Protein 1KJ1 (pdb70)

Nearest PDB structures (foldseek):
  1kj1-assembly2_P  TM=1.005E+00  e=2.332E-20  Allium sativum
  1bwu-assembly2_P  TM=9.991E-01  e=1.911E-19  Allium sativum
  1bwu-assembly3_A  TM=1.002E+00  e=1.848E-18  Allium sativum
  1kj1-assembly2_Q  TM=9.805E-01  e=1.005E-18  Allium sativum
  4h3o-assembly1_B  TM=9.826E-01  e=1.086E-17  Allium sativum

Solvent-accessible surface area: 20150 Å² total; per-residue (Å²): 124,25,22,0,35,48,64,56,12,0,142,29,49,82,23,0,72,20,144,55,24,52,0,22,0,29,83,33,0,26,0,4,5,49,31,138,104,87,69,81,50,28,13,130,21,35,99,168,73,63,119,28,0,65,0,30,0,42,54,42,0,15,0,5,0,52,10,66,127,46,154,76,52,55,15,16,146,2,79,148,32,142,24,69,8,3,0,4,1,10,86,59,6,16,0,6,0,11,8,41,58,28,47,44,23,45,19,152,140,126,28,6,0,32,40,92,64,10,0,111,26,51,66,34,0,68,25,135,35,18,50,2,29,0,41,83,56,0,16,0,7,0,56,29,122,104,89,58,55,45,60,6,118,6,78,79,126,74,47,89,22,1,72,0,16,0,40,27,38,0,22,2,5,0,43,5,49,105,50,133,84,40,53,17,12,144,6,92,150,34,132,22,68,8,4,0,4,2,23,135,56,0,11,2,7,0,10,12,37,62,26,49,33,13,107,24,138,187,126,29,15,0,29,47,63,48,10,0,38,29,45,20,22,0,70,17,142,53,24,60,0,26,0,36,110,37,0,23,0,3,5,50,36,144,104,88,71,71,53,26,11,124,27,39,101,176,64,68,130,38,1,57,0,19,0,44,49,36,0,21,0,6,0,60,15,74,133,46,154,82,47,47,19,11,144,2,92,150,40,136,23,66,7,0,0,4,2,8,130,54,5,15,0,6,0,6,11,38,53,28,44,38,20,53,15,149,141,128,30,24,0,54,40,104,63,14,0,132,44,49,71,30,0,64,23,128,55,18,38,2,48,0,39,140,66,0,19,0,5,2,49,30,115,101,87,60,60,44,61,5,117,5,72,72,126,80,55,140,43,2,67,0,20,0,39,58,45,0,16,2,5,0,47,6,62,127,52,125,72,52,57,16,14,154,5,84,142,26,158,25,70,4,0,0,1,2,22,128,52,1,14,2,6,0,10,13,37,63,22,52,20,14,107,30,148,186

Sequence (436 aa):
RNLLTNGEGLYAGQSLDVEPYHFIMQEDCNLVLYDHSTSVWASNTGILGKKGCKAVLQSDGNFVVYDAEGRSLWASHSVRGNGNYVLVLQEDGNVVIYGSDIWSTGTYKRNILMNDEGLYAGQSLDVEPYHLIMQEDCNLVLYDHSTAVWTTNTDIPGKKGCKAVLQSDGNFVVYDAEGRSLWASHSVRGNGNYVLVLQEDGNVVIYGSDIWSTNTYKRNLLTNGEGLYAGQSLDVEPYHFIMQEDCNLVLYDHSTSVWASNTGILGKKGCKAVLQSDGNFVVYDAEGRSLWASHSVRGNGNYVLVLQEDGNVVIYGSDIWSTGTYKRNILMNDEGLYAGQSLDVEPYHLIMQEDCNLVLYDHSTAVWTTNTDIPGKKGCKAVLQSDGNFVVYDAEGRSLWASHSVRGNGNYVLVLQEDGNVVIYGSDIWSTNTYK

Foldseek 3Di:
DFKDKAPDKAWAPGWHDDQQWIFGCHQQRKTFIDNNNHTDDIQPQGDPRQGTWMWGQHQQRKTFIAGNVGHTRDIPPPGNGGAMKMWGCDPVRDIDIDDHDPDDPPPDD/DFKAKAWGKAKAPGWHDDPPWIFHCHQLRKTFIARNNHTDDIQPQSDPPFGTWMWTQHQQRKIFIATPVGDTSGIPPRGHGGAIWMWGCDNVRDIDIDDHDPDDPPPDD/DFKAKAFGKAFAPGWHDDVQWTFGCHQQRKTFIDRNNDTDDIQPQGHPRQGGWMWHQHQQRKIFIAGNVGDTDDIPPRGDGGAIKMWGQDPVRDIDIDDHDDDDPPPDD/DFKAKAFGKAWAADWHDPDLWIFHCHQLRKTFIHRNNHTDDIQPQSDPPFGGWMWTQHQQRKIFIATPVGHTPGIPPRGNGGAIWMWGQDPVRDIDIDDHDPDDPPPDD

InterPro domains:
  IPR001480 Bulb-type lectin domain [PS50927] (27-136)
  IPR001480 Bulb-type lectin domain [PS50927] (177-286)
  IPR001480 Bulb-type lectin domain [SM00108] (27-135)
  IPR001480 Bulb-type lectin domain [SM00108] (177-285)
  IPR001480 Bulb-type lectin domain [cd00028] (27-134)
  IPR001480 Bulb-type lectin domain [cd00028] (177-284)
  IPR036426 Bulb-type lectin domain superfamily [G3DSA:2.90.10.10] (27-135)
  IPR036426 Bulb-type lectin domain superfamily [G3DSA:2.90.10.10] (177-285)
  IPR036426 Bulb-type lectin domain superfamily [SSF51110] (23-135)
  IPR036426 Bulb-type lectin domain superfamily [SSF51110] (173-284)

Organism: Allium sativum (NCBI:txid4682)

CATH classification: 2.90.10.10

B-factor: mean 40.03, std 10.48, range [20.99, 100.5]

Radius of gyration: 26.09 Å; Cα contacts (8 Å, |Δi|>4): 1222; chains: 4; bounding box: 82×47×64 Å

Secondary structure (DSSP, 8-state):
--EEETT-EEETT-EEEETTEEEEE-TTS-EEEEETTEEEEE-----TT----EEEE-TTS-EEEE-SSS-EEEE------SS--EEEE-TTS-EEEE--EEEE-----/--EEETT-EEETT-EEEETTEEEEE-TTS-EEEEETTEEEEE-----TT--S-EEEE-TTS-EEEE-TT--EEEE------SS-EEEEE-TTS-EEEEESEEEE-----/--EEETT-EEETT-EEEETTEEEEE-TTS-EEEEETTEEEEE-S---TT----EEEE-TTS-EEEE-SSS-EEEE-----SSS-EEEEE-TTS-EEEEESEEEE-----/--EEETT-EEETT-EEEETTEEEEE-TTS-EEEEETTEEEEE-----TT--S-EEEE-TTS-EEEE-TTS-EEEE------SS-EEEEE-TTS-EEEEESEEEE-----

Structure (mmCIF, N/CA/C/O backbone):
data_1KJ1
#
_entry.id   1KJ1
#
_cell.length_a   201.831
_cell.length_b   43.516
_cell.length_c   78.736
_cell.angle_alpha   90.00
_cell.angle_beta   112.26
_cell.angle_gamma   90.00
#
_symmetry.space_group_name_H-M   'C 1 2 1'
#
loop_
_entity.id
_entity.type
_entity.pdbx_description
1 polymer 'lectin I'
2 polymer 'lectin II'
3 non-polymer alpha-D-mannopyranose
4 water water
#
loop_
_atom_site.group_PDB
_atom_site.id
_atom_site.type_symbol
_atom_site.label_atom_id
_atom_site.label_alt_id
_atom_site.label_comp_id
_atom_site.label_asym_id
_atom_site.label_entity_id
_atom_site.label_seq_id
_atom_site.pdbx_PDB_ins_code
_atom_site.Cartn_x
_atom_site.Cartn_y
_atom_site.Cartn_z
_atom_site.occupancy
_atom_site.B_iso_or_equiv
_atom_site.auth_seq_id
_atom_site.auth_comp_id
_atom_site.auth_asym_id
_atom_site.auth_atom_id
_atom_site.pdbx_PDB_model_num
ATOM 1 N N . ARG A 1 1 ? 84.568 9.966 15.557 1.00 39.06 1 ARG A N 1
ATOM 2 C CA . ARG A 1 1 ? 84.262 8.515 15.391 1.00 39.12 1 ARG A CA 1
ATOM 3 C C . ARG A 1 1 ? 83.825 7.895 16.711 1.00 37.62 1 ARG A C 1
ATOM 4 O O . ARG A 1 1 ? 84.366 8.219 17.771 1.00 37.70 1 ARG A O 1
ATOM 12 N N . ASN A 1 2 ? 82.854 6.993 16.639 1.00 34.80 2 ASN A N 1
ATOM 13 C CA . ASN A 1 2 ? 82.348 6.331 17.828 1.00 33.63 2 ASN A CA 1
ATOM 14 C C . ASN A 1 2 ? 82.409 4.808 17.709 1.00 32.88 2 ASN A C 1
ATOM 15 O O . ASN A 1 2 ? 82.063 4.092 18.654 1.00 32.39 2 ASN A O 1
ATOM 20 N N . LEU A 1 3 ? 82.850 4.300 16.561 1.00 31.65 3 LEU A N 1
ATOM 21 C CA . LEU A 1 3 ? 82.912 2.855 16.399 1.00 32.93 3 LEU A CA 1
ATOM 22 C C . LEU A 1 3 ? 84.009 2.351 15.481 1.00 33.39 3 LEU A C 1
ATOM 23 O O . LEU A 1 3 ? 84.594 3.114 14.722 1.00 34.13 3 LEU A O 1
ATOM 28 N N . LEU A 1 4 ? 84.282 1.052 15.578 1.00 34.13 4 LEU A N 1
ATOM 29 C CA . LEU A 1 4 ? 85.289 0.394 14.758 1.00 34.30 4 LEU A CA 1
ATOM 30 C C . LEU A 1 4 ? 84.723 -0.911 14.223 1.00 36.21 4 LEU A C 1
ATOM 31 O O . LEU A 1 4 ? 84.141 -1.704 14.976 1.00 35.94 4 LEU A O 1
ATOM 36 N N . THR A 1 5 ? 84.907 -1.131 12.926 1.00 35.65 5 THR A N 1
ATOM 37 C CA . THR A 1 5 ? 84.453 -2.357 12.287 1.00 36.58 5 THR A CA 1
ATOM 38 C C . THR A 1 5 ? 85.693 -3.193 11.956 1.00 36.53 5 THR A C 1
ATOM 39 O O . THR A 1 5 ? 86.823 -2.732 12.135 1.00 35.30 5 THR A O 1
ATOM 43 N N . ASN A 1 6 ? 85.474 -4.419 11.486 1.00 36.45 6 ASN A N 1
ATOM 44 C CA . ASN A 1 6 ? 86.554 -5.339 11.125 1.00 36.44 6 ASN A CA 1
ATOM 45 C C . ASN A 1 6 ? 87.748 -4.682 10.435 1.00 35.77 6 ASN A C 1
ATOM 46 O O . ASN A 1 6 ? 87.601 -4.031 9.402 1.00 34.53 6 ASN A O 1
ATOM 51 N N . GLY A 1 7 ? 88.936 -4.863 11.004 1.00 35.39 7 GLY A N 1
ATOM 52 C CA . GLY A 1 7 ? 90.124 -4.296 10.396 1.00 34.58 7 GLY A CA 1
ATOM 53 C C . GLY A 1 7 ? 90.438 -2.850 10.744 1.00 34.92 7 GLY A C 1
ATOM 54 O O . GLY A 1 7 ? 91.505 -2.338 10.392 1.00 34.56 7 GLY A O 1
ATOM 55 N N . GLU A 1 8 ? 89.521 -2.168 11.413 1.00 34.46 8 GLU A N 1
ATOM 56 C CA . GLU A 1 8 ? 89.791 -0.795 11.793 1.00 35.24 8 GLU A CA 1
ATOM 57 C C . GLU A 1 8 ? 90.416 -0.767 13.176 1.00 34.57 8 GLU A C 1
ATOM 58 O O . GLU A 1 8 ? 90.215 -1.670 13.990 1.00 34.32 8 GLU A O 1
ATOM 64 N N . GLY A 1 9 ? 91.180 0.278 13.441 1.00 35.17 9 GLY A N 1
ATOM 65 C CA . GLY A 1 9 ? 91.811 0.389 14.736 1.00 35.95 9 GLY A CA 1
ATOM 66 C C . GLY A 1 9 ? 92.226 1.801 15.056 1.00 35.67 9 GLY A C 1
ATOM 67 O O . GLY A 1 9 ? 92.026 2.712 14.255 1.00 35.16 9 GLY A O 1
ATOM 68 N N . LEU A 1 10 ? 92.797 1.970 16.243 1.00 36.56 10 LEU A N 1
ATOM 69 C CA . LEU A 1 10 ? 93.276 3.257 16.713 1.00 37.35 10 LEU A CA 1
ATOM 70 C C . LEU A 1 10 ? 94.797 3.211 16.765 1.00 38.67 10 LEU A C 1
ATOM 71 O O . LEU A 1 10 ? 95.363 2.318 17.385 1.00 38.07 10 LEU A O 1
ATOM 76 N N . TYR A 1 11 ? 95.456 4.155 16.099 1.00 40.96 11 TYR A N 1
ATOM 77 C CA . TYR A 1 11 ? 96.917 4.228 16.128 1.00 43.12 11 TYR A CA 1
ATOM 78 C C . TYR A 1 11 ? 97.230 5.157 17.293 1.00 41.18 11 TYR A C 1
ATOM 79 O O . TYR A 1 11 ? 96.348 5.882 17.753 1.00 41.05 11 TYR A O 1
ATOM 88 N N . ALA A 1 12 ? 98.471 5.157 17.766 1.00 38.86 12 ALA A N 1
ATOM 89 C CA . ALA A 1 12 ? 98.842 6.025 18.886 1.00 37.92 12 ALA A CA 1
ATOM 90 C C . ALA A 1 12 ? 98.341 7.448 18.651 1.00 36.52 12 ALA A C 1
ATOM 91 O O . ALA A 1 12 ? 98.582 8.030 17.597 1.00 36.45 12 ALA A O 1
ATOM 93 N N . GLY A 1 13 ? 97.643 7.997 19.638 1.00 35.22 13 GLY A N 1
ATOM 94 C CA . GLY A 1 13 ? 97.107 9.341 19.517 1.00 34.93 13 GLY A CA 1
ATOM 95 C C . GLY A 1 13 ? 95.665 9.394 19.031 1.00 35.98 13 GLY A C 1
ATOM 96 O O . GLY A 1 13 ? 94.984 10.406 19.192 1.00 36.18 13 GLY A O 1
ATOM 97 N N . GLN A 1 14 ? 95.191 8.295 18.449 1.00 37.13 14 GLN A N 1
ATOM 98 C CA . GLN A 1 14 ? 93.833 8.231 17.918 1.00 37.91 14 GLN A CA 1
ATOM 99 C C . GLN A 1 14 ? 92.800 7.817 18.957 1.00 37.29 14 GLN A C 1
ATOM 100 O O . GLN A 1 14 ? 93.105 7.069 19.889 1.00 35.03 14 GLN A O 1
ATOM 106 N N . SER A 1 15 ? 91.565 8.282 18.780 1.00 35.75 15 SER A N 1
ATOM 107 C CA . SER A 1 15 ? 90.517 7.966 19.743 1.00 35.76 15 SER A CA 1
ATOM 108 C C . SER A 1 15 ? 89.091 7.999 19.206 1.00 34.24 15 SER A C 1
ATOM 109 O O . SER A 1 15 ? 88.832 8.514 18.128 1.00 34.41 15 SER A O 1
ATOM 112 N N . LEU A 1 16 ? 88.175 7.437 19.988 1.00 32.28 16 LEU A N 1
ATOM 113 C CA . LEU A 1 16 ? 86.760 7.454 19.670 1.00 30.57 16 LEU A CA 1
ATOM 114 C C . LEU A 1 16 ? 86.236 8.479 20.667 1.00 32.32 16 LEU A C 1
ATOM 115 O O . LEU A 1 16 ? 86.683 8.512 21.820 1.00 30.72 16 LEU A O 1
ATOM 120 N N . ASP A 1 17 ? 85.309 9.322 20.223 1.00 33.97 17 ASP A N 1
ATOM 121 C CA . ASP A 1 17 ? 84.748 10.361 21.078 1.00 35.91 17 ASP A CA 1
ATOM 122 C C . ASP A 1 17 ? 83.228 10.464 20.968 1.00 36.66 17 ASP A C 1
ATOM 123 O O . ASP A 1 17 ? 82.675 10.466 19.868 1.00 38.73 17 ASP A O 1
ATOM 128 N N . VAL A 1 18 ? 82.556 10.532 22.113 1.00 37.58 18 VAL A N 1
ATOM 129 C CA . VAL A 1 18 ? 81.110 10.701 22.155 1.00 38.01 18 VAL A CA 1
ATOM 130 C C . VAL A 1 18 ? 80.859 11.512 23.425 1.00 38.69 18 VAL A C 1
ATOM 131 O O . VAL A 1 18 ? 81.230 11.091 24.525 1.00 37.45 18 VAL A O 1
ATOM 135 N N . GLU A 1 19 ? 80.271 12.696 23.268 1.00 40.30 19 GLU A N 1
ATOM 136 C CA . GLU A 1 19 ? 80.005 13.564 24.415 1.00 42.52 19 GLU A CA 1
ATOM 137 C C . GLU A 1 19 ? 81.346 13.806 25.143 1.00 41.22 19 GLU A C 1
ATOM 138 O O . GLU A 1 19 ? 82.355 14.063 24.476 1.00 39.65 19 GLU A O 1
ATOM 144 N N . PRO A 1 20 ? 81.384 13.754 26.500 1.00 40.82 20 PRO A N 1
ATOM 145 C CA . PRO A 1 20 ? 82.713 13.990 27.076 1.00 40.36 20 PRO A CA 1
ATOM 146 C C . PRO A 1 20 ? 83.527 12.699 27.223 1.00 39.34 20 PRO A C 1
ATOM 147 O O . PRO A 1 20 ? 84.590 12.693 27.851 1.00 40.41 20 PRO A O 1
ATOM 151 N N . TYR A 1 21 ? 83.029 11.610 26.645 1.00 37.43 21 TYR A N 1
ATOM 152 C CA . TYR A 1 21 ? 83.720 10.327 26.726 1.00 36.61 21 TYR A CA 1
ATOM 153 C C . TYR A 1 21 ? 84.795 10.209 25.665 1.00 35.36 21 TYR A C 1
ATOM 154 O O . TYR A 1 21 ? 84.600 10.581 24.507 1.00 35.50 21 TYR A O 1
ATOM 163 N N . HIS A 1 22 ? 85.932 9.669 26.074 1.00 35.19 22 HIS A N 1
ATOM 164 C CA . HIS A 1 22 ? 87.072 9.539 25.190 1.00 34.56 22 HIS A CA 1
ATOM 165 C C . HIS A 1 22 ? 87.810 8.213 25.395 1.00 33.09 22 HIS A C 1
ATOM 166 O O . HIS A 1 22 ? 88.312 7.928 26.479 1.00 33.39 22 HIS A O 1
ATOM 173 N N . PHE A 1 23 ? 87.844 7.407 24.340 1.00 31.60 23 PHE A N 1
ATOM 174 C CA . PHE A 1 23 ? 88.515 6.108 24.339 1.00 31.15 23 PHE A CA 1
ATOM 175 C C . PHE A 1 23 ? 89.722 6.288 23.419 1.00 30.80 23 PHE A C 1
ATOM 176 O O . PHE A 1 23 ? 89.575 6.446 22.199 1.00 29.49 23 PHE A O 1
ATOM 184 N N . ILE A 1 24 ? 90.915 6.248 24.006 1.00 30.37 24 ILE A N 1
ATOM 185 C CA . ILE A 1 24 ? 92.134 6.508 23.248 1.00 29.66 24 ILE A CA 1
ATOM 186 C C . ILE A 1 24 ? 93.303 5.536 23.395 1.00 29.73 24 ILE A C 1
ATOM 187 O O . ILE A 1 24 ? 93.533 4.969 24.466 1.00 30.00 24 ILE A O 1
ATOM 192 N N . MET A 1 25 ? 94.032 5.353 22.298 1.00 28.25 25 MET A N 1
ATOM 193 C CA . MET A 1 25 ? 95.221 4.516 22.284 1.00 30.34 25 MET A CA 1
ATOM 194 C C . MET A 1 25 ? 96.337 5.551 22.459 1.00 31.04 25 MET A C 1
ATOM 195 O O . MET A 1 25 ? 96.670 6.262 21.510 1.00 30.98 25 MET A O 1
ATOM 200 N N . GLN A 1 26 ? 96.899 5.648 23.665 1.00 29.61 26 GLN A N 1
ATOM 201 C CA . GLN A 1 26 ? 97.943 6.637 23.957 1.00 30.37 26 GLN A CA 1
ATOM 202 C C . GLN A 1 26 ? 99.366 6.284 23.513 1.00 31.18 26 GLN A C 1
ATOM 203 O O . GLN A 1 26 ? 99.663 5.133 23.213 1.00 29.42 26 GLN A O 1
ATOM 209 N N . GLU A 1 27 ? 100.247 7.289 23.502 1.00 33.24 27 GLU A N 1
ATOM 210 C CA . GLU A 1 27 ? 101.640 7.089 23.100 1.00 35.04 27 GLU A CA 1
ATOM 211 C C . GLU A 1 27 ? 102.437 6.318 24.144 1.00 34.80 27 GLU A C 1
ATOM 212 O O . GLU A 1 27 ? 103.619 6.033 23.936 1.00 35.26 27 GLU A O 1
ATOM 218 N N . ASP A 1 28 ? 101.815 6.000 25.277 1.00 32.84 28 ASP A N 1
ATOM 219 C CA . ASP A 1 28 ? 102.514 5.217 26.285 1.00 31.96 28 ASP A CA 1
ATOM 220 C C . ASP A 1 28 ? 102.030 3.772 26.177 1.00 30.63 28 ASP A C 1
ATOM 221 O O . ASP A 1 28 ? 102.397 2.918 26.980 1.00 29.58 28 ASP A O 1
ATOM 226 N N . CYS A 1 29 ? 101.211 3.520 25.155 1.00 29.86 29 CYS A N 1
ATOM 227 C CA . CYS A 1 29 ? 100.665 2.193 24.865 1.00 30.67 29 CYS A CA 1
ATOM 228 C C . CYS A 1 29 ? 99.565 1.737 25.825 1.00 30.20 29 CYS A C 1
ATOM 229 O O . CYS A 1 29 ? 99.238 0.555 25.895 1.00 30.41 29 CYS A O 1
ATOM 232 N N . ASN A 1 30 ? 98.997 2.678 26.564 1.00 28.90 30 ASN A N 1
ATOM 233 C CA . ASN A 1 30 ? 97.917 2.363 27.487 1.00 30.24 30 ASN A CA 1
ATOM 234 C C . ASN A 1 30 ? 96.605 2.704 26.758 1.00 29.67 30 ASN A C 1
ATOM 235 O O . ASN A 1 30 ? 96.522 3.735 26.086 1.00 28.19 30 ASN A O 1
ATOM 240 N N . LEU A 1 31 ? 95.611 1.816 26.852 1.00 30.08 31 LEU A N 1
ATOM 241 C CA . LEU A 1 31 ? 94.306 2.032 26.224 1.00 29.25 31 LEU A CA 1
ATOM 242 C C . LEU A 1 31 ? 93.468 2.556 27.372 1.00 29.40 31 LEU A C 1
ATOM 243 O O . LEU A 1 31 ? 93.275 1.858 28.370 1.00 28.16 31 LEU A O 1
ATOM 248 N N . VAL A 1 32 ? 92.971 3.781 27.228 1.00 29.53 32 VAL A N 1
ATOM 249 C CA . VAL A 1 32 ? 92.216 4.429 28.296 1.00 27.49 32 VAL A CA 1
ATOM 250 C C . VAL A 1 32 ? 90.873 5.065 27.906 1.00 28.35 32 VAL A C 1
ATOM 251 O O . VAL A 1 32 ? 90.722 5.642 26.829 1.00 28.91 32 VAL A O 1
ATOM 255 N N . LEU A 1 33 ? 89.904 4.952 28.808 1.00 27.96 33 LEU A N 1
ATOM 256 C CA . LEU A 1 33 ? 88.587 5.543 28.631 1.00 27.66 33 LEU A CA 1
ATOM 257 C C . LEU A 1 33 ? 88.497 6.687 29.647 1.00 28.76 33 LEU A C 1
ATOM 258 O O . LEU A 1 33 ? 88.682 6.466 30.846 1.00 28.52 33 LEU A O 1
ATOM 263 N N . TYR A 1 34 ? 88.215 7.896 29.163 1.00 29.64 34 TYR A N 1
ATOM 264 C CA . TYR A 1 34 ? 88.128 9.088 30.008 1.00 30.53 34 TYR A CA 1
ATOM 265 C C . TYR A 1 34 ? 86.760 9.759 29.991 1.00 32.81 34 TYR A C 1
ATOM 266 O O . TYR A 1 34 ? 86.092 9.821 28.951 1.00 32.52 34 TYR A O 1
ATOM 275 N N . ASP A 1 35 ? 86.348 10.263 31.148 1.00 33.71 35 ASP A N 1
ATOM 276 C CA . ASP A 1 35 ? 85.115 11.032 31.249 1.00 34.75 35 ASP A CA 1
ATOM 277 C C . ASP A 1 35 ? 85.802 12.366 31.533 1.00 35.85 35 ASP A C 1
ATOM 278 O O . ASP A 1 35 ? 86.388 12.556 32.598 1.00 35.71 35 ASP A O 1
ATOM 283 N N . HIS A 1 36 ? 85.767 13.268 30.558 1.00 37.89 36 HIS A N 1
ATOM 284 C CA . HIS A 1 36 ? 86.443 14.557 30.684 1.00 40.09 36 HIS A CA 1
ATOM 285 C C . HIS A 1 36 ? 87.946 14.256 30.760 1.00 40.30 36 HIS A C 1
ATOM 286 O O . HIS A 1 36 ? 88.500 13.657 29.845 1.00 40.14 36 HIS A O 1
ATOM 293 N N . SER A 1 37 ? 88.608 14.658 31.839 1.00 40.59 37 SER A N 1
ATOM 294 C CA . SER A 1 37 ? 90.043 14.391 31.965 1.00 40.25 37 SER A CA 1
ATOM 295 C C . SER A 1 37 ? 90.280 13.292 32.990 1.00 38.39 37 SER A C 1
ATOM 296 O O . SER A 1 37 ? 91.415 12.933 33.287 1.00 37.63 37 SER A O 1
ATOM 299 N N . THR A 1 38 ? 89.193 12.751 33.519 1.00 36.76 38 THR A N 1
ATOM 300 C CA . THR A 1 38 ? 89.281 11.702 34.517 1.00 34.71 38 THR A CA 1
ATOM 301 C C . THR A 1 38 ? 89.285 10.304 33.913 1.00 34.07 38 THR A C 1
ATOM 302 O O . THR A 1 38 ? 88.346 9.897 33.236 1.00 32.75 38 THR A O 1
ATOM 306 N N . SER A 1 39 ? 90.355 9.570 34.172 1.00 34.97 39 SER A N 1
ATOM 307 C CA . SER A 1 39 ? 90.477 8.211 33.675 1.00 35.79 39 SER A CA 1
ATOM 308 C C . SER A 1 39 ? 89.431 7.337 34.360 1.00 36.05 39 SER A C 1
ATOM 309 O O . SER A 1 39 ? 89.184 7.475 35.554 1.00 36.81 39 SER A O 1
ATOM 312 N N . VAL A 1 40 ? 88.803 6.443 33.606 1.00 36.14 40 VAL A N 1
ATOM 313 C CA . VAL A 1 40 ? 87.781 5.578 34.175 1.00 35.02 40 VAL A CA 1
ATOM 314 C C . VAL A 1 40 ? 88.147 4.105 34.071 1.00 34.26 40 VAL A C 1
ATOM 315 O O . VAL A 1 40 ? 87.908 3.330 34.987 1.00 33.94 40 VAL A O 1
ATOM 319 N N . TRP A 1 41 ? 88.724 3.724 32.944 1.00 32.95 41 TRP A N 1
ATOM 320 C CA . TRP A 1 41 ? 89.097 2.338 32.711 1.00 30.79 41 TRP A CA 1
ATOM 321 C C . TRP A 1 41 ? 90.382 2.356 31.906 1.00 30.27 41 TRP A C 1
ATOM 322 O O . TRP A 1 41 ? 90.654 3.327 31.204 1.00 31.89 41 TRP A O 1
ATOM 333 N N . ALA A 1 42 ? 91.173 1.295 32.006 1.00 27.94 42 ALA A N 1
ATOM 334 C CA . ALA A 1 42 ? 92.422 1.221 31.262 1.00 28.46 42 ALA A CA 1
ATOM 335 C C . ALA A 1 42 ? 92.938 -0.211 31.175 1.00 29.54 42 ALA A C 1
ATOM 336 O O . ALA A 1 42 ? 92.639 -1.038 32.032 1.00 29.60 42 ALA A O 1
ATOM 338 N N . SER A 1 43 ? 93.709 -0.500 30.131 1.00 30.69 43 SER A N 1
ATOM 339 C CA . SER A 1 43 ? 94.274 -1.828 29.964 1.00 32.95 43 SER A CA 1
ATOM 340 C C . SER A 1 43 ? 95.507 -2.018 30.861 1.00 34.05 43 SER A C 1
ATOM 341 O O . SER A 1 43 ? 96.066 -3.108 30.928 1.00 34.73 43 SER A O 1
ATOM 344 N N . ASN A 1 44 ? 95.925 -0.953 31.542 1.00 35.45 44 ASN A N 1
ATOM 345 C CA . ASN A 1 44 ? 97.075 -1.014 32.446 1.00 37.18 44 ASN A CA 1
ATOM 346 C C . ASN A 1 44 ? 98.298 -1.579 31.741 1.00 36.45 44 ASN A C 1
ATOM 347 O O . ASN A 1 44 ? 99.034 -2.396 32.290 1.00 36.00 44 ASN A O 1
ATOM 352 N N . THR A 1 45 ? 98.518 -1.117 30.522 1.00 35.73 45 THR A N 1
ATOM 353 C CA . THR A 1 45 ? 99.620 -1.595 29.710 1.00 35.72 45 THR A CA 1
ATOM 354 C C . THR A 1 45 ? 100.536 -0.436 29.317 1.00 34.95 45 THR A C 1
ATOM 355 O O . THR A 1 45 ? 101.255 -0.501 28.318 1.00 34.96 45 THR A O 1
ATOM 359 N N . GLY A 1 46 ? 100.514 0.626 30.114 1.00 33.97 46 GLY A N 1
ATOM 360 C CA . GLY A 1 46 ? 101.330 1.785 29.805 1.00 33.07 46 GLY A CA 1
ATOM 361 C C . GLY A 1 46 ? 102.775 1.752 30.271 1.00 32.31 46 GLY A C 1
ATOM 362 O O . GLY A 1 46 ? 103.098 1.202 31.321 1.00 33.23 46 GLY A O 1
ATOM 363 N N . ILE A 1 47 ? 103.645 2.348 29.466 1.00 31.76 47 ILE A N 1
ATOM 364 C CA . ILE A 1 47 ? 105.068 2.452 29.754 1.00 32.80 47 ILE A CA 1
ATOM 365 C C . ILE A 1 47 ? 105.541 3.720 29.066 1.00 32.95 47 ILE A C 1
ATOM 366 O O . ILE A 1 47 ? 105.506 3.812 27.836 1.00 31.89 47 ILE A O 1
ATOM 371 N N . LEU A 1 48 ? 105.973 4.701 29.853 1.00 33.02 48 LEU A N 1
ATOM 372 C CA . LEU A 1 48 ? 106.436 5.961 29.284 1.00 33.06 48 LEU A CA 1
ATOM 373 C C . LEU A 1 48 ? 107.460 5.694 28.200 1.00 32.33 48 LEU A C 1
ATOM 374 O O . LEU A 1 48 ? 108.432 4.961 28.417 1.00 32.57 48 LEU A O 1
ATOM 379 N N . GLY A 1 49 ? 107.215 6.272 27.026 1.00 31.01 49 GLY A N 1
ATOM 380 C CA . GLY A 1 49 ? 108.115 6.105 25.902 1.00 32.12 49 GLY A CA 1
ATOM 381 C C . GLY A 1 49 ? 107.762 4.995 24.923 1.00 32.83 49 GLY A C 1
ATOM 382 O O . GLY A 1 49 ? 108.324 4.940 23.833 1.00 32.42 49 GLY A O 1
ATOM 383 N N . LYS A 1 50 ? 106.839 4.117 25.315 1.00 33.88 50 LYS A N 1
ATOM 384 C CA . LYS A 1 50 ? 106.400 2.984 24.495 1.00 34.15 50 LYS A CA 1
ATOM 385 C C . LYS A 1 50 ? 105.428 3.489 23.428 1.00 34.70 50 LYS A C 1
ATOM 386 O O . LYS A 1 50 ? 104.229 3.233 23.497 1.00 34.07 50 LYS A O 1
ATOM 392 N N . LYS A 1 51 ? 105.948 4.198 22.435 1.00 34.14 51 LYS A N 1
ATOM 393 C CA . LYS A 1 51 ? 105.098 4.756 21.399 1.00 36.44 51 LYS A CA 1
ATOM 394 C C . LYS A 1 51 ? 104.851 3.832 20.205 1.00 35.56 51 LYS A C 1
ATOM 395 O O . LYS A 1 51 ? 105.519 2.813 20.043 1.00 35.30 51 LYS A O 1
ATOM 401 N N . GLY A 1 52 ? 103.862 4.183 19.388 1.00 35.24 52 GLY A N 1
ATOM 402 C CA . GLY A 1 52 ? 103.568 3.393 18.207 1.00 35.77 52 GLY A CA 1
ATOM 403 C C . GLY A 1 52 ? 102.682 2.169 18.343 1.00 35.85 52 GLY A C 1
ATOM 404 O O . GLY A 1 52 ? 102.655 1.334 17.442 1.00 36.49 52 GLY A O 1
ATOM 405 N N . CYS A 1 53 ? 101.960 2.045 19.450 1.00 35.87 53 CYS A N 1
ATOM 406 C CA . CYS A 1 53 ? 101.069 0.906 19.633 1.00 35.34 53 CYS A CA 1
ATOM 407 C C . CYS A 1 53 ? 99.786 1.105 18.822 1.00 36.33 53 CYS A C 1
ATOM 408 O O . CYS A 1 53 ? 99.466 2.232 18.409 1.00 34.20 53 CYS A O 1
ATOM 411 N N . LYS A 1 54 ? 99.073 0.002 18.584 1.00 36.85 54 LYS A N 1
ATOM 412 C CA . LYS A 1 54 ? 97.821 0.010 17.813 1.00 36.93 54 LYS A CA 1
ATOM 413 C C . LYS A 1 54 ? 96.767 -0.915 18.414 1.00 34.84 54 LYS A C 1
ATOM 414 O O . LYS A 1 54 ? 97.075 -2.027 18.847 1.00 33.77 54 LYS A O 1
ATOM 420 N N . ALA A 1 55 ? 95.524 -0.449 18.425 1.00 33.31 55 ALA A N 1
ATOM 421 C CA . ALA A 1 55 ? 94.401 -1.237 18.921 1.00 34.94 55 ALA A CA 1
ATOM 422 C C . ALA A 1 55 ? 93.579 -1.596 17.674 1.00 35.50 55 ALA A C 1
ATOM 423 O O . ALA A 1 55 ? 93.315 -0.727 16.842 1.00 35.86 55 ALA A O 1
ATOM 425 N N . VAL A 1 56 ? 93.184 -2.863 17.535 1.00 35.08 56 VAL A N 1
ATOM 426 C CA . VAL A 1 56 ? 92.428 -3.287 16.352 1.00 35.41 56 VAL A CA 1
ATOM 427 C C . VAL A 1 56 ? 91.338 -4.330 16.606 1.00 35.25 56 VAL A C 1
ATOM 428 O O . VAL A 1 56 ? 91.603 -5.352 17.246 1.00 36.02 56 VAL A O 1
ATOM 432 N N . LEU A 1 57 ? 90.120 -4.078 16.110 1.00 34.62 57 LEU A N 1
ATOM 433 C CA . LEU A 1 57 ? 89.023 -5.050 16.249 1.00 36.03 57 LEU A CA 1
ATOM 434 C C . LEU A 1 57 ? 89.233 -6.011 15.081 1.00 38.48 57 LEU A C 1
ATOM 435 O O . LEU A 1 57 ? 89.229 -5.598 13.916 1.00 37.85 57 LEU A O 1
ATOM 440 N N . GLN A 1 58 ? 89.419 -7.290 15.385 1.00 40.53 58 GLN A N 1
ATOM 441 C CA . GLN A 1 58 ? 89.686 -8.267 14.336 1.00 42.10 58 GLN A CA 1
ATOM 442 C C . GLN A 1 58 ? 88.497 -9.110 13.872 1.00 43.11 58 GLN A C 1
ATOM 443 O O . GLN A 1 58 ? 87.413 -9.051 14.461 1.00 42.24 58 GLN A O 1
ATOM 449 N N . SER A 1 59 ? 88.719 -9.887 12.809 1.00 44.94 59 SER A N 1
ATOM 450 C CA . SER A 1 59 ? 87.705 -10.773 12.220 1.00 46.64 59 SER A CA 1
ATOM 451 C C . SER A 1 59 ? 87.198 -11.835 13.195 1.00 46.55 59 SER A C 1
ATOM 452 O O . SER A 1 59 ? 86.068 -12.298 13.078 1.00 47.32 59 SER A O 1
ATOM 455 N N . ASP A 1 60 ? 88.045 -12.241 14.135 1.00 47.28 60 ASP A N 1
ATOM 456 C CA . ASP A 1 60 ? 87.668 -13.257 15.114 1.00 47.74 60 ASP A CA 1
ATOM 457 C C . ASP A 1 60 ? 86.890 -12.681 16.293 1.00 47.34 60 ASP A C 1
ATOM 458 O O . ASP A 1 60 ? 86.504 -13.411 17.211 1.00 48.86 60 ASP A O 1
ATOM 463 N N . GLY A 1 61 ? 86.659 -11.372 16.263 1.00 46.06 61 GLY A N 1
ATOM 464 C CA . GLY A 1 61 ? 85.930 -10.723 17.340 1.00 44.53 61 GLY A CA 1
ATOM 465 C C . GLY A 1 61 ? 86.828 -10.348 18.505 1.00 44.17 61 GLY A C 1
ATOM 466 O O . GLY A 1 61 ? 86.355 -9.976 19.582 1.00 42.10 61 GLY A O 1
ATOM 467 N N . ASN A 1 62 ? 88.136 -10.439 18.282 1.00 43.64 62 ASN A N 1
ATOM 468 C CA . ASN A 1 62 ? 89.108 -10.118 19.312 1.00 42.46 62 ASN A CA 1
ATOM 469 C C . ASN A 1 62 ? 89.619 -8.692 19.137 1.00 41.72 62 ASN A C 1
ATOM 470 O O . ASN A 1 62 ? 89.981 -8.282 18.030 1.00 41.99 62 ASN A O 1
ATOM 475 N N . PHE A 1 63 ? 89.626 -7.939 20.235 1.00 40.16 63 PHE A N 1
ATOM 476 C CA . PHE A 1 63 ? 90.103 -6.559 20.236 1.00 38.74 63 PHE A CA 1
ATOM 477 C C . PHE A 1 63 ? 91.510 -6.628 20.813 1.00 37.31 63 PHE A C 1
ATOM 478 O O . PHE A 1 63 ? 91.690 -6.938 21.988 1.00 37.68 63 PHE A O 1
ATOM 486 N N . VAL A 1 64 ? 92.506 -6.340 19.979 1.00 36.92 64 VAL A N 1
ATOM 487 C CA . VAL A 1 64 ? 93.903 -6.448 20.393 1.00 36.24 64 VAL A CA 1
ATOM 488 C C . VAL A 1 64 ? 94.775 -5.195 20.275 1.00 35.82 64 VAL A C 1
ATOM 489 O O . VAL A 1 64 ? 94.606 -4.388 19.362 1.00 34.80 64 VAL A O 1
ATOM 493 N N . VAL A 1 65 ? 95.707 -5.047 21.217 1.00 36.33 65 VAL A N 1
ATOM 494 C CA . VAL A 1 65 ? 96.664 -3.937 21.212 1.00 35.97 65 VAL A CA 1
ATOM 495 C C . VAL A 1 65 ? 98.007 -4.564 20.820 1.00 35.32 65 VAL A C 1
ATOM 496 O O . VAL A 1 65 ? 98.398 -5.581 21.386 1.00 35.02 65 VAL A O 1
ATOM 500 N N . TYR A 1 66 ? 98.687 -3.978 19.837 1.00 35.76 66 TYR A N 1
ATOM 501 C CA . TYR A 1 66 ? 99.984 -4.483 19.372 1.00 36.74 66 TYR A CA 1
ATOM 502 C C . TYR A 1 66 ? 101.035 -3.391 19.546 1.00 37.22 66 TYR A C 1
ATOM 503 O O . TYR A 1 66 ? 100.693 -2.209 19.599 1.00 37.76 66 TYR A O 1
ATOM 512 N N . ASP A 1 67 ? 102.310 -3.766 19.632 1.00 38.43 67 ASP A N 1
ATOM 513 C CA . ASP A 1 67 ? 103.361 -2.761 19.783 1.00 40.10 67 ASP A CA 1
ATOM 514 C C . ASP A 1 67 ? 103.934 -2.344 18.424 1.00 40.78 67 ASP A C 1
ATOM 515 O O . ASP A 1 67 ? 103.504 -2.854 17.386 1.00 40.72 67 ASP A O 1
ATOM 520 N N . ALA A 1 68 ? 104.881 -1.406 18.436 1.00 41.94 68 ALA A N 1
ATOM 521 C CA . ALA A 1 68 ? 105.504 -0.907 17.207 1.00 44.24 68 ALA A CA 1
ATOM 522 C C . ALA A 1 68 ? 105.855 -2.060 16.271 1.00 45.54 68 ALA A C 1
ATOM 523 O O . ALA A 1 68 ? 105.895 -1.896 15.051 1.00 45.26 68 ALA A O 1
ATOM 525 N N . GLU A 1 69 ? 106.114 -3.226 16.849 1.00 46.90 69 GLU A N 1
ATOM 526 C CA . GLU A 1 69 ? 106.440 -4.401 16.055 1.00 49.61 69 GLU A CA 1
ATOM 527 C C . GLU A 1 69 ? 105.159 -4.984 15.484 1.00 50.84 69 GLU A C 1
ATOM 528 O O . GLU A 1 69 ? 104.765 -4.698 14.352 1.00 53.25 69 GLU A O 1
ATOM 534 N N . GLY A 1 70 ? 104.511 -5.801 16.301 1.00 50.97 70 GLY A N 1
ATOM 535 C CA . GLY A 1 70 ? 103.284 -6.451 15.907 1.00 50.80 70 GLY A CA 1
ATOM 536 C C . GLY A 1 70 ? 103.037 -7.467 16.990 1.00 51.71 70 GLY A C 1
ATOM 537 O O . GLY A 1 70 ? 102.268 -8.409 16.826 1.00 52.22 70 GLY A O 1
ATOM 538 N N . ARG A 1 71 ? 103.723 -7.282 18.109 1.00 52.18 71 ARG A N 1
ATOM 539 C CA . ARG A 1 71 ? 103.553 -8.182 19.228 1.00 52.87 71 ARG A CA 1
ATOM 540 C C . ARG A 1 71 ? 102.382 -7.713 20.075 1.00 51.60 71 ARG A C 1
ATOM 541 O O . ARG A 1 71 ? 102.206 -6.524 20.323 1.00 49.64 71 ARG A O 1
ATOM 549 N N . SER A 1 72 ? 101.572 -8.670 20.500 1.00 50.98 72 SER A N 1
ATOM 550 C CA . SER A 1 72 ? 100.398 -8.393 21.309 1.00 50.65 72 SER A CA 1
ATOM 551 C C . SER A 1 72 ? 100.797 -7.914 22.705 1.00 49.61 72 SER A C 1
ATOM 552 O O . SER A 1 72 ? 101.859 -8.273 23.203 1.00 50.87 72 SER A O 1
ATOM 555 N N . LEU A 1 73 ? 99.948 -7.100 23.326 1.00 48.22 73 LEU A N 1
ATOM 556 C CA . LEU A 1 73 ? 100.205 -6.586 24.668 1.00 46.40 73 LEU A CA 1
ATOM 557 C C . LEU A 1 73 ? 98.992 -6.766 25.547 1.00 45.20 73 LEU A C 1
ATOM 558 O O . LEU A 1 73 ? 99.103 -6.917 26.764 1.00 45.71 73 LEU A O 1
ATOM 563 N N . TRP A 1 74 ? 97.826 -6.734 24.919 1.00 43.17 74 TRP A N 1
ATOM 564 C CA . TRP A 1 74 ? 96.574 -6.874 25.635 1.00 40.83 74 TRP A CA 1
ATOM 565 C C . TRP A 1 74 ? 95.515 -7.265 24.622 1.00 41.32 74 TRP A C 1
ATOM 566 O O . TRP A 1 74 ? 95.631 -6.955 23.433 1.00 41.08 74 TRP A O 1
ATOM 577 N N . ALA A 1 75 ? 94.485 -7.948 25.103 1.00 41.36 75 ALA A N 1
ATOM 578 C CA . ALA A 1 75 ? 93.386 -8.377 24.257 1.00 40.86 75 ALA A CA 1
ATOM 579 C C . ALA A 1 75 ? 92.204 -8.738 25.138 1.00 40.96 75 ALA A C 1
ATOM 580 O O . ALA A 1 75 ? 92.370 -9.307 26.216 1.00 40.93 75 ALA A O 1
ATOM 582 N N . SER A 1 76 ? 91.013 -8.383 24.677 1.00 41.09 76 SER A N 1
ATOM 583 C CA . SER A 1 76 ? 89.787 -8.681 25.401 1.00 42.13 76 SER A CA 1
ATOM 584 C C . SER A 1 76 ? 89.586 -10.192 25.435 1.00 43.09 76 SER A C 1
ATOM 585 O O . SER A 1 76 ? 88.820 -10.709 26.243 1.00 43.06 76 SER A O 1
ATOM 588 N N . HIS A 1 77 ? 90.293 -10.891 24.552 1.00 45.66 77 HIS A N 1
ATOM 589 C CA . HIS A 1 77 ? 90.188 -12.336 24.436 1.00 49.72 77 HIS A CA 1
ATOM 590 C C . HIS A 1 77 ? 88.734 -12.732 24.282 1.00 50.82 77 HIS A C 1
ATOM 591 O O . HIS A 1 77 ? 88.208 -13.581 25.008 1.00 51.08 77 HIS A O 1
ATOM 598 N N . SER A 1 78 ? 88.096 -12.087 23.315 1.00 51.09 78 SER A N 1
ATOM 599 C CA . SER A 1 78 ? 86.698 -12.322 23.007 1.00 51.27 78 SER A CA 1
ATOM 600 C C . SER A 1 78 ? 86.598 -12.973 21.631 1.00 51.91 78 SER A C 1
ATOM 601 O O . SER A 1 78 ? 85.685 -12.678 20.859 1.00 52.31 78 SER A O 1
ATOM 604 N N . VAL A 1 79 ? 87.550 -13.849 21.325 1.00 53.16 79 VAL A N 1
ATOM 605 C CA . VAL A 1 79 ? 87.553 -14.545 20.041 1.00 54.20 79 VAL A CA 1
ATOM 606 C C . VAL A 1 79 ? 86.334 -15.458 19.976 1.00 54.94 79 VAL A C 1
ATOM 607 O O . VAL A 1 79 ? 86.087 -16.247 20.891 1.00 54.46 79 VAL A O 1
ATOM 611 N N . ARG A 1 80 ? 85.569 -15.343 18.897 1.00 55.21 80 ARG A N 1
ATOM 612 C CA . ARG A 1 80 ? 84.381 -16.165 18.741 1.00 56.08 80 ARG A CA 1
ATOM 613 C C . ARG A 1 80 ? 84.296 -16.748 17.338 1.00 55.71 80 ARG A C 1
ATOM 614 O O . ARG A 1 80 ? 83.291 -17.348 16.969 1.00 55.79 80 ARG A O 1
ATOM 622 N N . GLY A 1 81 ? 85.360 -16.572 16.561 1.00 55.85 81 GLY A N 1
ATOM 623 C CA . GLY A 1 81 ? 85.376 -17.100 15.209 1.00 55.42 81 GLY A CA 1
ATOM 624 C C . GLY A 1 81 ? 85.198 -16.024 14.161 1.00 55.23 81 GLY A C 1
ATOM 625 O O . GLY A 1 81 ? 84.776 -14.911 14.470 1.00 55.39 81 GLY A O 1
ATOM 626 N N . ASN A 1 82 ? 85.522 -16.353 12.917 1.00 54.73 82 ASN A N 1
ATOM 627 C CA . ASN A 1 82 ? 85.394 -15.408 11.820 1.00 55.32 82 ASN A CA 1
ATOM 628 C C . ASN A 1 82 ? 83.980 -14.830 11.773 1.00 54.43 82 ASN A C 1
ATOM 629 O O . ASN A 1 82 ? 83.009 -15.494 12.148 1.00 55.17 82 ASN A O 1
ATOM 634 N N . GLY A 1 83 ? 83.870 -13.588 11.315 1.00 52.09 83 GLY A N 1
ATOM 635 C CA . GLY A 1 83 ? 82.573 -12.947 11.225 1.00 49.12 83 GLY A CA 1
ATOM 636 C C . GLY A 1 83 ? 82.711 -11.448 11.113 1.00 47.18 83 GLY A C 1
ATOM 637 O O . GLY A 1 83 ? 83.783 -10.944 10.787 1.00 47.71 83 GLY A O 1
ATOM 638 N N . ASN A 1 84 ? 81.620 -10.731 11.362 1.00 45.58 84 ASN A N 1
ATOM 639 C CA . ASN A 1 84 ? 81.633 -9.275 11.316 1.00 42.65 84 ASN A CA 1
ATOM 640 C C . ASN A 1 84 ? 81.331 -8.762 12.712 1.00 41.53 84 ASN A C 1
ATOM 641 O O . ASN A 1 84 ? 80.340 -9.151 13.327 1.00 40.15 84 ASN A O 1
ATOM 646 N N . TYR A 1 85 ? 82.196 -7.888 13.211 1.00 40.60 85 TYR A N 1
ATOM 647 C CA . TYR A 1 85 ? 82.015 -7.339 14.543 1.00 39.98 85 TYR A CA 1
ATOM 648 C C . TYR A 1 85 ? 82.177 -5.836 14.547 1.00 38.63 85 TYR A C 1
ATOM 649 O O . TYR A 1 85 ? 82.590 -5.236 13.556 1.00 38.32 85 TYR A O 1
ATOM 658 N N . VAL A 1 86 ? 81.852 -5.229 15.678 1.00 37.78 86 VAL A N 1
ATOM 659 C CA . VAL A 1 86 ? 81.975 -3.791 15.817 1.00 36.53 86 VAL A CA 1
ATOM 660 C C . VAL A 1 86 ? 82.217 -3.423 17.284 1.00 36.02 86 VAL A C 1
ATOM 661 O O . VAL A 1 86 ? 81.710 -4.080 18.198 1.00 35.22 86 VAL A O 1
ATOM 665 N N . LEU A 1 87 ? 83.029 -2.396 17.501 1.00 34.82 87 LEU A N 1
ATOM 666 C CA . LEU A 1 87 ? 83.301 -1.918 18.854 1.00 33.57 87 LEU A CA 1
ATOM 667 C C . LEU A 1 87 ? 82.694 -0.525 18.910 1.00 32.81 87 LEU A C 1
ATOM 668 O O . LEU A 1 87 ? 82.926 0.296 18.017 1.00 32.85 87 LEU A O 1
ATOM 673 N N . VAL A 1 88 ? 81.904 -0.258 19.943 1.00 31.65 88 VAL A N 1
ATOM 674 C CA . VAL A 1 88 ? 81.278 1.041 20.056 1.00 31.11 88 VAL A CA 1
ATOM 675 C C . VAL A 1 88 ? 81.394 1.719 21.421 1.00 31.51 88 VAL A C 1
ATOM 676 O O . VAL A 1 88 ? 81.243 1.097 22.475 1.00 29.99 88 VAL A O 1
ATOM 680 N N . LEU A 1 89 ? 81.704 3.010 21.372 1.00 31.86 89 LEU A N 1
ATOM 681 C CA . LEU A 1 89 ? 81.792 3.833 22.560 1.00 30.35 89 LEU A CA 1
ATOM 682 C C . LEU A 1 89 ? 80.371 4.363 22.644 1.00 31.29 89 LEU A C 1
ATOM 683 O O . LEU A 1 89 ? 79.963 5.190 21.829 1.00 31.21 89 LEU A O 1
ATOM 688 N N . GLN A 1 90 ? 79.619 3.853 23.612 1.00 32.33 90 GLN A N 1
ATOM 689 C CA . GLN A 1 90 ? 78.221 4.220 23.808 1.00 32.93 90 GLN A CA 1
ATOM 690 C C . GLN A 1 90 ? 77.962 5.460 24.644 1.00 33.86 90 GLN A C 1
ATOM 691 O O . GLN A 1 90 ? 78.775 5.849 25.481 1.00 35.17 90 GLN A O 1
ATOM 697 N N . GLU A 1 91 ? 76.798 6.060 24.418 1.00 34.18 91 GLU A N 1
ATOM 698 C CA . GLU A 1 91 ? 76.376 7.263 25.122 1.00 36.22 91 GLU A CA 1
ATOM 699 C C . GLU A 1 91 ? 76.218 7.015 26.617 1.00 34.23 91 GLU A C 1
ATOM 700 O O . GLU A 1 91 ? 76.119 7.958 27.394 1.00 34.48 91 GLU A O 1
ATOM 706 N N . ASP A 1 92 ? 76.188 5.753 27.020 1.00 32.19 92 ASP A N 1
ATOM 707 C CA . ASP A 1 92 ? 76.040 5.439 28.429 1.00 32.55 92 ASP A CA 1
ATOM 708 C C . ASP A 1 92 ? 77.388 5.208 29.125 1.00 32.71 92 ASP A C 1
ATOM 709 O O . ASP A 1 92 ? 77.436 4.763 30.276 1.00 32.95 92 ASP A O 1
ATOM 714 N N . GLY A 1 93 ? 78.480 5.507 28.425 1.00 32.52 93 GLY A N 1
ATOM 715 C CA . GLY A 1 93 ? 79.799 5.356 29.019 1.00 33.07 93 GLY A CA 1
ATOM 716 C C . GLY A 1 93 ? 80.419 3.977 28.892 1.00 32.79 93 GLY A C 1
ATOM 717 O O . GLY A 1 93 ? 81.565 3.766 29.293 1.00 34.03 93 GLY A O 1
ATOM 718 N N . ASN A 1 94 ? 79.665 3.040 28.333 1.00 30.71 94 ASN A N 1
ATOM 719 C CA . ASN A 1 94 ? 80.146 1.681 28.147 1.00 30.12 94 ASN A CA 1
ATOM 720 C C . ASN A 1 94 ? 80.821 1.528 26.780 1.00 29.92 94 ASN A C 1
ATOM 721 O O . ASN A 1 94 ? 80.476 2.228 25.832 1.00 26.80 94 ASN A O 1
ATOM 726 N N . VAL A 1 95 ? 81.806 0.634 26.703 1.00 30.35 95 VAL A N 1
ATOM 727 C CA . VAL A 1 95 ? 82.499 0.333 25.452 1.00 30.62 95 VAL A CA 1
ATOM 728 C C . VAL A 1 95 ? 82.095 -1.118 25.228 1.00 32.50 95 VAL A C 1
ATOM 729 O O . VAL A 1 95 ? 82.288 -1.959 26.108 1.00 31.44 95 VAL A O 1
ATOM 733 N N . VAL A 1 96 ? 81.530 -1.416 24.062 1.00 33.61 96 VAL A N 1
ATOM 734 C CA . VAL A 1 96 ? 81.044 -2.766 23.796 1.00 33.65 96 VAL A CA 1
ATOM 735 C C . VAL A 1 96 ? 81.400 -3.331 22.432 1.00 34.56 96 VAL A C 1
ATOM 736 O O . VAL A 1 96 ? 81.473 -2.599 21.451 1.00 33.74 96 VAL A O 1
ATOM 740 N N . ILE A 1 97 ? 81.617 -4.642 22.381 1.00 35.31 97 ILE A N 1
ATOM 741 C CA . ILE A 1 97 ? 81.892 -5.330 21.123 1.00 36.44 97 ILE A CA 1
ATOM 742 C C . ILE A 1 97 ? 80.616 -6.130 20.856 1.00 37.43 97 ILE A C 1
ATOM 743 O O . ILE A 1 97 ? 80.136 -6.843 21.744 1.00 37.24 97 ILE A O 1
ATOM 748 N N . TYR A 1 98 ? 80.065 -6.016 19.647 1.00 37.87 98 TYR A N 1
ATOM 7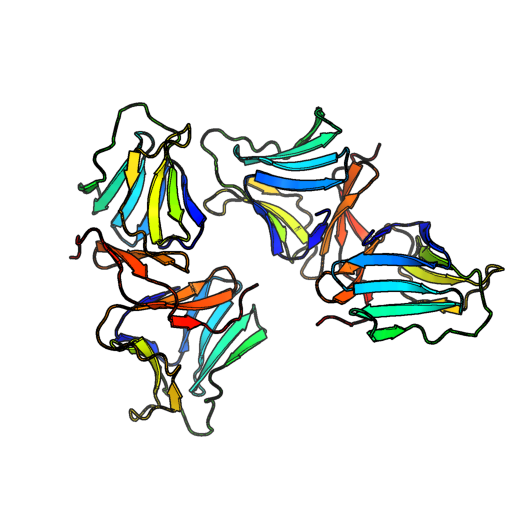49 C CA . TYR A 1 98 ? 78.812 -6.702 19.319 1.00 38.54 98 TYR A CA 1
ATOM 750 C C . TYR A 1 98 ? 78.817 -7.926 18.397 1.00 40.88 98 TYR A C 1
ATOM 751 O O . TYR A 1 98 ? 79.327 -7.889 17.271 1.00 39.23 98 TYR A O 1
ATOM 760 N N . GLY A 1 99 ? 78.205 -8.990 18.931 1.00 44.57 99 GLY A N 1
ATOM 761 C CA . GLY A 1 99 ? 78.048 -10.302 18.304 1.00 45.10 99 GLY A CA 1
ATOM 762 C C . GLY A 1 99 ? 78.571 -10.522 16.907 1.00 46.11 99 GLY A C 1
ATOM 763 O O . GLY A 1 99 ? 79.752 -10.746 16.706 1.00 50.42 99 GLY A O 1
ATOM 764 N N . SER A 1 100 ? 77.668 -10.517 15.942 1.00 45.95 100 SER A N 1
ATOM 765 C CA . SER A 1 100 ? 78.032 -10.677 14.546 1.00 43.59 100 SER A CA 1
ATOM 766 C C . SER A 1 100 ? 76.823 -10.135 13.827 1.00 41.97 100 SER A C 1
ATOM 767 O O . SER A 1 100 ? 75.811 -9.874 14.469 1.00 42.10 100 SER A O 1
ATOM 770 N N . ASP A 1 101 ? 76.909 -9.951 12.517 1.00 41.29 101 ASP A N 1
ATOM 771 C CA . ASP A 1 101 ? 75.758 -9.423 11.813 1.00 42.10 101 ASP A CA 1
ATOM 772 C C . ASP A 1 101 ? 74.627 -10.441 11.758 1.00 41.16 101 ASP A C 1
ATOM 773 O O . ASP A 1 101 ? 74.847 -11.624 11.496 1.00 41.26 101 ASP A O 1
ATOM 778 N N . ILE A 1 102 ? 73.418 -9.977 12.054 1.00 40.44 102 ILE A N 1
ATOM 779 C CA . ILE A 1 102 ? 72.249 -10.836 12.015 1.00 39.48 102 ILE A CA 1
ATOM 780 C C . ILE A 1 102 ? 71.334 -10.377 10.883 1.00 40.10 102 ILE A C 1
ATOM 781 O O . ILE A 1 102 ? 70.423 -11.096 10.485 1.00 41.52 102 ILE A O 1
ATOM 786 N N . TRP A 1 103 ? 71.597 -9.184 10.357 1.00 40.54 103 TRP A N 1
ATOM 787 C CA . TRP A 1 103 ? 70.794 -8.619 9.273 1.00 40.24 103 TRP A CA 1
ATOM 788 C C . TRP A 1 103 ? 71.446 -7.362 8.684 1.00 41.16 103 TRP A C 1
ATOM 789 O O . TRP A 1 103 ? 72.107 -6.597 9.396 1.00 41.73 103 TRP A O 1
ATOM 800 N N . SER A 1 104 ? 71.256 -7.153 7.384 1.00 40.63 104 SER A N 1
ATOM 801 C CA . SER A 1 104 ? 71.800 -5.977 6.700 1.00 40.96 104 SER A CA 1
ATOM 802 C C . SER A 1 104 ? 71.007 -5.700 5.424 1.00 39.97 104 SER A C 1
ATOM 803 O O . SER A 1 104 ? 70.332 -6.590 4.917 1.00 37.85 104 SER A O 1
ATOM 806 N N . THR A 1 105 ? 71.078 -4.468 4.919 1.00 40.37 105 THR A N 1
ATOM 807 C CA . THR A 1 105 ? 70.368 -4.116 3.686 1.00 40.30 105 THR A CA 1
ATOM 808 C C . THR A 1 105 ? 71.177 -4.609 2.499 1.00 41.31 105 THR A C 1
ATOM 809 O O . THR A 1 105 ? 70.638 -4.811 1.413 1.00 41.93 105 THR A O 1
ATOM 813 N N . GLY A 1 106 ? 72.474 -4.801 2.715 1.00 41.21 106 GLY A N 1
ATOM 814 C CA . GLY A 1 106 ? 73.343 -5.268 1.652 1.00 43.04 106 GLY A CA 1
ATOM 815 C C . GLY A 1 106 ? 73.583 -4.188 0.615 1.00 44.73 106 GLY A C 1
ATOM 816 O O . GLY A 1 106 ? 73.708 -4.473 -0.569 1.00 45.40 106 GLY A O 1
ATOM 817 N N . THR A 1 107 ? 73.653 -2.940 1.058 1.00 46.73 107 THR A N 1
ATOM 818 C CA . THR A 1 107 ? 73.863 -1.828 0.141 1.00 49.12 107 THR A CA 1
ATOM 819 C C . THR A 1 107 ? 75.279 -1.254 0.189 1.00 51.40 107 THR A C 1
ATOM 820 O O . THR A 1 107 ? 75.480 -0.056 -0.015 1.00 51.20 1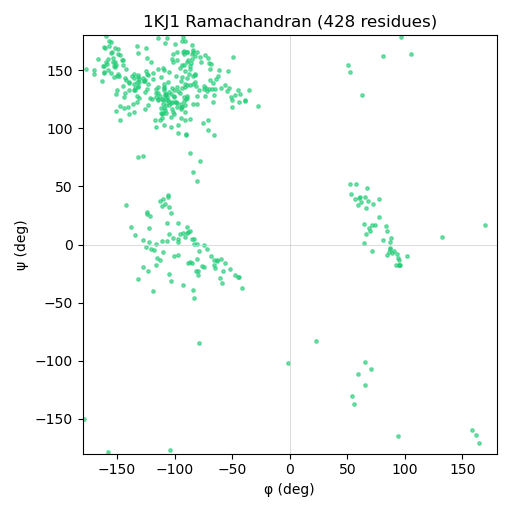07 THR A O 1
ATOM 824 N N . TYR A 1 108 ? 76.260 -2.107 0.460 1.00 54.40 108 TYR A N 1
ATOM 825 C CA . TYR A 1 108 ? 77.636 -1.651 0.511 1.00 58.83 108 TYR A CA 1
ATOM 826 C C . TYR A 1 108 ? 78.112 -1.365 -0.906 1.00 62.02 108 TYR A C 1
ATOM 827 O O . TYR A 1 108 ? 77.870 -2.146 -1.829 1.00 62.14 108 TYR A O 1
ATOM 836 N N . LYS A 1 109 ? 78.776 -0.227 -1.071 1.00 65.34 109 LYS A N 1
ATOM 837 C CA . LYS A 1 109 ? 79.259 0.209 -2.373 1.00 68.48 109 LYS A CA 1
ATOM 838 C C . LYS A 1 109 ? 80.774 0.345 -2.376 1.00 70.09 109 LYS A C 1
ATOM 839 O O . LYS A 1 109 ? 81.434 -0.385 -3.149 1.00 71.63 109 LYS A O 1
ATOM 846 N N . ARG B 2 1 ? 73.568 11.401 14.082 1.00 40.49 1 ARG D N 1
ATOM 847 C CA . ARG B 2 1 ? 73.406 10.054 14.707 1.00 40.14 1 ARG D CA 1
ATOM 848 C C . ARG B 2 1 ? 73.592 8.948 13.659 1.00 39.21 1 ARG D C 1
ATOM 849 O O . ARG B 2 1 ? 73.029 9.016 12.564 1.00 39.12 1 ARG D O 1
ATOM 857 N N . ASN B 2 2 ? 74.379 7.930 13.998 1.00 36.76 2 ASN D N 1
ATOM 858 C CA . ASN B 2 2 ? 74.641 6.838 13.066 1.00 35.29 2 ASN D CA 1
ATOM 859 C C . ASN B 2 2 ? 74.255 5.444 13.569 1.00 35.30 2 ASN D C 1
ATOM 860 O O . ASN B 2 2 ? 74.489 4.456 12.879 1.00 35.02 2 ASN D O 1
ATOM 865 N N . ILE B 2 3 ? 73.679 5.348 14.764 1.00 36.71 3 ILE D N 1
ATOM 866 C CA . ILE B 2 3 ? 73.273 4.042 15.279 1.00 38.32 3 ILE D CA 1
ATOM 867 C C . ILE B 2 3 ? 72.008 4.090 16.133 1.00 38.97 3 ILE D C 1
ATOM 868 O O . ILE B 2 3 ? 71.622 5.140 16.647 1.00 39.31 3 ILE D O 1
ATOM 873 N N . LEU B 2 4 ? 71.360 2.937 16.256 1.00 38.72 4 LEU D N 1
ATOM 874 C CA . LEU B 2 4 ? 70.184 2.793 17.099 1.00 38.11 4 LEU D CA 1
ATOM 875 C C . LEU B 2 4 ? 70.516 1.624 18.009 1.00 38.95 4 LEU D C 1
ATOM 876 O O . LEU B 2 4 ? 71.127 0.648 17.573 1.00 38.86 4 LEU D O 1
ATOM 881 N N . MET B 2 5 ? 70.129 1.721 19.272 1.00 39.73 5 MET D N 1
ATOM 882 C CA . MET B 2 5 ? 70.377 0.642 20.213 1.00 40.58 5 MET D CA 1
ATOM 883 C C . MET B 2 5 ? 69.046 0.049 20.647 1.00 40.85 5 MET D C 1
ATOM 884 O O . MET B 2 5 ? 67.996 0.520 20.227 1.00 38.82 5 MET D O 1
ATOM 889 N N . ASN B 2 6 ? 69.091 -0.991 21.474 1.00 42.27 6 ASN D N 1
ATOM 890 C CA . ASN B 2 6 ? 67.874 -1.630 21.964 1.00 43.89 6 ASN D CA 1
ATOM 891 C C . ASN B 2 6 ? 66.772 -0.634 22.288 1.00 44.23 6 ASN D C 1
ATOM 892 O O . ASN B 2 6 ? 66.970 0.291 23.078 1.00 43.92 6 ASN D O 1
ATOM 897 N N . ASP B 2 7 ? 65.616 -0.833 21.662 1.00 44.35 7 ASP D N 1
ATOM 898 C CA . ASP B 2 7 ? 64.440 -0.002 21.882 1.00 45.57 7 ASP D CA 1
ATOM 899 C C . ASP B 2 7 ? 64.507 1.462 21.488 1.00 44.50 7 ASP D C 1
ATOM 900 O O . ASP B 2 7 ? 63.696 2.255 21.954 1.00 45.50 7 ASP D O 1
ATOM 905 N N . GLU B 2 8 ? 65.462 1.838 20.648 1.00 43.01 8 GLU D N 1
ATOM 906 C CA . GLU B 2 8 ? 65.528 3.220 20.199 1.00 41.72 8 GLU D CA 1
ATOM 907 C C . GLU B 2 8 ? 64.918 3.202 18.814 1.00 42.31 8 GLU D C 1
ATOM 908 O O . GLU B 2 8 ? 64.899 2.161 18.158 1.00 42.57 8 GLU D O 1
ATOM 914 N N . GLY B 2 9 ? 64.419 4.345 18.362 1.00 42.25 9 GLY D N 1
ATOM 915 C CA . GLY B 2 9 ? 63.817 4.378 17.047 1.00 41.97 9 GLY D CA 1
ATOM 916 C C . GLY B 2 9 ? 63.873 5.709 16.329 1.00 42.23 9 GLY D C 1
ATOM 917 O O . GLY B 2 9 ? 64.239 6.739 16.899 1.00 42.45 9 GLY D O 1
ATOM 918 N N . LEU B 2 10 ? 63.523 5.661 15.048 1.00 42.07 10 LEU D N 1
ATOM 919 C CA . LEU B 2 10 ? 63.480 6.834 14.192 1.00 41.65 10 LEU D CA 1
ATOM 920 C C . LEU B 2 10 ? 62.015 7.219 14.052 1.00 40.92 10 LEU D C 1
ATOM 921 O O . LEU B 2 10 ? 61.189 6.410 13.629 1.00 39.37 10 LEU D O 1
ATOM 926 N N . TYR B 2 11 ? 61.699 8.450 14.428 1.00 42.27 11 TYR D N 1
ATOM 927 C CA . TYR B 2 11 ? 60.337 8.951 14.344 1.00 43.11 11 TYR D CA 1
ATOM 928 C C . TYR B 2 11 ? 60.177 9.752 13.076 1.00 41.12 11 TYR D C 1
ATOM 929 O O . TYR B 2 11 ? 61.162 10.111 12.440 1.00 40.25 11 TYR D O 1
ATOM 938 N N . ALA B 2 12 ? 58.932 10.019 12.706 1.00 40.52 12 ALA D N 1
ATOM 939 C CA . ALA B 2 12 ? 58.646 10.774 11.500 1.00 40.84 12 ALA D CA 1
ATOM 940 C C . ALA B 2 12 ? 59.563 11.981 11.395 1.00 40.81 12 ALA D C 1
ATOM 941 O O . ALA B 2 12 ? 59.614 12.806 12.302 1.00 42.17 12 ALA D O 1
ATOM 943 N N . GLY B 2 13 ? 60.304 12.072 10.295 1.00 41.30 13 GLY D N 1
ATOM 944 C CA . GLY B 2 13 ? 61.204 13.198 10.100 1.00 41.20 13 GLY D CA 1
ATOM 945 C C . GLY B 2 13 ? 62.630 12.982 10.578 1.00 42.00 13 GLY D C 1
ATOM 946 O O . GLY B 2 13 ? 63.542 13.708 10.171 1.00 42.49 13 GLY D O 1
ATOM 947 N N . GLN B 2 14 ? 62.830 11.980 11.431 1.00 41.80 14 GLN D N 1
ATOM 948 C CA . GLN B 2 14 ? 64.152 11.683 11.972 1.00 42.00 14 GLN D CA 1
ATOM 949 C C . GLN B 2 14 ? 65.001 10.843 11.026 1.00 40.91 14 GLN D C 1
ATOM 950 O O . GLN B 2 14 ? 64.484 10.186 10.127 1.00 40.36 14 GLN D O 1
ATOM 956 N N . SER B 2 15 ? 66.308 10.844 11.259 1.00 40.21 15 SER D N 1
ATOM 957 C CA . SER B 2 15 ? 67.214 10.101 10.403 1.00 40.03 15 SER D CA 1
ATOM 958 C C . SER B 2 15 ? 68.576 9.797 11.024 1.00 39.56 15 SER D C 1
ATOM 959 O O . SER B 2 15 ? 68.926 10.312 12.090 1.00 39.57 15 SER D O 1
ATOM 962 N N . LEU B 2 16 ? 69.323 8.937 10.338 1.00 37.81 16 LEU D N 1
ATOM 963 C CA . LEU B 2 16 ? 70.679 8.580 10.715 1.00 37.81 16 LEU D CA 1
ATOM 964 C C . LEU B 2 16 ? 71.427 9.174 9.530 1.00 38.62 16 LEU D C 1
ATOM 965 O O . LEU B 2 16 ? 70.988 9.031 8.389 1.00 37.54 16 LEU D O 1
ATOM 970 N N . ASP B 2 17 ? 72.536 9.859 9.779 1.00 38.74 17 ASP D N 1
ATOM 971 C CA . ASP B 2 17 ? 73.246 10.476 8.679 1.00 39.67 17 ASP D CA 1
ATOM 972 C C . ASP B 2 17 ? 74.748 10.294 8.701 1.00 40.66 17 ASP D C 1
ATOM 973 O O . ASP B 2 17 ? 75.443 10.798 9.582 1.00 41.33 17 ASP D O 1
ATOM 978 N N . VAL B 2 18 ? 75.231 9.553 7.712 1.00 40.66 18 VAL D N 1
ATOM 979 C CA . VAL B 2 18 ? 76.646 9.300 7.525 1.00 41.40 18 VAL D CA 1
ATOM 980 C C . VAL B 2 18 ? 76.871 9.698 6.075 1.00 43.27 18 VAL D C 1
ATOM 981 O O . VAL B 2 18 ? 76.956 8.855 5.181 1.00 41.71 18 VAL D O 1
ATOM 985 N N . GLU B 2 19 ? 76.919 11.009 5.863 1.00 45.51 19 GLU D N 1
ATOM 986 C CA . GLU B 2 19 ? 77.109 11.609 4.550 1.00 47.32 19 GLU D CA 1
ATOM 987 C C . GLU B 2 19 ? 78.046 10.742 3.720 1.00 46.23 19 GLU D C 1
ATOM 988 O O . GLU B 2 19 ? 79.109 10.341 4.191 1.00 45.81 19 GLU D O 1
ATOM 994 N N . PRO B 2 20 ? 77.682 10.463 2.455 1.00 45.03 20 PRO D N 1
ATOM 995 C CA . PRO B 2 20 ? 76.471 10.870 1.735 1.00 44.01 20 PRO D CA 1
ATOM 996 C C . PRO B 2 20 ? 75.195 10.070 1.990 1.00 43.26 20 PRO D C 1
ATOM 997 O O . PRO B 2 20 ? 74.151 10.377 1.413 1.00 42.49 20 PRO D O 1
ATOM 1001 N N . TYR B 2 21 ? 75.260 9.062 2.853 1.00 42.32 21 TYR D N 1
ATOM 1002 C CA . TYR B 2 21 ? 74.089 8.224 3.124 1.00 42.04 21 TYR D CA 1
ATOM 1003 C C . TYR B 2 21 ? 73.103 8.797 4.150 1.00 40.89 21 TYR D C 1
ATOM 1004 O O . TYR B 2 21 ? 73.499 9.482 5.095 1.00 41.56 21 TYR D O 1
ATOM 1013 N N . HIS B 2 22 ? 71.817 8.523 3.948 1.00 39.68 22 HIS D N 1
ATOM 1014 C CA . HIS B 2 22 ? 70.773 9.005 4.850 1.00 40.08 22 HIS D CA 1
ATOM 1015 C C . HIS B 2 22 ? 69.649 7.999 5.007 1.00 39.21 22 HIS D C 1
ATOM 1016 O O . HIS B 2 22 ? 68.966 7.667 4.034 1.00 39.99 22 HIS D O 1
ATOM 1023 N N . LEU B 2 23 ? 69.460 7.510 6.229 1.00 37.16 23 LEU D N 1
ATOM 1024 C CA . LEU B 2 23 ? 68.373 6.586 6.502 1.00 35.17 23 LEU D CA 1
ATOM 1025 C C . LEU B 2 23 ? 67.319 7.423 7.204 1.00 36.01 23 LEU D C 1
ATOM 1026 O O . LEU B 2 23 ? 67.497 7.832 8.353 1.00 34.55 23 LEU D O 1
ATOM 1031 N N . ILE B 2 24 ? 66.219 7.674 6.507 1.00 37.33 24 ILE D N 1
ATOM 1032 C CA . ILE B 2 24 ? 65.166 8.508 7.055 1.00 40.22 24 ILE D CA 1
ATOM 1033 C C . ILE B 2 24 ? 63.769 7.895 7.114 1.00 41.06 24 ILE D C 1
ATOM 1034 O O . ILE B 2 24 ? 63.298 7.281 6.158 1.00 41.88 24 ILE D O 1
ATOM 1039 N N . MET B 2 25 ? 63.124 8.062 8.266 1.00 42.37 25 MET D N 1
ATOM 1040 C CA . MET B 2 25 ? 61.761 7.590 8.481 1.00 44.40 25 MET D CA 1
ATOM 1041 C C . MET B 2 25 ? 60.899 8.776 8.052 1.00 45.09 25 MET D C 1
ATOM 1042 O O . MET B 2 25 ? 60.652 9.692 8.833 1.00 45.93 25 MET D O 1
ATOM 1047 N N . GLN B 2 26 ? 60.460 8.754 6.797 1.00 45.59 26 GLN D N 1
ATOM 1048 C CA . GLN B 2 26 ? 59.678 9.840 6.211 1.00 45.69 26 GLN D CA 1
ATOM 1049 C C . GLN B 2 26 ? 58.251 10.019 6.724 1.00 45.99 26 GLN D C 1
ATOM 1050 O O . GLN B 2 26 ? 57.636 9.082 7.234 1.00 45.29 26 GLN D O 1
ATOM 1056 N N . GLU B 2 27 ? 57.734 11.238 6.571 1.00 46.73 27 GLU D N 1
ATOM 1057 C CA . GLU B 2 27 ? 56.369 11.568 6.992 1.00 48.84 27 GLU D CA 1
ATOM 1058 C C . GLU B 2 27 ? 55.314 10.680 6.317 1.00 47.71 27 GLU D C 1
ATOM 1059 O O . GLU B 2 27 ? 54.205 10.528 6.831 1.00 48.50 27 GLU D O 1
ATOM 1065 N N . ASP B 2 28 ? 55.657 10.097 5.172 1.00 45.55 28 ASP D N 1
ATOM 1066 C CA . ASP B 2 28 ? 54.729 9.236 4.444 1.00 44.22 28 ASP D CA 1
ATOM 1067 C C . ASP B 2 28 ? 54.810 7.773 4.875 1.00 43.90 28 ASP D C 1
ATOM 1068 O O . ASP B 2 28 ? 54.309 6.889 4.180 1.00 42.50 28 ASP D O 1
ATOM 1073 N N . CYS B 2 29 ? 55.449 7.533 6.020 1.00 43.54 29 CYS D N 1
ATOM 1074 C CA . CYS B 2 29 ? 55.607 6.194 6.588 1.00 42.97 29 CYS D CA 1
ATOM 1075 C C . CYS B 2 29 ? 56.524 5.248 5.832 1.00 41.24 29 CYS D C 1
ATOM 1076 O O . CYS B 2 29 ? 56.525 4.041 6.074 1.00 40.93 29 CYS D O 1
ATOM 1079 N N . ASN B 2 30 ? 57.315 5.794 4.924 1.00 38.92 30 ASN D N 1
ATOM 10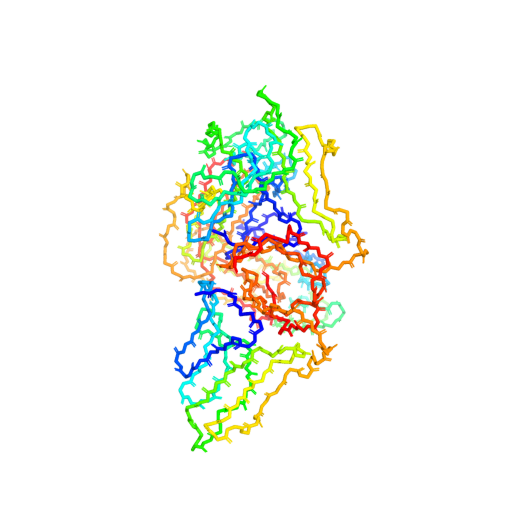80 C CA . ASN B 2 30 ? 58.233 4.970 4.162 1.00 38.61 30 ASN D CA 1
ATOM 1081 C C . ASN B 2 30 ? 59.631 5.172 4.747 1.00 36.33 30 ASN D C 1
ATOM 1082 O O . ASN B 2 30 ? 60.065 6.307 4.954 1.00 36.20 30 ASN D O 1
ATOM 1087 N N . LEU B 2 31 ? 60.315 4.070 5.038 1.00 34.12 31 LEU D N 1
ATOM 1088 C CA . LEU B 2 31 ? 61.670 4.127 5.569 1.00 34.07 31 LEU D CA 1
ATOM 1089 C C . LEU B 2 31 ? 62.585 4.007 4.353 1.00 33.57 31 LEU D C 1
ATOM 1090 O O . LEU B 2 31 ? 62.551 2.997 3.643 1.00 33.68 31 LEU D O 1
ATOM 1095 N N . VAL B 2 32 ? 63.400 5.025 4.099 1.00 32.06 32 VAL D N 1
ATOM 1096 C CA . VAL B 2 32 ? 64.260 4.972 2.929 1.00 32.58 32 VAL D CA 1
ATOM 1097 C C . VAL B 2 32 ? 65.726 5.325 3.144 1.00 33.69 32 VAL D C 1
ATOM 1098 O O . VAL B 2 32 ? 66.066 6.196 3.944 1.00 34.11 32 VAL D O 1
ATOM 1102 N N . LEU B 2 33 ? 66.587 4.626 2.409 1.00 35.12 33 LEU D N 1
ATOM 1103 C CA . LEU B 2 33 ? 68.030 4.839 2.458 1.00 35.31 33 LEU D CA 1
ATOM 1104 C C . LEU B 2 33 ? 68.428 5.526 1.160 1.00 36.50 33 LEU D C 1
ATOM 1105 O O . LEU B 2 33 ? 68.219 4.986 0.076 1.00 37.53 33 LEU D O 1
ATOM 1110 N N . TYR B 2 34 ? 68.992 6.722 1.273 1.00 37.61 34 TYR D N 1
ATOM 1111 C CA . TYR B 2 34 ? 69.422 7.470 0.103 1.00 38.21 34 TYR D CA 1
ATOM 1112 C C . TYR B 2 34 ? 70.934 7.593 0.027 1.00 40.47 34 TYR D C 1
ATOM 1113 O O . TYR B 2 34 ? 71.615 7.711 1.049 1.00 40.04 34 TYR D O 1
ATOM 1122 N N . ASP B 2 35 ? 71.444 7.559 -1.200 1.00 42.96 35 ASP D N 1
ATOM 1123 C CA . ASP B 2 35 ? 72.862 7.744 -1.480 1.00 45.61 35 ASP D CA 1
ATOM 1124 C C . ASP B 2 35 ? 72.803 9.113 -2.141 1.00 47.83 35 ASP D C 1
ATOM 1125 O O . ASP B 2 35 ? 72.398 9.224 -3.301 1.00 47.86 35 ASP D O 1
ATOM 1130 N N . HIS B 2 36 ? 73.186 10.148 -1.398 1.00 49.18 36 HIS D N 1
ATOM 1131 C CA . HIS B 2 36 ? 73.104 11.516 -1.896 1.00 51.79 36 HIS D CA 1
ATOM 1132 C C . HIS B 2 36 ? 71.604 11.799 -1.941 1.00 52.38 36 HIS D C 1
ATOM 1133 O O . HIS B 2 36 ? 70.967 11.941 -0.896 1.00 52.37 36 HIS D O 1
ATOM 1140 N N . SER B 2 37 ? 71.033 11.850 -3.142 1.00 52.84 37 SER D N 1
ATOM 1141 C CA . SER B 2 37 ? 69.599 12.097 -3.293 1.00 52.64 37 SER D CA 1
ATOM 1142 C C . SER B 2 37 ? 68.869 10.913 -3.926 1.00 51.04 37 SER D C 1
ATOM 1143 O O . SER B 2 37 ? 67.657 10.957 -4.126 1.00 49.78 37 SER D O 1
ATOM 1146 N N . THR B 2 38 ? 69.607 9.852 -4.233 1.00 49.38 38 THR D N 1
ATOM 1147 C CA . THR B 2 38 ? 69.014 8.675 -4.853 1.00 47.55 38 THR D CA 1
ATOM 1148 C C . THR B 2 38 ? 68.633 7.600 -3.843 1.00 45.62 38 THR D C 1
ATOM 1149 O O . THR B 2 38 ? 69.434 7.221 -2.990 1.00 46.42 38 THR D O 1
ATOM 1153 N N . ALA B 2 39 ? 67.407 7.108 -3.951 1.00 42.36 39 ALA D N 1
ATOM 1154 C CA . ALA B 2 39 ? 66.942 6.054 -3.068 1.00 39.97 39 ALA D CA 1
ATOM 1155 C C . ALA B 2 39 ? 67.608 4.757 -3.531 1.00 39.45 39 ALA D C 1
ATOM 1156 O O . ALA B 2 39 ? 67.691 4.480 -4.731 1.00 37.95 39 ALA D O 1
ATOM 1158 N N . VAL B 2 40 ? 68.087 3.964 -2.580 1.00 37.49 40 VAL D N 1
ATOM 1159 C CA . VAL B 2 40 ? 68.753 2.714 -2.910 1.00 36.65 40 VAL D CA 1
ATOM 1160 C C . VAL B 2 40 ? 68.144 1.560 -2.140 1.00 35.81 40 VAL D C 1
ATOM 1161 O O . VAL B 2 40 ? 68.313 0.399 -2.501 1.00 35.87 40 VAL D O 1
ATOM 1165 N N . TRP B 2 41 ? 67.438 1.891 -1.066 1.00 35.79 41 TRP D N 1
ATOM 1166 C CA . TRP B 2 41 ? 66.780 0.884 -0.248 1.00 34.46 41 TRP D CA 1
ATOM 1167 C C . TRP B 2 41 ? 65.509 1.477 0.351 1.00 34.34 41 TRP D C 1
ATOM 1168 O O . TRP B 2 41 ? 65.446 2.669 0.675 1.00 33.88 41 TRP D O 1
ATOM 1179 N N . THR B 2 42 ? 64.490 0.640 0.488 1.00 32.91 42 THR D N 1
ATOM 1180 C CA . THR B 2 42 ? 63.234 1.097 1.038 1.00 32.08 42 THR D CA 1
ATOM 1181 C C . THR B 2 42 ? 62.482 -0.034 1.705 1.00 31.86 42 THR D C 1
ATOM 1182 O O . THR B 2 42 ? 62.642 -1.211 1.363 1.00 29.53 42 THR D O 1
ATOM 1186 N N . THR B 2 43 ? 61.660 0.344 2.671 1.00 31.57 43 THR D N 1
ATOM 1187 C CA . THR B 2 43 ? 60.847 -0.599 3.406 1.00 32.10 43 THR D CA 1
ATOM 1188 C C . THR B 2 43 ? 59.559 -0.789 2.589 1.00 33.34 43 THR D C 1
ATOM 1189 O O . THR B 2 43 ? 58.786 -1.728 2.809 1.00 32.24 43 THR D O 1
ATOM 1193 N N . ASN B 2 44 ? 59.345 0.125 1.646 1.00 34.08 44 ASN D N 1
ATOM 1194 C CA . ASN B 2 44 ? 58.185 0.076 0.773 1.00 37.58 44 ASN D CA 1
ATOM 1195 C C . ASN B 2 44 ? 56.901 0.091 1.594 1.00 38.60 44 ASN D C 1
ATOM 1196 O O . ASN B 2 44 ? 56.026 -0.759 1.420 1.00 39.04 44 ASN D O 1
ATOM 1201 N N . THR B 2 45 ? 56.791 1.063 2.492 1.00 38.73 45 THR D N 1
ATOM 1202 C CA . THR B 2 45 ? 55.613 1.156 3.342 1.00 39.08 45 THR D CA 1
ATOM 1203 C C . THR B 2 45 ? 54.909 2.501 3.256 1.00 40.86 45 THR D C 1
ATOM 1204 O O . THR B 2 45 ? 54.244 2.921 4.203 1.00 39.15 45 THR D O 1
ATOM 1208 N N . ASP B 2 46 ? 55.057 3.176 2.119 1.00 43.17 46 ASP D N 1
ATOM 1209 C CA . ASP B 2 46 ? 54.392 4.455 1.932 1.00 46.56 46 ASP D CA 1
ATOM 1210 C C . ASP B 2 46 ? 52.928 4.205 1.547 1.00 49.27 46 ASP D C 1
ATOM 1211 O O . ASP B 2 46 ? 52.443 4.691 0.521 1.00 49.65 46 ASP D O 1
ATOM 1216 N N . ILE B 2 47 ? 52.237 3.434 2.390 1.00 51.15 47 ILE D N 1
ATOM 1217 C CA . ILE B 2 47 ? 50.827 3.107 2.190 1.00 53.82 47 ILE D CA 1
ATOM 1218 C C . ILE B 2 47 ? 49.986 4.378 2.273 1.00 55.36 47 ILE D C 1
ATOM 1219 O O . ILE B 2 47 ? 50.265 5.267 3.078 1.00 55.31 47 ILE D O 1
ATOM 1224 N N . PRO B 2 48 ? 48.948 4.484 1.431 1.00 56.58 48 PRO D N 1
ATOM 1225 C CA . PRO B 2 48 ? 48.087 5.672 1.441 1.00 56.64 48 PRO D CA 1
ATOM 1226 C C . PRO B 2 48 ? 47.279 5.777 2.728 1.00 56.92 48 PRO D C 1
ATOM 1227 O O . PRO B 2 48 ? 46.694 4.794 3.183 1.00 56.26 48 PRO D O 1
ATOM 1231 N N . GLY B 2 49 ? 47.259 6.972 3.312 1.00 58.15 49 GLY D N 1
ATOM 1232 C CA . GLY B 2 49 ? 46.516 7.184 4.543 1.00 60.19 49 GLY D CA 1
ATOM 1233 C C . GLY B 2 49 ? 47.341 7.009 5.807 1.00 61.73 49 GLY D C 1
ATOM 1234 O O . GLY B 2 49 ? 46.870 7.312 6.907 1.00 62.78 49 GLY D O 1
ATOM 1235 N N . LYS B 2 50 ? 48.570 6.520 5.659 1.00 61.89 50 LYS D N 1
ATOM 1236 C CA . LYS B 2 50 ? 49.462 6.299 6.798 1.00 61.37 50 LYS D CA 1
ATOM 1237 C C . LYS B 2 50 ? 50.340 7.508 7.111 1.00 60.79 50 LYS D C 1
ATOM 1238 O O . LYS B 2 50 ? 50.885 8.153 6.209 1.00 61.40 50 LYS D O 1
ATOM 1244 N N . LYS B 2 51 ? 50.485 7.806 8.396 1.00 59.09 51 LYS D N 1
ATOM 1245 C CA . LYS B 2 51 ? 51.307 8.932 8.816 1.00 57.85 51 LYS D CA 1
ATOM 1246 C C . LYS B 2 51 ? 51.684 8.769 10.296 1.00 56.29 51 LYS D C 1
ATOM 1247 O O . LYS B 2 51 ? 50.922 8.192 11.077 1.00 55.51 51 LYS D O 1
ATOM 1253 N N . GLY B 2 52 ? 52.864 9.255 10.675 1.00 53.77 52 GLY D N 1
ATOM 1254 C CA . GLY B 2 52 ? 53.299 9.137 12.056 1.00 51.41 52 GLY D CA 1
ATOM 1255 C C . GLY B 2 52 ? 53.809 7.747 12.410 1.00 50.66 52 GLY D C 1
ATOM 1256 O O . GLY B 2 52 ? 53.542 7.235 13.497 1.00 50.85 52 GLY D O 1
ATOM 1257 N N . CYS B 2 53 ? 54.536 7.124 11.488 1.00 49.96 53 CYS D N 1
ATOM 1258 C CA . CYS B 2 53 ? 55.091 5.796 11.732 1.00 49.60 53 CYS D CA 1
ATOM 1259 C C . CYS B 2 53 ? 56.458 5.943 12.373 1.00 48.78 53 CYS D C 1
ATOM 1260 O O . CYS B 2 53 ? 57.051 7.025 12.357 1.00 48.11 53 CYS D O 1
ATOM 1263 N N . LYS B 2 54 ? 56.963 4.846 12.921 1.00 48.28 54 LYS D N 1
ATOM 1264 C CA . LYS B 2 54 ? 58.260 4.862 13.574 1.00 47.42 54 LYS D CA 1
ATOM 1265 C C . LYS B 2 54 ? 59.004 3.556 13.319 1.00 46.30 54 LYS D C 1
ATOM 1266 O O . LYS B 2 54 ? 58.394 2.488 13.270 1.00 45.55 54 LYS D O 1
ATOM 1272 N N . ALA B 2 55 ? 60.322 3.649 13.154 1.00 45.29 55 ALA D N 1
ATOM 1273 C CA . ALA B 2 55 ? 61.161 2.468 12.933 1.00 44.24 55 ALA D CA 1
ATOM 1274 C C . ALA B 2 55 ? 61.917 2.200 14.229 1.00 43.42 55 ALA D C 1
ATOM 1275 O O . ALA B 2 55 ? 62.619 3.082 14.725 1.00 43.60 55 ALA D O 1
ATOM 1277 N N . VAL B 2 56 ? 61.790 0.996 14.781 1.00 42.09 56 VAL D N 1
ATOM 1278 C CA . VAL B 2 56 ? 62.479 0.705 16.035 1.00 42.86 56 VAL D CA 1
ATOM 1279 C C . VAL B 2 56 ? 63.225 -0.618 16.112 1.00 42.56 56 VAL D C 1
ATOM 1280 O O . VAL B 2 56 ? 62.715 -1.672 15.712 1.00 41.09 56 VAL D O 1
ATOM 1284 N N . LEU B 2 57 ? 64.446 -0.543 16.636 1.00 41.82 57 LEU D N 1
ATOM 1285 C CA . LEU B 2 57 ? 65.278 -1.717 16.823 1.00 42.34 57 LEU D CA 1
ATOM 1286 C C . LEU B 2 57 ? 64.780 -2.352 18.112 1.00 42.97 57 LEU D C 1
ATOM 1287 O O . LEU B 2 57 ? 64.790 -1.717 19.166 1.00 41.86 57 LEU D O 1
ATOM 1292 N N . GLN B 2 58 ? 64.341 -3.601 18.029 1.00 44.23 58 GLN D N 1
ATOM 1293 C CA . GLN B 2 58 ? 63.812 -4.277 19.202 1.00 46.27 58 GLN D CA 1
ATOM 1294 C C . GLN B 2 58 ? 64.797 -5.151 19.963 1.00 46.72 58 GLN D C 1
ATOM 1295 O O . GLN B 2 58 ? 65.752 -5.691 19.406 1.00 46.22 58 GLN D O 1
ATOM 1301 N N . SER B 2 59 ? 64.531 -5.275 21.256 1.00 47.36 59 SER D N 1
ATOM 1302 C CA . SER B 2 59 ? 65.347 -6.056 22.170 1.00 47.78 59 SER D CA 1
ATOM 1303 C C . SER B 2 59 ? 65.524 -7.513 21.740 1.00 46.55 59 SER D C 1
ATOM 1304 O O . SER B 2 59 ? 66.404 -8.212 22.249 1.00 45.24 59 SER D O 1
ATOM 1307 N N . ASP B 2 60 ? 64.687 -7.974 20.814 1.00 45.73 60 ASP D N 1
ATOM 1308 C CA . ASP B 2 60 ? 64.782 -9.353 20.336 1.00 45.93 60 ASP D CA 1
ATOM 1309 C C . ASP B 2 60 ? 65.578 -9.455 19.033 1.00 45.03 60 ASP D C 1
ATOM 1310 O O . ASP B 2 60 ? 65.671 -10.531 18.429 1.00 45.12 60 ASP D O 1
ATOM 1315 N N . GLY B 2 61 ? 66.139 -8.330 18.601 1.00 42.78 61 GLY D N 1
ATOM 1316 C CA . GLY B 2 61 ? 66.937 -8.319 17.390 1.00 40.65 61 GLY D CA 1
ATOM 1317 C C . GLY B 2 61 ? 66.176 -7.937 16.139 1.00 39.46 61 GLY D C 1
ATOM 1318 O O . GLY B 2 61 ? 66.768 -7.677 15.091 1.00 38.77 61 GLY D O 1
ATOM 1319 N N . ASN B 2 62 ? 64.855 -7.894 16.249 1.00 38.65 62 ASN D N 1
ATOM 1320 C CA . ASN B 2 62 ? 64.020 -7.550 15.111 1.00 37.10 62 ASN D CA 1
ATOM 1321 C C . ASN B 2 62 ? 63.927 -6.030 14.926 1.00 36.00 62 ASN D C 1
ATOM 1322 O O . ASN B 2 62 ? 63.842 -5.276 15.899 1.00 34.17 62 ASN D O 1
ATOM 1327 N N . PHE B 2 63 ? 63.969 -5.600 13.668 1.00 34.01 63 PHE D N 1
ATOM 1328 C CA . PHE B 2 63 ? 63.871 -4.190 13.306 1.00 33.98 63 PHE D CA 1
ATOM 1329 C C . PHE B 2 63 ? 62.519 -4.043 12.597 1.00 35.26 63 PHE D C 1
ATOM 1330 O O . PHE B 2 63 ? 62.315 -4.581 11.504 1.00 34.51 63 PHE D O 1
ATOM 1338 N N . VAL B 2 64 ? 61.600 -3.315 13.217 1.00 35.96 64 VAL D N 1
ATOM 1339 C CA . VAL B 2 64 ? 60.273 -3.171 12.651 1.00 37.66 64 VAL D CA 1
ATOM 1340 C C . VAL B 2 64 ? 59.686 -1.756 12.540 1.00 39.18 64 VAL D C 1
ATOM 1341 O O . VAL B 2 64 ? 59.848 -0.920 13.429 1.00 39.49 64 VAL D O 1
ATOM 1345 N N . VAL B 2 65 ? 59.011 -1.510 11.414 1.00 40.29 65 VAL D N 1
ATOM 1346 C CA . VAL B 2 65 ? 58.340 -0.236 11.138 1.00 40.75 65 VAL D CA 1
ATOM 1347 C C . VAL B 2 65 ? 56.895 -0.359 11.621 1.00 41.12 65 VAL D C 1
ATOM 1348 O O . VAL B 2 65 ? 56.171 -1.259 11.207 1.00 39.63 65 VAL D O 1
ATOM 1352 N N . TYR B 2 66 ? 56.486 0.546 12.501 1.00 43.35 66 TYR D N 1
ATOM 1353 C CA . TYR B 2 66 ? 55.134 0.526 13.041 1.00 44.46 66 TYR D CA 1
ATOM 1354 C C . TYR B 2 66 ? 54.345 1.754 12.615 1.00 44.80 66 TYR D C 1
ATOM 1355 O O . TYR B 2 66 ? 54.914 2.824 12.383 1.00 43.44 66 TYR D O 1
ATOM 1364 N N . ASP B 2 67 ? 53.029 1.589 12.512 1.00 46.68 67 ASP D N 1
ATOM 1365 C CA . ASP B 2 67 ? 52.141 2.688 12.148 1.00 48.16 67 ASP D CA 1
ATOM 1366 C C . ASP B 2 67 ? 51.655 3.325 13.448 1.00 48.76 67 ASP D C 1
ATOM 1367 O O . ASP B 2 67 ? 51.793 2.733 14.520 1.00 47.48 67 ASP D O 1
ATOM 1372 N N . ALA B 2 68 ? 51.081 4.519 13.349 1.00 50.45 68 ALA D N 1
ATOM 1373 C CA . ALA B 2 68 ? 50.590 5.232 14.525 1.00 52.00 68 ALA D CA 1
ATOM 1374 C C . ALA B 2 68 ? 49.877 4.341 15.540 1.00 52.57 68 ALA D C 1
ATOM 1375 O O . ALA B 2 68 ? 50.019 4.534 16.748 1.00 53.12 68 ALA D O 1
ATOM 1377 N N . GLU B 2 69 ? 49.123 3.359 15.059 1.00 53.36 69 GLU D N 1
ATOM 1378 C CA . GLU B 2 69 ? 48.388 2.474 15.953 1.00 54.41 69 GLU D CA 1
ATOM 1379 C C . GLU B 2 69 ? 49.161 1.247 16.427 1.00 53.92 69 GLU D C 1
ATOM 1380 O O . GLU B 2 69 ? 48.581 0.335 17.011 1.00 53.90 69 GLU D O 1
ATOM 1386 N N . GLY B 2 70 ? 50.464 1.222 16.175 1.00 53.42 70 GLY D N 1
ATOM 1387 C CA . GLY B 2 70 ? 51.272 0.097 16.613 1.00 52.54 70 GLY D CA 1
ATOM 1388 C C . GLY B 2 70 ? 51.183 -1.171 15.784 1.00 52.79 70 GLY D C 1
ATOM 1389 O O . GLY B 2 70 ? 51.455 -2.256 16.288 1.00 52.52 70 GLY D O 1
ATOM 1390 N N . ARG B 2 71 ? 50.803 -1.053 14.518 1.00 53.68 71 ARG D N 1
ATOM 1391 C CA . ARG B 2 71 ? 50.721 -2.225 13.655 1.00 54.59 71 ARG D CA 1
ATOM 1392 C C . ARG B 2 71 ? 52.028 -2.422 12.881 1.00 53.06 71 ARG D C 1
ATOM 1393 O O . ARG B 2 71 ? 52.684 -1.451 12.488 1.00 50.63 71 ARG D O 1
ATOM 1401 N N . SER B 2 72 ? 52.398 -3.685 12.669 1.00 51.63 72 SER D N 1
ATOM 1402 C CA . SER B 2 72 ? 53.618 -4.025 11.944 1.00 50.41 72 SER D CA 1
ATOM 1403 C C . SER B 2 72 ? 53.442 -3.817 10.454 1.00 49.29 72 SER D C 1
ATOM 1404 O O . SER B 2 72 ? 52.796 -4.618 9.781 1.00 50.67 72 SER D O 1
ATOM 1407 N N . LEU B 2 73 ? 54.018 -2.745 9.937 1.00 47.15 73 LEU D N 1
ATOM 1408 C CA . LEU B 2 73 ? 53.945 -2.473 8.515 1.00 46.33 73 LEU D CA 1
ATOM 1409 C C . LEU B 2 73 ? 55.061 -3.264 7.835 1.00 46.57 73 LEU D C 1
ATOM 1410 O O . LEU B 2 73 ? 54.866 -3.826 6.759 1.00 46.81 73 LEU D O 1
ATOM 1415 N N . TRP B 2 74 ? 56.225 -3.321 8.484 1.00 44.94 74 TRP D N 1
ATOM 1416 C CA . TRP B 2 74 ? 57.377 -4.030 7.936 1.00 43.12 74 TRP D CA 1
ATOM 1417 C C . TRP B 2 74 ? 58.338 -4.521 9.024 1.00 42.19 74 TRP D C 1
ATOM 1418 O O . TRP B 2 74 ? 58.367 -3.990 10.135 1.00 42.23 74 TRP D O 1
ATOM 1429 N N . ALA B 2 75 ? 59.124 -5.540 8.698 1.00 40.64 75 ALA D N 1
ATOM 1430 C CA . ALA B 2 75 ? 60.077 -6.090 9.647 1.00 39.40 75 ALA D CA 1
ATOM 1431 C C . ALA B 2 75 ? 61.270 -6.693 8.922 1.00 39.28 75 ALA D C 1
ATOM 1432 O O . ALA B 2 75 ? 61.182 -7.042 7.747 1.00 37.83 75 ALA D O 1
ATOM 1434 N N . SER B 2 76 ? 62.391 -6.791 9.632 1.00 40.06 76 SER D N 1
ATOM 1435 C CA . SER B 2 76 ? 63.614 -7.373 9.089 1.00 40.10 76 SER D CA 1
ATOM 1436 C C . SER B 2 76 ? 63.552 -8.871 9.351 1.00 41.29 76 SER D C 1
ATOM 1437 O O . SER B 2 76 ? 64.290 -9.647 8.753 1.00 40.65 76 SER D O 1
ATOM 1440 N N . HIS B 2 77 ? 62.655 -9.263 10.251 1.00 43.50 77 HIS D N 1
ATOM 1441 C CA . HIS B 2 77 ? 62.484 -10.663 10.612 1.00 47.60 77 HIS D CA 1
ATOM 1442 C C . HIS B 2 77 ? 63.822 -11.199 11.095 1.00 48.87 77 HIS D C 1
ATOM 1443 O O . HIS B 2 77 ? 64.213 -12.328 10.802 1.00 48.34 77 HIS D O 1
ATOM 1450 N N . SER B 2 78 ? 64.523 -10.358 11.844 1.00 50.75 78 SER D N 1
ATOM 1451 C CA . SER B 2 78 ? 65.824 -10.710 12.387 1.00 51.47 78 SER D CA 1
ATOM 1452 C C . SER B 2 78 ? 65.714 -10.999 13.878 1.00 52.41 78 SER D C 1
ATOM 1453 O O . SER B 2 78 ? 66.555 -10.569 14.669 1.00 51.86 78 SER D O 1
ATOM 1456 N N . VAL B 2 79 ? 64.663 -11.720 14.255 1.00 53.18 79 VAL D N 1
ATOM 1457 C CA . VAL B 2 79 ? 64.451 -12.082 15.647 1.00 54.80 79 VAL D CA 1
ATOM 1458 C C . VAL B 2 79 ? 65.454 -13.171 16.023 1.00 55.80 79 VAL D C 1
ATOM 1459 O O . VAL B 2 79 ? 65.576 -14.188 15.333 1.00 55.07 79 VAL D O 1
ATOM 1463 N N . ARG B 2 80 ? 66.179 -12.944 17.113 1.00 56.36 80 ARG D N 1
ATOM 1464 C CA . ARG B 2 80 ? 67.187 -13.888 17.569 1.00 57.37 80 ARG D CA 1
ATOM 1465 C C . ARG B 2 80 ? 67.144 -14.073 19.076 1.00 57.71 80 ARG D C 1
ATOM 1466 O O . ARG B 2 80 ? 68.075 -14.616 19.666 1.00 59.15 80 ARG D O 1
ATOM 1474 N N . GLY B 2 81 ? 66.060 -13.627 19.699 1.00 57.56 81 GLY D N 1
ATOM 1475 C CA . GLY B 2 81 ? 65.945 -13.763 21.139 1.00 56.61 81 GLY D CA 1
ATOM 1476 C C . GLY B 2 81 ? 66.363 -12.487 21.833 1.00 56.38 81 GLY D C 1
ATOM 1477 O O . GLY B 2 81 ? 66.777 -11.530 21.182 1.00 57.47 81 GLY D O 1
ATOM 1478 N N . ASN B 2 82 ? 66.268 -12.468 23.154 1.00 55.41 82 ASN D N 1
ATOM 1479 C CA . ASN B 2 82 ? 66.629 -11.277 23.902 1.00 54.85 82 ASN D CA 1
ATOM 1480 C C . ASN B 2 82 ? 68.118 -11.102 24.151 1.00 52.92 82 ASN D C 1
ATOM 1481 O O . ASN B 2 82 ? 68.827 -12.045 24.497 1.00 52.29 82 ASN D O 1
ATOM 1486 N N . GLY B 2 83 ? 68.573 -9.869 23.962 1.00 50.62 83 GLY D N 1
ATOM 1487 C CA . GLY B 2 83 ? 69.968 -9.533 24.159 1.00 48.18 83 GLY D CA 1
ATOM 1488 C C . GLY B 2 83 ? 70.194 -8.053 23.912 1.00 46.73 83 GLY D C 1
ATOM 1489 O O . GLY B 2 83 ? 69.304 -7.227 24.135 1.00 45.21 83 GLY D O 1
ATOM 1490 N N . ASN B 2 84 ? 71.394 -7.717 23.452 1.00 44.52 84 ASN D N 1
ATOM 1491 C CA . ASN B 2 84 ? 71.751 -6.336 23.161 1.00 42.64 84 ASN D CA 1
ATOM 1492 C C . ASN B 2 84 ? 72.139 -6.254 21.698 1.00 41.69 84 ASN D C 1
ATOM 1493 O O . ASN B 2 84 ? 72.999 -6.995 21.237 1.00 42.30 84 ASN D O 1
ATOM 1498 N N . TYR B 2 85 ? 71.504 -5.347 20.970 1.00 40.11 85 TYR D N 1
ATOM 1499 C CA . TYR B 2 85 ? 71.761 -5.208 19.549 1.00 38.26 85 TYR D CA 1
ATOM 1500 C C . TYR B 2 85 ? 71.985 -3.765 19.177 1.00 36.95 85 TYR D C 1
ATOM 1501 O O . TYR B 2 85 ? 71.664 -2.851 19.935 1.00 35.25 85 TYR D O 1
ATOM 1510 N N . VAL B 2 86 ? 72.526 -3.563 17.987 1.00 36.20 86 VAL D N 1
ATOM 1511 C CA . VAL B 2 86 ? 72.780 -2.226 17.510 1.00 34.35 86 VAL D CA 1
ATOM 1512 C C . VAL B 2 86 ? 72.708 -2.171 16.001 1.00 33.07 86 VAL D C 1
ATOM 1513 O O . VAL B 2 86 ? 73.329 -2.969 15.310 1.00 33.55 86 VAL D O 1
ATOM 1517 N N . LEU B 2 87 ? 71.931 -1.224 15.495 1.00 32.26 87 LEU D N 1
ATOM 1518 C CA . LEU B 2 87 ? 71.795 -1.039 14.062 1.00 31.68 87 LEU D CA 1
ATOM 1519 C C . LEU B 2 87 ? 72.667 0.163 13.729 1.00 30.97 87 LEU D C 1
ATOM 1520 O O . LEU B 2 87 ? 72.635 1.178 14.432 1.00 30.30 87 LEU D O 1
ATOM 1525 N N . VAL B 2 88 ? 73.458 0.052 12.671 1.00 29.81 88 VAL D N 1
ATOM 1526 C CA . VAL B 2 88 ? 74.326 1.156 12.301 1.00 30.06 88 VAL D CA 1
ATOM 1527 C C . VAL B 2 88 ? 74.370 1.447 10.802 1.00 30.11 88 VAL D C 1
ATOM 1528 O O . VAL B 2 88 ? 74.261 0.542 9.973 1.00 28.41 88 VAL D O 1
ATOM 1532 N N . LEU B 2 89 ? 74.487 2.731 10.472 1.00 31.29 89 LEU D N 1
ATOM 1533 C CA . LEU B 2 89 ? 74.609 3.169 9.083 1.00 33.20 89 LEU D CA 1
ATOM 1534 C C . LEU B 2 89 ? 76.122 3.272 8.923 1.00 34.24 89 LEU D C 1
ATOM 1535 O O . LEU B 2 89 ? 76.744 4.164 9.492 1.00 34.82 89 LEU D O 1
ATOM 1540 N N . GLN B 2 90 ? 76.711 2.353 8.166 1.00 35.11 90 GLN D N 1
ATOM 1541 C CA . GLN B 2 90 ? 78.157 2.337 7.975 1.00 36.80 90 GLN D CA 1
ATOM 1542 C C . GLN B 2 90 ? 78.651 3.255 6.865 1.00 38.32 90 GLN D C 1
ATOM 1543 O O . GLN B 2 90 ? 77.898 3.630 5.967 1.00 38.30 90 GLN D O 1
ATOM 1549 N N . GLU B 2 91 ? 79.932 3.597 6.925 1.00 39.73 91 GLU D N 1
ATOM 1550 C CA . GLU B 2 91 ? 80.530 4.468 5.929 1.00 42.63 91 GLU D CA 1
ATOM 1551 C C . GLU B 2 91 ? 80.568 3.833 4.543 1.00 42.05 91 GLU D C 1
ATOM 1552 O O . GLU B 2 91 ? 80.811 4.518 3.549 1.00 42.93 91 GLU D O 1
ATOM 1558 N N . ASP B 2 92 ? 80.321 2.531 4.467 1.00 40.58 92 ASP D N 1
ATOM 1559 C CA . ASP B 2 92 ? 80.324 1.863 3.172 1.00 39.64 92 ASP D CA 1
ATOM 1560 C C . ASP B 2 92 ? 78.929 1.847 2.542 1.00 39.25 92 ASP D C 1
ATOM 1561 O O . ASP B 2 92 ? 78.715 1.221 1.507 1.00 40.38 92 ASP D O 1
ATOM 1566 N N . GLY B 2 93 ? 77.981 2.535 3.173 1.00 38.01 93 GLY D N 1
ATOM 1567 C CA . GLY B 2 93 ? 76.630 2.591 2.638 1.00 36.86 93 GLY D CA 1
ATOM 1568 C C . GLY B 2 93 ? 75.706 1.480 3.098 1.00 36.80 93 GLY D C 1
ATOM 1569 O O . GLY B 2 93 ? 74.509 1.506 2.820 1.00 37.02 93 GLY D O 1
ATOM 1570 N N . ASN B 2 94 ? 76.248 0.503 3.812 1.00 36.92 94 ASN D N 1
ATOM 1571 C CA . ASN B 2 94 ? 75.446 -0.614 4.296 1.00 36.51 94 ASN D CA 1
ATOM 1572 C C . ASN B 2 94 ? 74.802 -0.310 5.665 1.00 36.40 94 ASN D C 1
ATOM 1573 O O . ASN B 2 94 ? 75.376 0.423 6.480 1.00 36.33 94 ASN D O 1
ATOM 1578 N N . VAL B 2 95 ? 73.604 -0.853 5.898 1.00 34.22 95 VAL D N 1
ATOM 1579 C CA . VAL B 2 95 ? 72.903 -0.690 7.174 1.00 32.71 95 VAL D CA 1
ATOM 1580 C C . VAL B 2 95 ? 72.959 -2.075 7.824 1.00 33.34 95 VAL D C 1
ATOM 1581 O O . VAL B 2 95 ? 72.409 -3.041 7.288 1.00 33.87 95 VAL D O 1
ATOM 1585 N N . VAL B 2 96 ? 73.613 -2.165 8.979 1.00 32.84 96 VAL D N 1
ATOM 1586 C CA . VAL B 2 96 ? 73.808 -3.447 9.651 1.00 33.74 96 VAL D CA 1
ATOM 1587 C C . VAL B 2 96 ? 73.368 -3.551 11.109 1.00 34.00 96 VAL D C 1
ATOM 1588 O O . VAL B 2 96 ? 73.563 -2.625 11.897 1.00 34.32 96 VAL D O 1
ATOM 1592 N N . ILE B 2 97 ? 72.785 -4.693 11.461 1.00 33.88 97 ILE D N 1
ATOM 1593 C CA . ILE B 2 97 ? 72.371 -4.946 12.837 1.00 35.41 97 ILE D CA 1
ATOM 1594 C C . ILE B 2 97 ? 73.345 -5.974 13.427 1.00 36.91 97 ILE D C 1
ATOM 1595 O O . ILE B 2 97 ? 73.377 -7.131 12.993 1.00 37.10 97 ILE D O 1
ATOM 1600 N N . TYR B 2 98 ? 74.140 -5.553 14.405 1.00 37.39 98 TYR D N 1
ATOM 1601 C CA . TYR B 2 98 ? 75.105 -6.444 15.037 1.00 39.02 98 TYR D CA 1
ATOM 1602 C C . TYR B 2 98 ? 74.483 -7.080 16.271 1.00 40.88 98 TYR D C 1
ATOM 1603 O O . TYR B 2 98 ? 74.100 -6.403 17.226 1.00 40.92 98 TYR D O 1
ATOM 1612 N N . GLY B 2 99 ? 74.396 -8.406 16.221 1.00 44.68 99 GLY D N 1
ATOM 1613 C CA . GLY B 2 99 ? 73.735 -9.182 17.257 1.00 45.63 99 GLY D CA 1
ATOM 1614 C C . GLY B 2 99 ? 74.375 -9.676 18.525 1.00 44.79 99 GLY D C 1
ATOM 1615 O O . GLY B 2 99 ? 75.143 -10.623 18.525 1.00 46.85 99 GLY D O 1
ATOM 1616 N N . SER B 2 100 ? 73.977 -9.032 19.615 1.00 45.46 100 SER D N 1
ATOM 1617 C CA . SER B 2 100 ? 74.406 -9.332 20.976 1.00 44.31 100 SER D CA 1
ATOM 1618 C C . SER B 2 100 ? 75.872 -9.183 21.348 1.00 43.90 100 SER D C 1
ATOM 1619 O O . SER B 2 100 ? 76.760 -9.721 20.705 1.00 42.54 100 SER D O 1
ATOM 1622 N N . ASP B 2 101 ? 76.084 -8.448 22.433 1.00 43.92 101 ASP D N 1
ATOM 1623 C CA . ASP B 2 101 ? 77.401 -8.159 22.983 1.00 44.05 101 ASP D CA 1
ATOM 1624 C C . ASP B 2 101 ? 78.216 -9.412 23.303 1.00 43.43 101 ASP D C 1
ATOM 1625 O O . ASP B 2 101 ? 77.693 -10.375 23.853 1.00 43.64 101 ASP D O 1
ATOM 1630 N N . ILE B 2 102 ? 79.500 -9.390 22.958 1.00 43.31 102 ILE D N 1
ATOM 1631 C CA . ILE B 2 102 ? 80.382 -10.514 23.245 1.00 42.63 102 ILE D CA 1
ATOM 1632 C C . ILE B 2 102 ? 81.453 -10.071 24.240 1.00 42.62 102 ILE D C 1
ATOM 1633 O O . ILE B 2 102 ? 82.177 -10.898 24.784 1.00 42.39 102 ILE D O 1
ATOM 1638 N N . TRP B 2 103 ? 81.545 -8.762 24.473 1.00 42.13 103 TRP D N 1
ATOM 1639 C CA . TRP B 2 103 ? 82.529 -8.210 25.401 1.00 41.38 103 TRP D CA 1
ATOM 1640 C C . TRP B 2 103 ? 82.288 -6.730 25.679 1.00 41.34 103 TRP D C 1
ATOM 1641 O O . TRP B 2 103 ? 81.790 -5.997 24.819 1.00 41.44 103 TRP D O 1
ATOM 1652 N N . SER B 2 104 ? 82.659 -6.292 26.880 1.00 40.25 104 SER D N 1
ATOM 1653 C CA . SER B 2 104 ? 82.495 -4.896 27.258 1.00 40.40 104 SER D CA 1
ATOM 1654 C C . SER B 2 104 ? 83.397 -4.504 28.425 1.00 39.63 104 SER D C 1
ATOM 1655 O O . SER B 2 104 ? 83.839 -5.352 29.204 1.00 39.72 104 SER D O 1
ATOM 1658 N N . THR B 2 105 ? 83.673 -3.209 28.531 1.00 37.54 105 THR D N 1
ATOM 1659 C CA . THR B 2 105 ? 84.509 -2.701 29.604 1.00 35.11 105 THR D CA 1
ATOM 1660 C C . THR B 2 105 ? 83.690 -2.684 30.879 1.00 35.97 105 THR D C 1
ATOM 1661 O O . THR B 2 105 ? 84.243 -2.619 31.978 1.00 35.74 105 THR D O 1
ATOM 1665 N N . ASN B 2 106 ? 82.369 -2.732 30.721 1.00 35.82 106 ASN D N 1
ATOM 1666 C CA . ASN B 2 106 ? 81.456 -2.728 31.855 1.00 36.43 106 ASN D CA 1
ATOM 1667 C C . ASN B 2 106 ? 81.559 -1.400 32.582 1.00 35.93 106 ASN D C 1
ATOM 1668 O O . ASN B 2 106 ? 81.540 -1.342 33.807 1.00 36.69 106 ASN D O 1
ATOM 1673 N N . THR B 2 107 ? 81.648 -0.331 31.807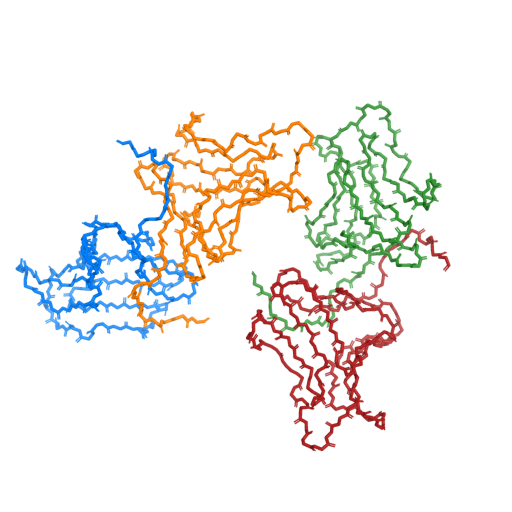 1.00 36.25 107 THR D N 1
ATOM 1674 C CA . THR B 2 107 ? 81.790 1.002 32.358 1.00 37.22 107 THR D CA 1
ATOM 1675 C C . THR B 2 107 ? 80.546 1.901 32.266 1.00 39.21 107 THR D C 1
ATOM 1676 O O . THR B 2 107 ? 80.650 3.116 32.394 1.00 38.34 107 THR D O 1
ATOM 1680 N N . TYR B 2 108 ? 79.368 1.321 32.063 1.00 41.22 108 TYR D N 1
ATOM 1681 C CA . TYR B 2 108 ? 78.170 2.147 31.948 1.00 44.59 108 TYR D CA 1
ATOM 1682 C C . TYR B 2 108 ? 77.854 2.948 33.213 1.00 46.50 108 TYR D C 1
ATOM 1683 O O . TYR B 2 108 ? 78.085 2.499 34.335 1.00 45.10 108 TYR D O 1
ATOM 1692 N N . LYS B 2 109 ? 77.326 4.148 33.007 1.00 49.05 109 LYS D N 1
ATOM 1693 C CA . LYS B 2 109 ? 76.959 5.038 34.096 1.00 51.76 109 LYS D CA 1
ATOM 1694 C C . LYS B 2 109 ? 75.432 5.065 34.189 1.00 54.97 109 LYS D C 1
ATOM 1695 O O . LYS B 2 109 ? 74.829 6.121 33.893 1.00 56.82 109 LYS D O 1
ATOM 1702 N N . ARG C 1 1 ? 44.283 4.927 22.689 1.00 32.34 1 ARG P N 1
ATOM 1703 C CA . ARG C 1 1 ? 45.124 6.012 23.277 1.00 31.93 1 ARG P CA 1
ATOM 1704 C C . ARG C 1 1 ? 44.230 7.034 23.970 1.00 30.79 1 ARG P C 1
ATOM 1705 O O . ARG C 1 1 ? 43.217 7.458 23.412 1.00 30.33 1 ARG P O 1
ATOM 1713 N N . ASN C 1 2 ? 44.594 7.435 25.184 1.00 28.21 2 ASN P N 1
ATOM 1714 C CA . ASN C 1 2 ? 43.757 8.375 25.910 1.00 28.16 2 ASN P CA 1
ATOM 1715 C C . ASN C 1 2 ? 44.401 9.711 26.251 1.00 29.08 2 ASN P C 1
ATOM 1716 O O . ASN C 1 2 ? 43.735 10.603 26.786 1.00 27.86 2 ASN P O 1
ATOM 1721 N N . LEU C 1 3 ? 45.683 9.872 25.941 1.00 29.69 3 LEU P N 1
ATOM 1722 C CA . LEU C 1 3 ? 46.317 11.135 26.260 1.00 31.58 3 LEU P CA 1
ATOM 1723 C C . LEU C 1 3 ? 47.410 11.599 25.300 1.00 31.79 3 LEU P C 1
ATOM 1724 O O . LEU C 1 3 ? 47.942 10.825 24.507 1.00 31.99 3 LEU P O 1
ATOM 1729 N N . LEU C 1 4 ? 47.725 12.886 25.384 1.00 31.89 4 LEU P N 1
ATOM 1730 C CA . LEU C 1 4 ? 48.744 13.507 24.544 1.00 32.14 4 LEU P CA 1
ATOM 1731 C C . LEU C 1 4 ? 49.706 14.318 25.410 1.00 32.13 4 LEU P C 1
ATOM 1732 O O . LEU C 1 4 ? 49.281 15.189 26.174 1.00 31.15 4 LEU P O 1
ATOM 1737 N N . THR C 1 5 ? 51.000 14.040 25.291 1.00 31.76 5 THR P N 1
ATOM 1738 C CA . THR C 1 5 ? 51.990 14.784 26.059 1.00 33.48 5 THR P CA 1
ATOM 1739 C C . THR C 1 5 ? 52.672 15.779 25.135 1.00 34.76 5 THR P C 1
ATOM 1740 O O . THR C 1 5 ? 52.322 15.884 23.959 1.00 34.94 5 THR P O 1
ATOM 1744 N N . ASN C 1 6 ? 53.648 16.497 25.670 1.00 35.53 6 ASN P N 1
ATOM 1745 C CA . ASN C 1 6 ? 54.385 17.496 24.905 1.00 37.27 6 ASN P CA 1
ATOM 1746 C C . ASN C 1 6 ? 54.805 17.026 23.519 1.00 37.53 6 ASN P C 1
ATOM 1747 O O . ASN C 1 6 ? 55.340 15.928 23.356 1.00 37.69 6 ASN P O 1
ATOM 1752 N N . GLY C 1 7 ? 54.558 17.870 22.522 1.00 38.29 7 GLY P N 1
ATOM 1753 C CA . GLY C 1 7 ? 54.930 17.538 21.159 1.00 38.40 7 GLY P CA 1
ATOM 1754 C C . GLY C 1 7 ? 54.106 16.452 20.494 1.00 38.46 7 GLY P C 1
ATOM 1755 O O . GLY C 1 7 ? 54.302 16.185 19.312 1.00 38.91 7 GLY P O 1
ATOM 1756 N N . GLU C 1 8 ? 53.193 15.818 21.225 1.00 38.13 8 GLU P N 1
ATOM 1757 C CA . GLU C 1 8 ? 52.370 14.768 20.628 1.00 38.19 8 GLU P CA 1
ATOM 1758 C C . GLU C 1 8 ? 51.138 15.364 19.963 1.00 37.87 8 GLU P C 1
ATOM 1759 O O . GLU C 1 8 ? 50.680 16.436 20.351 1.00 39.14 8 GLU P O 1
ATOM 1765 N N . GLY C 1 9 ? 50.602 14.669 18.963 1.00 37.41 9 GLY P N 1
ATOM 1766 C CA . GLY C 1 9 ? 49.425 15.161 18.276 1.00 35.03 9 GLY P CA 1
ATOM 1767 C C . GLY C 1 9 ? 48.628 14.085 17.558 1.00 34.62 9 GLY P C 1
ATOM 1768 O O . GLY C 1 9 ? 48.955 12.901 17.616 1.00 34.20 9 GLY P O 1
ATOM 1769 N N . LEU C 1 10 ? 47.560 14.508 16.895 1.00 32.96 10 LEU P N 1
ATOM 1770 C CA . LEU C 1 10 ? 46.715 13.609 16.131 1.00 33.83 10 LEU P CA 1
ATOM 1771 C C . LEU C 1 10 ? 46.742 14.084 14.684 1.00 33.94 10 LEU P C 1
ATOM 1772 O O . LEU C 1 10 ? 46.460 15.252 14.403 1.00 33.16 10 LEU P O 1
ATOM 1777 N N . TYR C 1 11 ? 47.100 13.182 13.776 1.00 35.07 11 TYR P N 1
ATOM 1778 C CA . TYR C 1 11 ? 47.115 13.496 12.351 1.00 33.93 11 TYR P CA 1
ATOM 1779 C C . TYR C 1 11 ? 45.671 13.273 11.913 1.00 33.16 11 TYR P C 1
ATOM 1780 O O . TYR C 1 11 ? 44.886 12.664 12.651 1.00 31.10 11 TYR P O 1
ATOM 1789 N N . ALA C 1 12 ? 45.315 13.755 10.724 1.00 32.45 12 ALA P N 1
ATOM 1790 C CA . ALA C 1 12 ? 43.949 13.583 10.229 1.00 32.51 12 ALA P CA 1
ATOM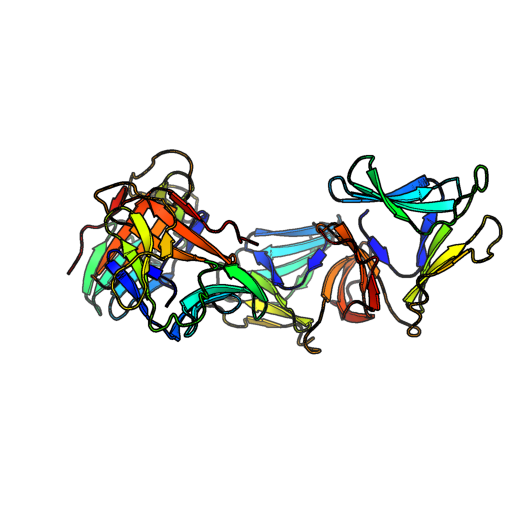 1791 C C . ALA C 1 12 ? 43.558 12.105 10.253 1.00 31.50 12 ALA P C 1
ATOM 1792 O O . ALA C 1 12 ? 44.315 11.242 9.803 1.00 30.64 12 ALA P O 1
ATOM 1794 N N . GLY C 1 13 ? 42.377 11.820 10.787 1.00 30.24 13 GLY P N 1
ATOM 1795 C CA . GLY C 1 13 ? 41.917 10.448 10.865 1.00 30.64 13 GLY P CA 1
ATOM 1796 C C . GLY C 1 13 ? 42.212 9.802 12.207 1.00 31.85 13 GLY P C 1
ATOM 1797 O O . GLY C 1 13 ? 41.620 8.781 12.547 1.00 32.19 13 GLY P O 1
ATOM 1798 N N . GLN C 1 14 ? 43.122 10.389 12.976 1.00 32.73 14 GLN P N 1
ATOM 1799 C CA . GLN C 1 14 ? 43.486 9.844 14.286 1.00 35.07 14 GLN P CA 1
ATOM 1800 C C . GLN C 1 14 ? 42.621 10.378 15.418 1.00 34.55 14 GLN P C 1
ATOM 1801 O O . GLN C 1 14 ? 42.055 11.469 15.315 1.00 35.80 14 GLN P O 1
ATOM 1807 N N . SER C 1 15 ? 42.545 9.624 16.512 1.00 33.52 15 SER P N 1
ATOM 1808 C CA . SER C 1 15 ? 41.729 10.041 17.640 1.00 33.15 15 SER P CA 1
ATOM 1809 C C . SER C 1 15 ? 42.161 9.473 18.980 1.00 33.82 15 SER P C 1
ATOM 1810 O O . SER C 1 15 ? 43.062 8.636 19.075 1.00 34.78 15 SER P O 1
ATOM 1813 N N . LEU C 1 16 ? 41.492 9.950 20.020 1.00 32.24 16 LEU P N 1
ATOM 1814 C CA . LEU C 1 16 ? 41.703 9.461 21.366 1.00 32.05 16 LEU P CA 1
ATOM 1815 C C . LEU C 1 16 ? 40.403 8.696 21.629 1.00 32.08 16 LEU P C 1
ATOM 1816 O O . LEU C 1 16 ? 39.315 9.170 21.292 1.00 32.34 16 LEU P O 1
ATOM 1821 N N . ASP C 1 17 ? 40.513 7.502 22.194 1.00 30.77 17 ASP P N 1
ATOM 1822 C CA . ASP C 1 17 ? 39.332 6.693 22.457 1.00 30.15 17 ASP P CA 1
ATOM 1823 C C . ASP C 1 17 ? 39.229 6.250 23.905 1.00 29.40 17 ASP P C 1
ATOM 1824 O O . ASP C 1 17 ? 40.197 5.744 24.477 1.00 29.37 17 ASP P O 1
ATOM 1829 N N . VAL C 1 18 ? 38.046 6.443 24.483 1.00 28.01 18 VAL P N 1
ATOM 1830 C CA . VAL C 1 18 ? 37.757 6.056 25.862 1.00 28.12 18 VAL P CA 1
ATOM 1831 C C . VAL C 1 18 ? 36.282 5.655 25.958 1.00 28.33 18 VAL P C 1
ATOM 1832 O O . VAL C 1 18 ? 35.393 6.498 25.899 1.00 28.03 18 VAL P O 1
ATOM 1836 N N . GLU C 1 19 ? 36.033 4.357 26.095 1.00 30.86 19 GLU P N 1
ATOM 1837 C CA . GLU C 1 19 ? 34.674 3.834 26.190 1.00 32.42 19 GLU P CA 1
ATOM 1838 C C . GLU C 1 19 ? 33.841 4.326 24.986 1.00 31.58 19 GLU P C 1
ATOM 1839 O O . GLU C 1 19 ? 34.300 4.181 23.854 1.00 29.33 19 GLU P O 1
ATOM 1845 N N . PRO C 1 20 ? 32.625 4.897 25.190 1.00 31.90 20 PRO P N 1
ATOM 1846 C CA . PRO C 1 20 ? 31.960 5.311 23.945 1.00 31.94 20 PRO P CA 1
ATOM 1847 C C . PRO C 1 20 ? 32.349 6.709 23.458 1.00 31.20 20 PRO P C 1
ATOM 1848 O O . PRO C 1 20 ? 31.721 7.252 22.544 1.00 28.72 20 PRO P O 1
ATOM 1852 N N . TYR C 1 21 ? 33.395 7.276 24.055 1.00 29.88 21 TYR P N 1
ATOM 1853 C CA . TYR C 1 21 ? 33.843 8.620 23.699 1.00 29.91 21 TYR P CA 1
ATOM 1854 C C . TYR C 1 21 ? 34.949 8.632 22.655 1.00 31.31 21 TYR P C 1
ATOM 1855 O O . TYR C 1 21 ? 35.865 7.816 22.686 1.00 31.84 21 TYR P O 1
ATOM 1864 N N . HIS C 1 22 ? 34.862 9.597 21.746 1.00 32.91 22 HIS P N 1
ATOM 1865 C CA . HIS C 1 22 ? 35.791 9.717 20.627 1.00 33.87 22 HIS P CA 1
ATOM 1866 C C . HIS C 1 22 ? 36.215 11.189 20.431 1.00 31.63 22 HIS P C 1
ATOM 1867 O O . HIS C 1 22 ? 35.365 12.060 20.220 1.00 29.29 22 HIS P O 1
ATOM 1874 N N . PHE C 1 23 ? 37.516 11.460 20.513 1.00 29.21 23 PHE P N 1
ATOM 1875 C CA . PHE C 1 23 ? 38.042 12.809 20.294 1.00 27.57 23 PHE P CA 1
ATOM 1876 C C . PHE C 1 23 ? 38.929 12.699 19.051 1.00 27.23 23 PHE P C 1
ATOM 1877 O O . PHE C 1 23 ? 40.081 12.245 19.116 1.00 25.20 23 PHE P O 1
ATOM 1885 N N . ILE C 1 24 ? 38.392 13.134 17.914 1.00 26.80 24 ILE P N 1
ATOM 1886 C CA . ILE C 1 24 ? 39.105 12.973 16.658 1.00 26.12 24 ILE P CA 1
ATOM 1887 C C . ILE C 1 24 ? 39.405 14.192 15.800 1.00 25.32 24 ILE P C 1
ATOM 1888 O O . ILE C 1 24 ? 38.652 15.167 15.776 1.00 24.40 24 ILE P O 1
ATOM 1893 N N . MET C 1 25 ? 40.549 14.110 15.124 1.00 27.26 25 MET P N 1
ATOM 1894 C CA . MET C 1 25 ? 41.033 15.121 14.180 1.00 27.20 25 MET P CA 1
ATOM 1895 C C . MET C 1 25 ? 40.598 14.547 12.832 1.00 28.24 25 MET P C 1
ATOM 1896 O O . MET C 1 25 ? 41.285 13.698 12.265 1.00 27.70 25 MET P O 1
ATOM 1901 N N . GLN C 1 26 ? 39.450 15.001 12.334 1.00 29.73 26 GLN P N 1
ATOM 1902 C CA . GLN C 1 26 ? 38.888 14.498 11.082 1.00 30.08 26 GLN P CA 1
ATOM 1903 C C . GLN C 1 26 ? 39.576 14.945 9.792 1.00 31.56 26 GLN P C 1
ATOM 1904 O O . GLN C 1 26 ? 40.329 15.917 9.781 1.00 29.90 26 GLN P O 1
ATOM 1910 N N . GLU C 1 27 ? 39.304 14.228 8.701 1.00 34.21 27 GLU P N 1
ATOM 1911 C CA . GLU C 1 27 ? 39.896 14.562 7.404 1.00 36.49 27 GLU P CA 1
ATOM 1912 C C . GLU C 1 27 ? 39.256 15.803 6.787 1.00 35.48 27 GLU P C 1
ATOM 1913 O O . GLU C 1 27 ? 39.636 16.226 5.698 1.00 34.65 27 GLU P O 1
ATOM 1919 N N . ASP C 1 28 ? 38.283 16.385 7.480 1.00 33.92 28 ASP P N 1
ATOM 1920 C CA . ASP C 1 28 ? 37.648 17.600 6.992 1.00 33.81 28 ASP P CA 1
ATOM 1921 C C . ASP C 1 28 ? 38.183 18.761 7.824 1.00 32.83 28 ASP P C 1
ATOM 1922 O O . ASP C 1 28 ? 37.692 19.886 7.742 1.00 33.05 28 ASP P O 1
ATOM 1927 N N . CYS C 1 29 ? 39.196 18.461 8.633 1.00 32.70 29 CYS P N 1
ATOM 1928 C CA . CYS C 1 29 ? 39.863 19.435 9.496 1.00 31.67 29 CYS P CA 1
ATOM 1929 C C . CYS C 1 29 ? 39.052 19.922 10.701 1.00 31.77 29 CYS P C 1
ATOM 1930 O O . CYS C 1 29 ? 39.379 20.950 11.299 1.00 31.01 29 CYS P O 1
ATOM 1933 N N . ASN C 1 30 ? 37.998 19.195 11.060 1.00 30.76 30 ASN P N 1
ATOM 1934 C CA . ASN C 1 30 ? 37.184 19.561 12.219 1.00 30.44 30 ASN P CA 1
ATOM 1935 C C . ASN C 1 30 ? 37.592 18.672 13.407 1.00 30.77 30 ASN P C 1
ATOM 1936 O O . ASN C 1 30 ? 37.733 17.458 13.255 1.00 31.64 30 ASN P O 1
ATOM 1941 N N . LEU C 1 31 ? 37.810 19.279 14.574 1.00 30.15 31 LEU P N 1
ATOM 1942 C CA . LEU C 1 31 ? 38.187 18.528 15.773 1.00 28.69 31 LEU P CA 1
ATOM 1943 C C . LEU C 1 31 ? 36.871 18.283 16.494 1.00 29.13 31 LEU P C 1
ATOM 1944 O O . LEU C 1 31 ? 36.198 19.230 16.922 1.00 28.75 31 LEU P O 1
ATOM 1949 N N . VAL C 1 32 ? 36.511 17.009 16.625 1.00 27.45 32 VAL P N 1
ATOM 1950 C CA . VAL C 1 32 ? 35.239 16.638 17.225 1.00 26.66 32 VAL P CA 1
ATOM 1951 C C . VAL C 1 32 ? 35.278 15.624 18.367 1.00 26.19 32 VAL P C 1
ATOM 1952 O O . VAL C 1 32 ? 36.069 14.680 18.367 1.00 27.41 32 VAL P O 1
ATOM 1956 N N . LEU C 1 33 ? 34.404 15.842 19.341 1.00 25.67 33 LEU P N 1
ATOM 1957 C CA . LEU C 1 33 ? 34.263 14.945 20.477 1.00 26.61 33 LEU P CA 1
ATOM 1958 C C . LEU C 1 33 ? 32.909 14.265 20.310 1.00 27.26 33 LEU P C 1
ATOM 1959 O O . LEU C 1 33 ? 31.865 14.920 20.384 1.00 28.38 33 LEU P O 1
ATOM 1964 N N . TYR C 1 34 ? 32.932 12.956 20.071 1.00 27.59 34 TYR P N 1
ATOM 1965 C CA . TYR C 1 34 ? 31.713 12.178 19.883 1.00 26.49 34 TYR P CA 1
ATOM 1966 C C . TYR C 1 34 ? 31.339 11.316 21.083 1.00 27.08 34 TYR P C 1
ATOM 1967 O O . TYR C 1 34 ? 32.208 10.822 21.813 1.00 27.04 34 TYR P O 1
ATOM 1976 N N . ASP C 1 35 ? 30.033 11.141 21.253 1.00 26.93 35 ASP P N 1
ATOM 1977 C CA . ASP C 1 35 ? 29.443 10.301 22.282 1.00 29.85 35 ASP P CA 1
ATOM 1978 C C . ASP C 1 35 ? 28.743 9.276 21.382 1.00 29.80 35 ASP P C 1
ATOM 1979 O O . ASP C 1 35 ? 27.735 9.588 20.761 1.00 29.43 35 ASP P O 1
ATOM 1984 N N . HIS C 1 36 ? 29.276 8.062 21.310 1.00 30.81 36 HIS P N 1
ATOM 1985 C CA . HIS C 1 36 ? 28.725 7.035 20.431 1.00 32.06 36 HIS P CA 1
ATOM 1986 C C . HIS C 1 36 ? 28.833 7.663 19.049 1.00 32.05 36 HIS P C 1
ATOM 1987 O O . HIS C 1 36 ? 29.935 7.872 18.553 1.00 32.77 36 HIS P O 1
ATOM 1994 N N . SER C 1 37 ? 27.718 8.005 18.429 1.00 31.71 37 SER P N 1
ATOM 1995 C CA . SER C 1 37 ? 27.819 8.603 17.109 1.00 33.45 37 SER P CA 1
ATOM 1996 C C . SER C 1 37 ? 27.411 10.076 17.107 1.00 33.18 37 SER P C 1
ATOM 1997 O O . SER C 1 37 ? 27.406 10.733 16.059 1.00 32.35 37 SER P O 1
ATOM 2000 N N . THR C 1 38 ? 27.094 10.594 18.288 1.00 31.11 38 THR P N 1
ATOM 2001 C CA . THR C 1 38 ? 26.653 11.978 18.423 1.00 31.86 38 THR P CA 1
ATOM 2002 C C . THR C 1 38 ? 27.733 13.023 18.632 1.00 32.63 38 THR P C 1
ATOM 2003 O O . THR C 1 38 ? 28.560 12.926 19.539 1.00 31.72 38 THR P O 1
ATOM 2007 N N . SER C 1 39 ? 27.685 14.047 17.792 1.00 34.21 39 SER P N 1
ATOM 2008 C CA . SER C 1 39 ? 28.629 15.147 17.855 1.00 34.83 39 SER P CA 1
ATOM 2009 C C . SER C 1 39 ? 28.335 15.997 19.107 1.00 32.94 39 SER P C 1
ATOM 2010 O O . SER C 1 39 ? 27.346 16.727 19.155 1.00 34.87 39 SER P O 1
ATOM 2013 N N . VAL C 1 40 ? 29.191 15.906 20.118 1.00 31.37 40 VAL P N 1
ATOM 2014 C CA . VAL C 1 40 ? 28.984 16.649 21.364 1.00 29.31 40 VAL P CA 1
ATOM 2015 C C . VAL C 1 40 ? 29.662 18.024 21.443 1.00 28.02 40 VAL P C 1
ATOM 2016 O O . VAL C 1 40 ? 29.133 18.955 22.039 1.00 27.13 40 VAL P O 1
ATOM 2020 N N . TRP C 1 41 ? 30.839 18.137 20.843 1.00 28.19 41 TRP P N 1
ATOM 2021 C CA . TRP C 1 41 ? 31.612 19.370 20.868 1.00 27.10 41 TRP P CA 1
ATOM 2022 C C . TRP C 1 41 ? 32.503 19.332 19.637 1.00 27.73 41 TRP P C 1
ATOM 2023 O O . TRP C 1 41 ? 32.919 18.253 19.206 1.00 28.66 41 TRP P O 1
ATOM 2034 N N . ALA C 1 42 ? 32.790 20.495 19.064 1.00 27.66 42 ALA P N 1
ATOM 2035 C CA . ALA C 1 42 ? 33.646 20.563 17.886 1.00 30.13 42 ALA P CA 1
ATOM 2036 C C . ALA C 1 42 ? 34.350 21.916 17.801 1.00 31.77 42 ALA P C 1
ATOM 2037 O O . ALA C 1 42 ? 33.918 22.891 18.415 1.00 31.37 42 ALA P O 1
ATOM 2039 N N . SER C 1 43 ? 35.437 21.969 17.039 1.00 33.96 43 SER P N 1
ATOM 2040 C CA . SER C 1 43 ? 36.187 23.211 16.872 1.00 36.00 43 SER P CA 1
ATOM 2041 C C . SER C 1 43 ? 35.496 24.097 15.833 1.00 37.25 43 SER P C 1
ATOM 2042 O O . SER C 1 43 ? 35.813 25.278 15.698 1.00 37.02 43 SER P O 1
ATOM 2045 N N . ASN C 1 44 ? 34.549 23.513 15.106 1.00 37.80 44 ASN P N 1
ATOM 2046 C CA . ASN C 1 44 ? 33.813 24.243 14.078 1.00 38.86 44 ASN P CA 1
ATOM 2047 C C . ASN C 1 44 ? 34.719 24.776 12.975 1.00 37.42 44 ASN P C 1
ATOM 2048 O O . ASN C 1 44 ? 34.545 25.899 12.508 1.00 38.68 44 ASN P O 1
ATOM 2053 N N . THR C 1 45 ? 35.691 23.975 12.563 1.00 35.65 45 THR P N 1
ATOM 2054 C CA . THR C 1 45 ? 36.602 24.383 11.507 1.00 33.87 45 THR P CA 1
ATOM 2055 C C . THR C 1 45 ? 36.552 23.331 10.407 1.00 33.00 45 THR P C 1
ATOM 2056 O O . THR C 1 45 ? 37.524 23.114 9.689 1.00 32.65 45 THR P O 1
ATOM 2060 N N . GLY C 1 46 ? 35.406 22.671 10.295 1.00 32.21 46 GLY P N 1
ATOM 2061 C CA . GLY C 1 46 ? 35.236 21.642 9.288 1.00 33.11 46 GLY P CA 1
ATOM 2062 C C . GLY C 1 46 ? 34.930 22.169 7.893 1.00 33.63 46 GLY P C 1
ATOM 2063 O O . GLY C 1 46 ? 34.020 22.967 7.688 1.00 33.60 46 GLY P O 1
ATOM 2064 N N . ILE C 1 47 ? 35.707 21.713 6.922 1.00 34.13 47 ILE P N 1
ATOM 2065 C CA . ILE C 1 47 ? 35.520 22.119 5.541 1.00 33.49 47 ILE P CA 1
ATOM 2066 C C . ILE C 1 47 ? 35.719 20.888 4.688 1.00 33.13 47 ILE P C 1
ATOM 2067 O O . ILE C 1 47 ? 36.822 20.350 4.593 1.00 30.78 47 ILE P O 1
ATOM 2072 N N . LEU C 1 48 ? 34.636 20.437 4.076 1.00 33.33 48 LEU P N 1
ATOM 2073 C CA . LEU C 1 48 ? 34.689 19.249 3.256 1.00 35.36 48 LEU P CA 1
ATOM 2074 C C . LEU C 1 48 ? 35.839 19.296 2.244 1.00 34.88 48 LEU P C 1
ATOM 2075 O O . LEU C 1 48 ? 35.908 20.186 1.397 1.00 35.38 48 LEU P O 1
ATOM 2080 N N . GLY C 1 49 ? 36.757 18.343 2.375 1.00 35.30 49 GLY P N 1
ATOM 2081 C CA . GLY C 1 49 ? 37.905 18.266 1.489 1.00 35.43 49 GLY P CA 1
ATOM 2082 C C . GLY C 1 49 ? 39.214 18.793 2.066 1.00 36.03 49 GLY P C 1
ATOM 2083 O O . GLY C 1 49 ? 40.277 18.601 1.481 1.00 35.73 49 GLY P O 1
ATOM 2084 N N . LYS C 1 50 ? 39.150 19.452 3.217 1.00 36.51 50 LYS P N 1
ATOM 2085 C CA . LYS C 1 50 ? 40.351 20.010 3.825 1.00 37.86 50 LYS P CA 1
ATOM 2086 C C . LYS C 1 50 ? 41.074 18.982 4.704 1.00 38.57 50 LYS P C 1
ATOM 2087 O O . LYS C 1 50 ? 40.955 18.998 5.936 1.00 36.62 50 LYS P O 1
ATOM 2093 N N . LYS C 1 51 ? 41.821 18.087 4.062 1.00 39.55 51 LYS P N 1
ATOM 2094 C CA . LYS C 1 51 ? 42.542 17.049 4.786 1.00 41.58 51 LYS P CA 1
ATOM 2095 C C . LYS C 1 51 ? 43.968 17.488 5.087 1.00 40.39 51 LYS P C 1
ATOM 2096 O O . LYS C 1 51 ? 44.393 18.562 4.662 1.00 40.78 51 LYS P O 1
ATOM 2102 N N . GLY C 1 52 ? 44.700 16.663 5.831 1.00 39.36 52 GLY P N 1
ATOM 2103 C CA . GLY C 1 52 ? 46.070 16.994 6.168 1.00 38.38 52 GLY P CA 1
ATOM 2104 C C . GLY C 1 52 ? 46.233 17.841 7.419 1.00 37.85 52 GLY P C 1
ATOM 2105 O O . GLY C 1 52 ? 47.350 18.215 7.765 1.00 38.39 52 GLY P O 1
ATOM 2106 N N . CYS C 1 53 ? 45.135 18.159 8.100 1.00 37.17 53 CYS P N 1
ATOM 2107 C CA . CYS C 1 53 ? 45.226 18.955 9.320 1.00 36.70 53 CYS P CA 1
ATOM 2108 C C . CYS C 1 53 ? 45.848 18.149 10.455 1.00 37.46 53 CYS P C 1
ATOM 2109 O O . CYS C 1 53 ? 45.885 16.914 10.406 1.00 36.11 53 CYS P O 1
ATOM 2112 N N . LYS C 1 54 ? 46.339 18.858 11.470 1.00 37.43 54 LYS P N 1
ATOM 2113 C CA . LYS C 1 54 ? 46.998 18.233 12.610 1.00 38.48 54 LYS P CA 1
ATOM 2114 C C . LYS C 1 54 ? 46.713 18.976 13.918 1.00 37.88 54 LYS P C 1
ATOM 2115 O O . LYS C 1 54 ? 46.730 20.208 13.965 1.00 37.75 54 LYS P O 1
ATOM 2121 N N . ALA C 1 55 ? 46.432 18.213 14.972 1.00 37.01 55 ALA P N 1
ATOM 2122 C CA . ALA C 1 55 ? 46.160 18.771 16.296 1.00 36.61 55 ALA P CA 1
ATOM 2123 C C . ALA C 1 55 ? 47.322 18.346 17.191 1.00 36.83 55 ALA P C 1
ATOM 2124 O O . ALA C 1 55 ? 47.642 17.166 17.273 1.00 37.99 55 ALA P O 1
ATOM 2126 N N . VAL C 1 56 ? 47.948 19.303 17.866 1.00 36.65 56 VAL P N 1
ATOM 2127 C CA . VAL C 1 56 ? 49.100 19.002 18.712 1.00 35.65 56 VAL P CA 1
ATOM 2128 C C . VAL C 1 56 ? 49.182 19.797 20.026 1.00 35.05 56 VAL P C 1
ATOM 2129 O O . VAL C 1 56 ? 48.844 20.987 20.065 1.00 34.68 56 VAL P O 1
ATOM 2133 N N . LEU C 1 57 ? 49.610 19.133 21.105 1.00 34.19 57 LEU P N 1
ATOM 2134 C CA . LEU C 1 57 ? 49.770 19.813 22.394 1.00 33.20 57 LEU P CA 1
ATOM 2135 C C . LEU C 1 57 ? 51.198 20.340 22.362 1.00 33.91 57 LEU P C 1
ATOM 2136 O O . LEU C 1 57 ? 52.142 19.587 22.120 1.00 33.34 57 LEU P O 1
ATOM 2141 N N . GLN C 1 58 ? 51.350 21.636 22.600 1.00 34.82 58 GLN P N 1
ATOM 2142 C CA . GLN C 1 58 ? 52.655 22.267 22.563 1.00 35.08 58 GLN P CA 1
ATOM 2143 C C . GLN C 1 58 ? 53.242 22.518 23.946 1.00 36.01 58 GLN P C 1
ATOM 2144 O O . GLN C 1 58 ? 52.516 22.550 24.940 1.00 35.55 58 GLN P O 1
ATOM 2150 N N . SER C 1 59 ? 54.562 22.687 23.990 1.00 37.68 59 SER P N 1
ATOM 2151 C CA . SER C 1 59 ? 55.313 22.928 25.225 1.00 39.62 59 SER P CA 1
ATOM 2152 C C . SER C 1 59 ? 54.879 24.182 25.954 1.00 39.81 59 SER P C 1
ATOM 2153 O O . SER C 1 59 ? 55.277 24.402 27.097 1.00 41.91 59 SER P O 1
ATOM 2156 N N . ASP C 1 60 ? 54.085 25.014 25.291 1.00 39.32 60 ASP P N 1
ATOM 2157 C CA . ASP C 1 60 ? 53.640 26.265 25.893 1.00 39.97 60 ASP P CA 1
ATOM 2158 C C . ASP C 1 60 ? 52.259 26.160 26.526 1.00 40.00 60 ASP P C 1
ATOM 2159 O O . ASP C 1 60 ? 51.730 27.152 27.034 1.00 39.69 60 ASP P O 1
ATOM 2164 N N . GLY C 1 61 ? 51.675 24.966 26.489 1.00 39.21 61 GLY P N 1
ATOM 2165 C CA . GLY C 1 61 ? 50.359 24.770 27.072 1.00 39.47 61 GLY P CA 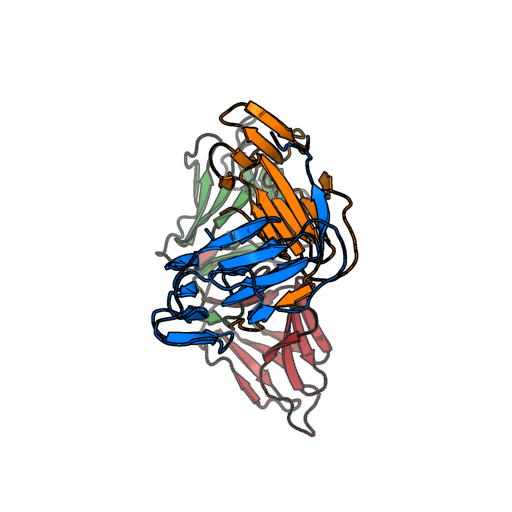1
ATOM 2166 C C . GLY C 1 61 ? 49.203 24.990 26.107 1.00 40.22 61 GLY P C 1
ATOM 2167 O O . GLY C 1 61 ? 48.043 24.753 26.448 1.00 40.53 61 GLY P O 1
ATOM 2168 N N . ASN C 1 62 ? 49.509 25.436 24.896 1.00 38.98 62 ASN P N 1
ATOM 2169 C CA . ASN C 1 62 ? 48.465 25.678 23.912 1.00 37.95 62 ASN P CA 1
ATOM 2170 C C . ASN C 1 62 ? 48.206 24.438 23.054 1.00 35.15 62 ASN P C 1
ATOM 2171 O O . ASN C 1 62 ? 49.143 23.759 22.634 1.00 33.01 62 ASN P O 1
ATOM 2176 N N . PHE C 1 63 ? 46.930 24.131 22.836 1.00 32.83 63 PHE P N 1
ATOM 2177 C CA . PHE C 1 63 ? 46.536 22.999 21.999 1.00 32.19 63 PHE P CA 1
ATOM 2178 C C . PHE C 1 63 ? 46.120 23.642 20.673 1.00 32.29 63 PHE P C 1
ATOM 2179 O O . PHE C 1 63 ? 45.160 24.408 20.619 1.00 31.33 63 PHE P O 1
ATOM 2187 N N . VAL C 1 64 ? 46.841 23.320 19.606 1.00 33.73 64 VAL P N 1
ATOM 2188 C CA . VAL C 1 64 ? 46.595 23.944 18.311 1.00 34.39 64 VAL P CA 1
ATOM 2189 C C . VAL C 1 64 ? 46.330 23.034 17.111 1.00 34.38 64 VAL P C 1
ATOM 2190 O O . VAL C 1 64 ? 46.959 21.985 16.961 1.00 33.03 64 VAL P O 1
ATOM 2194 N N . VAL C 1 65 ? 45.404 23.458 16.251 1.00 34.16 65 VAL P N 1
ATOM 2195 C CA . VAL C 1 65 ? 45.094 22.714 15.032 1.00 36.04 65 VAL P CA 1
ATOM 2196 C C . VAL C 1 65 ? 45.721 23.458 13.846 1.00 36.32 65 VAL P C 1
ATOM 2197 O O . VAL C 1 65 ? 45.397 24.616 13.592 1.00 35.07 65 VAL P O 1
ATOM 2201 N N . TYR C 1 66 ? 46.621 22.786 13.132 1.00 38.20 66 TYR P N 1
ATOM 2202 C CA . TYR C 1 66 ? 47.304 23.362 11.972 1.00 40.87 66 TYR P CA 1
ATOM 2203 C C . TYR C 1 66 ? 46.830 22.694 10.682 1.00 42.24 66 TYR P C 1
ATOM 2204 O O . TYR C 1 66 ? 46.431 21.523 10.692 1.00 41.76 66 TYR P O 1
ATOM 2213 N N . ASP C 1 67 ? 46.877 23.428 9.571 1.00 44.18 67 ASP P N 1
ATOM 2214 C CA . ASP C 1 67 ? 46.468 22.858 8.288 1.00 45.75 67 ASP P CA 1
ATOM 2215 C C . ASP C 1 67 ? 47.666 22.233 7.578 1.00 46.19 67 ASP P C 1
ATOM 2216 O O . ASP C 1 67 ? 48.794 22.325 8.064 1.00 44.31 67 ASP P O 1
ATOM 2221 N N . ALA C 1 68 ? 47.417 21.594 6.437 1.00 46.69 68 ALA P N 1
ATOM 2222 C CA . ALA C 1 68 ? 48.474 20.939 5.667 1.00 47.69 68 ALA P CA 1
ATOM 2223 C C . ALA C 1 68 ? 49.694 21.826 5.473 1.00 47.78 68 ALA P C 1
ATOM 2224 O O . ALA C 1 68 ? 50.803 21.331 5.286 1.00 48.00 68 ALA P O 1
ATOM 2226 N N . GLU C 1 69 ? 49.486 23.136 5.511 1.00 49.21 69 GLU P N 1
ATOM 2227 C CA . GLU C 1 69 ? 50.575 24.089 5.327 1.00 51.75 69 GLU P CA 1
ATOM 2228 C C . GLU C 1 69 ? 51.346 24.338 6.606 1.00 51.60 69 GLU P C 1
ATOM 2229 O O . GLU C 1 69 ? 52.572 24.340 6.611 1.00 52.25 69 GLU P O 1
ATOM 2235 N N . GLY C 1 70 ? 50.614 24.557 7.688 1.00 52.29 70 GLY P N 1
ATOM 2236 C CA . GLY C 1 70 ? 51.238 24.820 8.966 1.00 52.57 70 GLY P CA 1
ATOM 2237 C C . GLY C 1 70 ? 50.569 26.025 9.579 1.00 53.90 70 GLY P C 1
ATOM 2238 O O . GLY C 1 70 ? 51.006 26.533 10.609 1.00 55.07 70 GLY P O 1
ATOM 2239 N N . ARG C 1 71 ? 49.507 26.495 8.931 1.00 54.48 71 ARG P N 1
ATOM 2240 C CA . ARG C 1 71 ? 48.770 27.644 9.435 1.00 55.13 71 ARG P CA 1
ATOM 2241 C C . ARG C 1 71 ? 47.896 27.189 10.585 1.00 53.86 71 ARG P C 1
ATOM 2242 O O . ARG C 1 71 ? 47.530 26.019 10.682 1.00 53.59 71 ARG P O 1
ATOM 2250 N N . SER C 1 72 ? 47.540 28.128 11.443 1.00 52.37 72 SER P N 1
ATOM 2251 C CA . SER C 1 72 ? 46.710 27.817 12.586 1.00 51.68 72 SER P CA 1
ATOM 2252 C C . SER C 1 72 ? 45.244 28.168 12.332 1.00 50.92 72 SER P C 1
ATOM 2253 O O . SER C 1 72 ? 44.915 29.313 12.023 1.00 51.33 72 SER P O 1
ATOM 2256 N N . LEU C 1 73 ? 44.371 27.174 12.466 1.00 49.20 73 LEU P N 1
ATOM 2257 C CA . LEU C 1 73 ? 42.940 27.364 12.257 1.00 47.91 73 LEU P CA 1
ATOM 2258 C C . LEU C 1 73 ? 42.210 27.429 13.579 1.00 46.21 73 LEU P C 1
ATOM 2259 O O . LEU C 1 73 ? 41.182 28.092 13.697 1.00 47.31 73 LEU P O 1
ATOM 2264 N N . TRP C 1 74 ? 42.727 26.710 14.568 1.00 42.96 74 TRP P N 1
ATOM 2265 C CA . TRP C 1 74 ? 42.091 26.686 15.870 1.00 39.81 74 TRP P CA 1
ATOM 2266 C C . TRP C 1 74 ? 43.086 26.433 16.981 1.00 39.06 74 TRP P C 1
ATOM 2267 O O . TRP C 1 74 ? 44.128 25.801 16.779 1.00 39.04 74 TRP P O 1
ATOM 2278 N N . ALA C 1 75 ? 42.750 26.936 18.161 1.00 37.98 75 ALA P N 1
ATOM 2279 C CA . ALA C 1 75 ? 43.594 26.764 19.328 1.00 37.92 75 ALA P CA 1
ATOM 2280 C C . ALA C 1 75 ? 42.763 26.945 20.587 1.00 37.91 75 ALA P C 1
ATOM 2281 O O . ALA C 1 75 ? 41.723 27.614 20.579 1.00 36.21 75 ALA P O 1
ATOM 2283 N N . SER C 1 76 ? 43.235 26.330 21.664 1.00 38.86 76 SER P N 1
ATOM 2284 C CA . SER C 1 76 ? 42.581 26.394 22.964 1.00 40.01 76 SER P CA 1
ATOM 2285 C C . SER C 1 76 ? 42.902 27.713 23.671 1.00 41.33 76 SER P C 1
ATOM 2286 O O . SER C 1 76 ? 42.126 28.180 24.503 1.00 41.26 76 SER P O 1
ATOM 2289 N N . HIS C 1 77 ? 44.051 28.303 23.332 1.00 44.88 77 HIS P N 1
ATOM 2290 C CA . HIS C 1 77 ? 44.499 29.561 23.931 1.00 47.51 77 HIS P CA 1
ATOM 2291 C C . HIS C 1 77 ? 44.802 29.324 25.389 1.00 48.59 77 HIS P C 1
ATOM 2292 O O . HIS C 1 77 ? 44.350 30.070 26.251 1.00 48.90 77 HIS P O 1
ATOM 2299 N N . SER C 1 78 ? 45.566 28.270 25.657 1.00 50.18 78 SER P N 1
ATOM 2300 C CA . SER C 1 78 ? 45.931 27.901 27.017 1.00 51.50 78 SER P CA 1
ATOM 2301 C C . SER C 1 78 ? 47.341 28.361 27.344 1.00 52.44 78 SER P C 1
ATOM 2302 O O . SER C 1 78 ? 47.767 28.287 28.496 1.00 53.49 78 SER P O 1
ATOM 2305 N N . VAL C 1 79 ? 48.060 28.814 26.321 1.00 53.00 79 VAL P N 1
ATOM 2306 C CA . VAL C 1 79 ? 49.436 29.276 26.465 1.00 53.95 79 VAL P CA 1
ATOM 2307 C C . VAL C 1 79 ? 49.747 29.816 27.862 1.00 53.95 79 VAL P C 1
ATOM 2308 O O . VAL C 1 79 ? 49.135 30.778 28.333 1.00 53.24 79 VAL P O 1
ATOM 2312 N N . ARG C 1 80 ? 50.698 29.167 28.526 1.00 53.77 80 ARG P N 1
ATOM 2313 C CA . ARG C 1 80 ? 51.097 29.555 29.866 1.00 54.30 80 ARG P CA 1
ATOM 2314 C C . ARG C 1 80 ? 52.601 29.412 30.085 1.00 54.19 80 ARG P C 1
ATOM 2315 O O . ARG C 1 80 ? 53.057 29.102 31.183 1.00 55.33 80 ARG P O 1
ATOM 2323 N N . GLY C 1 81 ? 53.368 29.661 29.030 1.00 53.15 81 GLY P N 1
ATOM 2324 C CA . GLY C 1 81 ? 54.810 29.561 29.131 1.00 52.31 81 GLY P CA 1
ATOM 2325 C C . GLY C 1 81 ? 55.278 28.129 29.028 1.00 51.48 81 GLY P C 1
ATOM 2326 O O . GLY C 1 81 ? 54.490 27.197 29.195 1.00 50.40 81 GLY P O 1
ATOM 2327 N N . ASN C 1 82 ? 56.565 27.952 28.747 1.00 51.34 82 ASN P N 1
ATOM 2328 C CA . ASN C 1 82 ? 57.129 26.619 28.626 1.00 51.68 82 ASN P CA 1
ATOM 2329 C C . ASN C 1 82 ? 56.740 25.747 29.798 1.00 49.97 82 ASN P C 1
ATOM 2330 O O . ASN C 1 82 ? 56.340 26.244 30.850 1.00 50.85 82 ASN P O 1
ATOM 2335 N N . GLY C 1 83 ? 56.862 24.439 29.609 1.00 47.17 83 GLY P N 1
ATOM 2336 C CA . GLY C 1 83 ? 56.522 23.515 30.668 1.00 42.84 83 GLY P CA 1
ATOM 2337 C C . GLY C 1 83 ? 56.216 22.123 30.163 1.00 40.15 83 GLY P C 1
ATOM 2338 O O . GLY C 1 83 ? 56.615 21.728 29.065 1.00 38.78 83 GLY P O 1
ATOM 2339 N N . ASN C 1 84 ? 55.507 21.372 30.992 1.00 37.15 84 ASN P N 1
ATOM 2340 C CA . ASN C 1 84 ? 55.125 20.016 30.659 1.00 34.76 84 ASN P CA 1
ATOM 2341 C C . ASN C 1 84 ? 53.619 19.932 30.817 1.00 33.83 84 ASN P C 1
ATOM 2342 O O . ASN C 1 84 ? 53.099 20.117 31.909 1.00 31.25 84 ASN P O 1
ATOM 2347 N N . TYR C 1 85 ? 52.914 19.670 29.720 1.00 31.61 85 TYR P N 1
ATOM 2348 C CA . TYR C 1 85 ? 51.466 19.601 29.794 1.00 31.64 85 TYR P CA 1
ATOM 2349 C C . TYR C 1 85 ? 50.913 18.292 29.272 1.00 30.53 85 TYR P C 1
ATOM 2350 O O . TYR C 1 85 ? 51.633 17.504 28.663 1.00 31.58 85 TYR P O 1
ATOM 2359 N N . VAL C 1 86 ? 49.628 18.064 29.511 1.00 29.42 86 VAL P N 1
ATOM 2360 C CA . VAL C 1 86 ? 49.011 16.836 29.056 1.00 29.60 86 VAL P CA 1
ATOM 2361 C C . VAL C 1 86 ? 47.531 17.011 28.731 1.00 28.44 86 VAL P C 1
ATOM 2362 O O . VAL C 1 86 ? 46.783 17.634 29.488 1.00 28.69 86 VAL P O 1
ATOM 2366 N N . LEU C 1 87 ? 47.117 16.487 27.580 1.00 26.97 87 LEU P N 1
ATOM 2367 C CA . LEU C 1 87 ? 45.715 16.550 27.186 1.00 27.81 87 LEU P CA 1
ATOM 2368 C C . LEU C 1 87 ? 45.192 15.137 27.416 1.00 26.94 87 LEU P C 1
ATOM 2369 O O . LEU C 1 87 ? 45.813 14.159 27.010 1.00 26.15 87 LEU P O 1
ATOM 2374 N N . VAL C 1 88 ? 44.060 15.026 28.090 1.00 28.26 88 VAL P N 1
ATOM 2375 C CA . VAL C 1 88 ? 43.504 13.714 28.368 1.00 29.78 88 VAL P CA 1
ATOM 2376 C C . VAL C 1 88 ? 42.011 13.667 28.107 1.00 29.50 88 VAL P C 1
ATOM 2377 O O . VAL C 1 88 ? 41.283 14.618 28.402 1.00 29.29 88 VAL P O 1
ATOM 2381 N N . LEU C 1 89 ? 41.570 12.569 27.505 1.00 29.35 89 LEU P N 1
ATOM 2382 C CA . LEU C 1 89 ? 40.153 12.356 27.262 1.00 29.32 89 LEU P CA 1
ATOM 2383 C C . LEU C 1 89 ? 39.776 11.538 28.497 1.00 29.65 89 LEU P C 1
ATOM 2384 O O . LEU C 1 89 ? 40.358 10.477 28.741 1.00 28.08 89 LEU P O 1
ATOM 2389 N N . GLN C 1 90 ? 38.831 12.043 29.283 1.00 28.79 90 GLN P N 1
ATOM 2390 C CA . GLN C 1 90 ? 38.433 11.367 30.510 1.00 30.88 90 GLN P CA 1
ATOM 2391 C C . GLN C 1 90 ? 37.175 10.513 30.404 1.00 31.91 90 GLN P C 1
ATOM 2392 O O . GLN C 1 90 ? 36.332 10.702 29.523 1.00 31.55 90 GLN P O 1
ATOM 2398 N N . GLU C 1 91 ? 37.057 9.571 31.330 1.00 31.97 91 GLU P N 1
ATOM 2399 C CA . GLU C 1 91 ? 35.920 8.681 31.359 1.00 32.82 91 GLU P CA 1
ATOM 2400 C C . GLU C 1 91 ? 34.653 9.443 31.727 1.00 31.21 91 GLU P C 1
ATOM 2401 O O . GLU C 1 91 ? 33.547 8.923 31.599 1.00 31.78 91 GLU P O 1
ATOM 2407 N N . ASP C 1 92 ? 34.803 10.693 32.154 1.00 29.44 92 ASP P N 1
ATOM 2408 C CA . ASP C 1 92 ? 33.629 11.490 32.495 1.00 28.46 92 ASP P CA 1
ATOM 2409 C C . ASP C 1 92 ? 33.162 12.317 31.298 1.00 27.21 92 ASP P C 1
ATOM 2410 O O . ASP C 1 92 ? 32.301 13.189 31.427 1.00 26.59 92 ASP P O 1
ATOM 2415 N N . GLY C 1 93 ? 33.741 12.034 30.135 1.00 28.15 93 GLY P N 1
ATOM 2416 C CA . GLY C 1 93 ? 33.358 12.736 28.922 1.00 29.60 93 GLY P CA 1
ATOM 2417 C C . GLY C 1 93 ? 33.984 14.106 28.741 1.00 31.50 93 GLY P C 1
ATOM 2418 O O . GLY C 1 93 ? 33.689 14.820 27.784 1.00 32.60 93 GLY P O 1
ATOM 2419 N N . ASN C 1 94 ? 34.868 14.483 29.651 1.00 31.45 94 ASN P N 1
ATOM 2420 C CA . ASN C 1 94 ? 35.509 15.786 29.567 1.00 31.20 94 ASN P CA 1
ATOM 2421 C C . ASN C 1 94 ? 36.900 15.687 28.945 1.00 30.43 94 ASN P C 1
ATOM 2422 O O . ASN C 1 94 ? 37.603 14.693 29.129 1.00 30.74 94 ASN P O 1
ATOM 2427 N N . VAL C 1 95 ? 37.275 16.704 28.174 1.00 27.32 95 VAL P N 1
ATOM 2428 C CA . VAL C 1 95 ? 38.601 16.762 27.580 1.00 26.58 95 VAL P CA 1
ATOM 2429 C C . VAL C 1 95 ? 39.293 17.856 28.381 1.00 25.60 95 VAL P C 1
ATOM 2430 O O . VAL C 1 95 ? 38.796 18.980 28.468 1.00 24.55 95 VAL P O 1
ATOM 2434 N N . VAL C 1 96 ? 40.433 17.522 28.975 1.00 26.11 96 VAL P N 1
ATOM 2435 C CA . VAL C 1 96 ? 41.142 18.460 29.832 1.00 23.85 96 VAL P CA 1
ATOM 2436 C C . VAL C 1 96 ? 42.642 18.535 29.621 1.00 24.60 96 VAL P C 1
ATOM 2437 O O . VAL C 1 96 ? 43.290 17.524 29.350 1.00 24.19 96 VAL P O 1
ATOM 2441 N N . ILE C 1 97 ? 43.188 19.746 29.746 1.00 25.57 97 ILE P N 1
ATOM 2442 C CA . ILE C 1 97 ? 44.630 19.961 29.630 1.00 25.81 97 ILE P CA 1
ATOM 2443 C C . ILE C 1 97 ? 45.117 20.274 31.041 1.00 27.26 97 ILE P C 1
ATOM 2444 O O . ILE C 1 97 ? 44.568 21.161 31.705 1.00 26.10 97 ILE P O 1
ATOM 2449 N N . TYR C 1 98 ? 46.134 19.547 31.502 1.00 29.23 98 TYR P N 1
ATOM 2450 C CA . TYR C 1 98 ? 46.667 19.742 32.852 1.00 33.43 98 TYR P CA 1
ATOM 2451 C C . TYR C 1 98 ? 48.002 20.478 32.894 1.00 36.39 98 TYR P C 1
ATOM 2452 O O . TYR C 1 98 ? 48.996 20.041 32.312 1.00 35.26 98 TYR P O 1
ATOM 2461 N N . GLY C 1 99 ? 47.987 21.586 33.635 1.00 41.07 99 GLY P N 1
ATOM 2462 C CA . GLY C 1 99 ? 49.117 22.501 33.770 1.00 43.02 99 GLY P CA 1
ATOM 2463 C C . GLY C 1 99 ? 50.403 22.229 34.516 1.00 43.26 99 GLY P C 1
ATOM 2464 O O . GLY C 1 99 ? 50.512 22.415 35.720 1.00 47.18 99 GLY P O 1
ATOM 2465 N N . SER C 1 100 ? 51.408 21.853 33.742 1.00 43.73 100 SER P N 1
ATOM 2466 C CA . SER C 1 100 ? 52.751 21.551 34.211 1.00 38.96 100 SER P CA 1
ATOM 2467 C C . SER C 1 100 ? 52.894 20.557 35.341 1.00 36.88 100 SER P C 1
ATOM 2468 O O . SER C 1 100 ? 52.032 20.442 36.206 1.00 35.24 100 SER P O 1
ATOM 2471 N N . ASP C 1 101 ? 54.011 19.843 35.310 1.00 34.83 101 ASP P N 1
ATOM 2472 C CA . ASP C 1 101 ? 54.325 18.825 36.298 1.00 35.51 101 ASP P CA 1
ATOM 2473 C C . ASP C 1 101 ? 54.631 19.402 37.678 1.00 35.36 101 ASP P C 1
ATOM 2474 O O . ASP C 1 101 ? 55.269 20.446 37.795 1.00 36.50 101 ASP P O 1
ATOM 2479 N N . ILE C 1 102 ? 54.167 18.722 38.721 1.00 34.32 102 ILE P N 1
ATOM 2480 C CA . ILE C 1 102 ? 54.430 19.173 40.082 1.00 33.45 102 ILE P CA 1
ATOM 2481 C C . ILE C 1 102 ? 55.276 18.137 40.816 1.00 33.33 102 ILE P C 1
ATOM 2482 O O . ILE C 1 102 ? 55.878 18.436 41.845 1.00 34.20 102 ILE P O 1
ATOM 2487 N N . TRP C 1 103 ? 55.308 16.917 40.288 1.00 32.74 103 TRP P N 1
ATOM 2488 C CA . TRP C 1 103 ? 56.098 15.842 40.877 1.00 32.64 103 TRP P CA 1
ATOM 2489 C C . TRP C 1 103 ? 56.380 14.782 39.827 1.00 33.69 103 TRP P C 1
ATOM 2490 O O . TRP C 1 103 ? 55.587 14.565 38.906 1.00 32.45 103 TRP P O 1
ATOM 2501 N N . SER C 1 104 ? 57.513 14.114 39.976 1.00 33.72 104 SER P N 1
ATOM 2502 C CA . SER C 1 104 ? 57.904 13.097 39.029 1.00 34.92 104 SER P CA 1
ATOM 2503 C C . SER C 1 104 ? 58.841 12.140 39.746 1.00 34.39 104 SER P C 1
ATOM 2504 O O . SER C 1 104 ? 59.328 12.461 40.815 1.00 34.67 104 SER P O 1
ATOM 2507 N N . THR C 1 105 ? 59.075 10.966 39.168 1.00 34.93 105 THR P N 1
ATOM 2508 C CA . THR C 1 105 ? 59.989 9.992 39.754 1.00 35.56 105 THR P CA 1
ATOM 2509 C C . THR C 1 105 ? 61.356 10.132 39.087 1.00 36.68 105 THR P C 1
ATOM 2510 O O . THR C 1 105 ? 62.332 9.524 39.523 1.00 36.98 105 THR P O 1
ATOM 2514 N N . GLY C 1 106 ? 61.412 10.938 38.028 1.00 39.19 106 GLY P N 1
ATOM 2515 C CA . GLY C 1 106 ? 62.653 11.170 37.301 1.00 40.05 106 GLY P CA 1
ATOM 2516 C C . GLY C 1 106 ? 63.273 9.911 36.723 1.00 41.58 106 GLY P C 1
ATOM 2517 O O . GLY C 1 106 ? 64.496 9.787 36.643 1.00 42.02 106 GLY P O 1
ATOM 2518 N N . THR C 1 107 ? 62.428 8.980 36.305 1.00 42.38 107 THR P N 1
ATOM 2519 C CA . THR C 1 107 ? 62.885 7.714 35.757 1.00 43.46 107 THR P CA 1
ATOM 2520 C C . THR C 1 107 ? 62.658 7.609 34.247 1.00 45.36 107 THR P C 1
ATOM 2521 O O . THR C 1 107 ? 62.388 6.530 33.728 1.00 44.23 107 THR P O 1
ATOM 2525 N N . TYR C 1 108 ? 62.786 8.734 33.549 1.00 48.43 108 TYR P N 1
ATOM 2526 C CA . TYR C 1 108 ? 62.553 8.759 32.111 1.00 52.89 108 TYR P CA 1
ATOM 2527 C C . TYR C 1 108 ? 63.750 8.309 31.294 1.00 55.46 108 TYR P C 1
ATOM 2528 O O . TYR C 1 108 ? 64.911 8.543 31.667 1.00 55.57 108 TYR P O 1
ATOM 2537 N N . LYS C 1 109 ? 63.453 7.665 30.168 1.00 59.27 109 LYS P N 1
ATOM 2538 C CA . LYS C 1 109 ? 64.474 7.141 29.267 1.00 62.63 109 LYS P CA 1
ATOM 2539 C C . LYS C 1 109 ? 64.129 7.531 27.830 1.00 63.69 109 LYS P C 1
ATOM 2540 O O . LYS C 1 109 ? 64.121 6.620 26.962 1.00 64.67 109 LYS P O 1
ATOM 2547 N N . ARG D 2 1 ? 45.544 0.001 33.182 1.00 30.85 1 ARG Q N 1
ATOM 2548 C CA . ARG D 2 1 ? 45.352 1.472 33.133 1.00 31.34 1 ARG Q CA 1
ATOM 2549 C C . ARG D 2 1 ? 46.685 2.190 33.232 1.00 29.73 1 ARG Q C 1
ATOM 2550 O O . ARG D 2 1 ? 47.680 1.608 33.669 1.00 28.64 1 ARG Q O 1
ATOM 2558 N N . ASN D 2 2 ? 46.701 3.458 32.828 1.00 27.16 2 ASN Q N 1
ATOM 2559 C CA . ASN D 2 2 ? 47.933 4.232 32.827 1.00 27.15 2 ASN Q CA 1
ATOM 2560 C C . ASN D 2 2 ? 47.796 5.547 33.569 1.00 28.34 2 ASN Q C 1
ATOM 2561 O O . ASN D 2 2 ? 48.742 6.344 33.628 1.00 27.07 2 ASN Q O 1
ATOM 2566 N N . ILE D 2 3 ? 46.633 5.757 34.167 1.00 30.12 3 ILE Q N 1
ATOM 2567 C CA . ILE D 2 3 ? 46.371 7.025 34.812 1.00 31.35 3 ILE Q CA 1
ATOM 2568 C C . ILE D 2 3 ? 45.571 6.965 36.123 1.00 30.90 3 ILE Q C 1
ATOM 2569 O O . ILE D 2 3 ? 44.769 6.061 36.353 1.00 30.06 3 ILE Q O 1
ATOM 2574 N N . LEU D 2 4 ? 45.825 7.940 36.986 1.00 31.51 4 LEU Q N 1
ATOM 2575 C CA . LEU D 2 4 ? 45.142 8.057 38.266 1.00 30.27 4 LEU Q CA 1
ATOM 2576 C C . LEU D 2 4 ? 44.682 9.510 38.417 1.00 30.67 4 LEU Q C 1
ATOM 2577 O O . LEU D 2 4 ? 45.470 10.448 38.265 1.00 30.81 4 LEU Q O 1
ATOM 2582 N N . MET D 2 5 ? 43.401 9.692 38.701 1.00 30.39 5 MET Q N 1
ATOM 2583 C CA . MET D 2 5 ? 42.847 11.024 38.896 1.00 31.36 5 MET Q CA 1
ATOM 2584 C C . MET D 2 5 ? 42.557 11.257 40.381 1.00 30.85 5 MET Q C 1
ATOM 2585 O O . MET D 2 5 ? 42.751 10.361 41.206 1.00 29.16 5 MET Q O 1
ATOM 2590 N N . ASN D 2 6 ? 42.097 12.458 40.715 1.00 31.44 6 ASN Q N 1
ATOM 2591 C CA . ASN D 2 6 ? 41.796 12.810 42.104 1.00 33.08 6 ASN Q CA 1
ATOM 2592 C C . ASN D 2 6 ? 41.067 11.713 42.866 1.00 33.17 6 ASN Q C 1
ATOM 2593 O O . ASN D 2 6 ? 40.057 11.189 42.409 1.00 33.57 6 ASN Q O 1
ATOM 2598 N N . ASP D 2 7 ? 41.591 11.375 44.037 1.00 34.34 7 ASP Q N 1
ATOM 2599 C CA . ASP D 2 7 ? 40.986 10.364 44.896 1.00 36.49 7 ASP Q CA 1
ATOM 2600 C C . ASP D 2 7 ? 40.982 8.924 44.386 1.00 35.87 7 ASP Q C 1
ATOM 2601 O O . ASP D 2 7 ? 40.347 8.052 44.971 1.00 35.58 7 ASP Q O 1
ATOM 2606 N N . GLU D 2 8 ? 41.698 8.678 43.296 1.00 35.56 8 GLU Q N 1
ATOM 2607 C CA . GLU D 2 8 ? 41.811 7.336 42.752 1.00 34.96 8 GLU Q CA 1
ATOM 2608 C C . GLU D 2 8 ? 43.070 6.745 43.360 1.00 34.81 8 GLU Q C 1
ATOM 2609 O O . GLU D 2 8 ? 43.990 7.474 43.731 1.00 34.14 8 GLU Q O 1
ATOM 2615 N N . GLY D 2 9 ? 43.125 5.426 43.460 1.00 34.43 9 GLY Q N 1
ATOM 2616 C CA . GLY D 2 9 ? 44.310 4.825 44.031 1.00 33.62 9 GLY Q CA 1
ATOM 2617 C C . GLY D 2 9 ? 44.544 3.390 43.624 1.00 32.21 9 GLY Q C 1
ATOM 2618 O O . GLY D 2 9 ? 43.735 2.779 42.926 1.00 31.18 9 GLY Q O 1
ATOM 2619 N N . LEU D 2 10 ? 45.684 2.865 44.053 1.00 30.99 10 LEU Q N 1
ATOM 2620 C CA . LEU D 2 10 ? 46.048 1.493 43.770 1.00 29.23 10 LEU Q CA 1
ATOM 2621 C C . LEU D 2 10 ? 46.021 0.706 45.067 1.00 29.01 10 LEU Q C 1
ATOM 2622 O O . LEU D 2 10 ? 46.764 1.012 46.006 1.00 28.05 10 LEU Q O 1
ATOM 2627 N N . TYR D 2 11 ? 45.141 -0.285 45.127 1.00 27.90 11 TYR Q N 1
ATOM 2628 C CA . TYR D 2 11 ? 45.056 -1.132 46.303 1.00 27.43 11 TYR Q CA 1
ATOM 2629 C C . TYR D 2 11 ? 46.093 -2.233 46.154 1.00 27.16 11 TYR Q C 1
ATOM 2630 O O . TYR D 2 11 ? 46.710 -2.375 45.094 1.00 25.50 11 TYR Q O 1
ATOM 2639 N N . ALA D 2 12 ? 46.286 -3.002 47.216 1.00 27.35 12 ALA Q N 1
ATOM 2640 C CA . ALA D 2 12 ? 47.267 -4.083 47.210 1.00 29.38 12 ALA Q CA 1
ATOM 2641 C C . ALA D 2 12 ? 47.074 -4.965 45.985 1.00 29.00 12 ALA Q C 1
ATOM 2642 O O . ALA D 2 12 ? 45.996 -5.459 45.761 1.00 27.07 12 ALA Q O 1
ATOM 2644 N N . GLY D 2 13 ? 48.115 -5.143 45.180 1.00 30.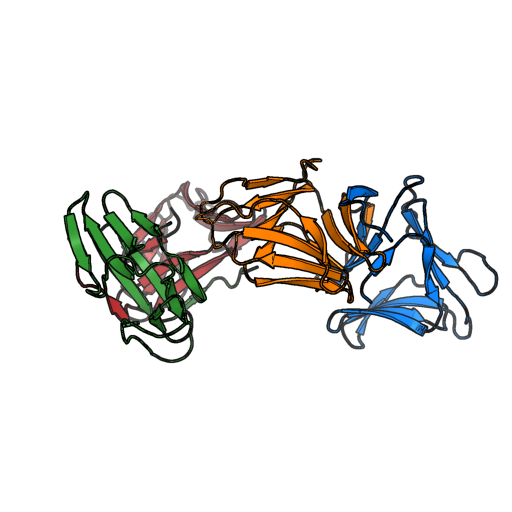64 13 GLY Q N 1
ATOM 2645 C CA . GLY D 2 13 ? 47.981 -5.991 44.007 1.00 32.40 13 GLY Q CA 1
ATOM 2646 C C . GLY D 2 13 ? 47.646 -5.314 42.688 1.00 33.75 13 GLY Q C 1
ATOM 2647 O O . GLY D 2 13 ? 47.835 -5.913 41.626 1.00 36.50 13 GLY Q O 1
ATOM 2648 N N . GLN D 2 14 ? 47.147 -4.083 42.731 1.00 32.00 14 GLN Q N 1
ATOM 2649 C CA . GLN D 2 14 ? 46.814 -3.383 41.502 1.00 30.29 14 GLN Q CA 1
ATOM 2650 C C . GLN D 2 14 ? 48.049 -2.705 40.947 1.00 30.77 14 GLN Q C 1
ATOM 2651 O O . GLN D 2 14 ? 49.051 -2.523 41.655 1.00 30.10 14 GLN Q O 1
ATOM 2657 N N . SER D 2 15 ? 47.972 -2.313 39.681 1.00 28.37 15 SER Q N 1
ATOM 2658 C CA . SER D 2 15 ? 49.102 -1.667 39.042 1.00 28.41 15 SER Q CA 1
ATOM 2659 C C . SER D 2 15 ? 48.705 -0.800 37.846 1.00 27.50 15 SER Q C 1
ATOM 2660 O O . SER D 2 15 ? 47.561 -0.801 37.420 1.00 26.77 15 SER Q O 1
ATOM 2663 N N . LEU D 2 16 ? 49.670 -0.041 37.341 1.00 28.08 16 LEU Q N 1
ATOM 2664 C CA . LEU D 2 16 ? 49.493 0.778 36.157 1.00 28.32 16 LEU Q CA 1
ATOM 2665 C C . LEU D 2 16 ? 50.479 0.131 35.207 1.00 28.85 16 LEU Q C 1
ATOM 2666 O O . LEU D 2 16 ? 51.611 -0.153 35.589 1.00 28.32 16 LEU Q O 1
ATOM 2671 N N . ASP D 2 17 ? 50.062 -0.120 33.977 1.00 30.89 17 ASP Q N 1
ATOM 2672 C CA . ASP D 2 17 ? 50.955 -0.784 33.043 1.00 33.67 17 ASP Q CA 1
ATOM 2673 C C . ASP D 2 17 ? 51.059 -0.161 31.653 1.00 35.33 17 ASP Q C 1
ATOM 2674 O O . ASP D 2 17 ? 50.053 0.015 30.968 1.00 37.09 17 ASP Q O 1
ATOM 2679 N N . VAL D 2 18 ? 52.278 0.198 31.265 1.00 36.55 18 VAL Q N 1
ATOM 2680 C CA . VAL D 2 18 ? 52.559 0.715 29.925 1.00 40.00 18 VAL Q CA 1
ATOM 2681 C C . VAL D 2 18 ? 53.760 -0.160 29.589 1.00 41.12 18 VAL Q C 1
ATOM 2682 O O . VAL D 2 18 ? 54.918 0.246 29.645 1.00 39.60 18 VAL Q O 1
ATOM 2686 N N . GLU D 2 19 ? 53.404 -1.406 29.284 1.00 44.72 19 GLU Q N 1
ATOM 2687 C CA . GLU D 2 19 ? 54.275 -2.537 28.986 1.00 47.25 19 GLU Q CA 1
ATOM 2688 C C . GLU D 2 19 ? 55.711 -2.543 29.486 1.00 48.36 19 GLU Q C 1
ATOM 2689 O O . GLU D 2 19 ? 56.004 -3.161 30.524 1.00 51.61 19 GLU Q O 1
ATOM 2695 N N . PRO D 2 20 ? 56.639 -1.892 28.775 1.00 45.77 20 PRO Q N 1
ATOM 2696 C CA . PRO D 2 20 ? 57.962 -2.001 29.399 1.00 44.07 20 PRO Q CA 1
ATOM 2697 C C . PRO D 2 20 ? 57.961 -1.589 30.891 1.00 42.89 20 PRO Q C 1
ATOM 2698 O O . PRO D 2 20 ? 58.824 -2.010 31.657 1.00 42.66 20 PRO Q O 1
ATOM 2702 N N . TYR D 2 21 ? 56.966 -0.812 31.308 1.00 38.97 21 TYR Q N 1
ATOM 2703 C CA . TYR D 2 21 ? 56.904 -0.339 32.687 1.00 36.82 21 TYR Q CA 1
ATOM 2704 C C . TYR D 2 21 ? 55.692 -0.772 33.509 1.00 35.57 21 TYR Q C 1
ATOM 2705 O O . TYR D 2 21 ? 54.583 -0.929 32.988 1.00 35.07 21 TYR Q O 1
ATOM 2714 N N . HIS D 2 22 ? 55.916 -0.950 34.807 1.00 33.62 22 HIS Q N 1
ATOM 2715 C CA . HIS D 2 22 ? 54.858 -1.380 35.716 1.00 33.72 22 HIS Q CA 1
ATOM 2716 C C . HIS D 2 22 ? 54.982 -0.724 37.086 1.00 31.77 22 HIS Q C 1
ATOM 2717 O O . HIS D 2 22 ? 56.040 -0.788 37.714 1.00 31.96 22 HIS Q O 1
ATOM 2724 N N . LEU D 2 23 ? 53.897 -0.100 37.540 1.00 29.65 23 LEU Q N 1
ATOM 2725 C CA . LEU D 2 23 ? 53.853 0.525 38.855 1.00 28.30 23 LEU Q CA 1
ATOM 2726 C C . LEU D 2 23 ? 52.862 -0.322 39.646 1.00 27.82 23 LEU Q C 1
ATOM 2727 O O . LEU D 2 23 ? 51.650 -0.262 39.422 1.00 28.09 23 LEU Q O 1
ATOM 2732 N N . ILE D 2 24 ? 53.398 -1.104 40.574 1.00 26.77 24 ILE Q N 1
ATOM 2733 C CA . ILE D 2 24 ? 52.617 -2.029 41.368 1.00 27.05 24 ILE Q CA 1
ATOM 2734 C C . ILE D 2 24 ? 52.586 -1.728 42.862 1.00 27.66 24 ILE Q C 1
ATOM 2735 O O . ILE D 2 24 ? 53.624 -1.504 43.490 1.00 28.58 24 ILE Q O 1
ATOM 2740 N N . MET D 2 25 ? 51.389 -1.712 43.426 1.00 27.90 25 MET Q N 1
ATOM 2741 C CA . MET D 2 25 ? 51.238 -1.519 44.856 1.00 29.08 25 MET Q CA 1
ATOM 2742 C C . MET D 2 25 ? 51.286 -2.980 45.304 1.00 30.33 25 MET Q C 1
ATOM 2743 O O . MET D 2 25 ? 50.285 -3.694 45.273 1.00 28.33 25 MET Q O 1
ATOM 2748 N N . GLN D 2 26 ? 52.483 -3.423 45.669 1.00 32.23 26 GLN Q N 1
ATOM 2749 C CA . GLN D 2 26 ? 52.719 -4.800 46.079 1.00 33.86 26 GLN Q CA 1
ATOM 2750 C C . GLN D 2 26 ? 52.083 -5.206 47.400 1.00 34.49 26 GLN Q C 1
ATOM 2751 O O . GLN D 2 26 ? 51.822 -4.374 48.261 1.00 33.63 26 GLN Q O 1
ATOM 2757 N N . GLU D 2 27 ? 51.849 -6.505 47.541 1.00 36.05 27 GLU Q N 1
ATOM 2758 C CA . GLU D 2 27 ? 51.239 -7.060 48.736 1.00 38.53 27 GLU Q CA 1
ATOM 2759 C C . GLU D 2 27 ? 52.077 -6.857 49.997 1.00 37.59 27 GLU Q C 1
ATOM 2760 O O . GLU D 2 27 ? 51.580 -7.047 51.101 1.00 38.31 27 GLU Q O 1
ATOM 2766 N N . ASP D 2 28 ? 53.340 -6.470 49.837 1.00 36.69 28 ASP Q N 1
ATOM 2767 C CA . ASP D 2 28 ? 54.206 -6.244 50.991 1.00 35.56 28 ASP Q CA 1
ATOM 2768 C C . ASP D 2 28 ? 54.258 -4.762 51.381 1.00 34.50 28 ASP Q C 1
ATOM 2769 O O . ASP D 2 28 ? 55.163 -4.327 52.101 1.00 33.18 28 ASP Q O 1
ATOM 2774 N N . CYS D 2 29 ? 53.269 -4.006 50.899 1.00 32.27 29 CYS Q N 1
ATOM 2775 C CA . CYS D 2 29 ? 53.145 -2.573 51.174 1.00 31.42 29 CYS Q CA 1
ATOM 2776 C C . CYS D 2 29 ? 54.192 -1.676 50.519 1.00 30.04 29 CYS Q C 1
ATOM 2777 O O . CYS D 2 29 ? 54.303 -0.497 50.838 1.00 28.79 29 CYS Q O 1
ATOM 2780 N N . ASN D 2 30 ? 54.951 -2.233 49.593 1.00 28.73 30 ASN Q N 1
ATOM 2781 C CA . ASN D 2 30 ? 55.969 -1.458 48.911 1.00 29.80 30 ASN Q CA 1
ATOM 2782 C C . ASN D 2 30 ? 55.433 -1.044 47.535 1.00 29.14 30 ASN Q C 1
ATOM 2783 O O . ASN D 2 30 ? 54.955 -1.887 46.778 1.00 30.01 30 ASN Q O 1
ATOM 2788 N N . LEU D 2 31 ? 55.476 0.252 47.234 1.00 26.78 31 LEU Q N 1
ATOM 2789 C CA . LEU D 2 31 ? 55.042 0.749 45.933 1.00 26.30 31 LEU Q CA 1
ATOM 2790 C C . LEU D 2 31 ? 56.326 0.743 45.118 1.00 26.32 31 LEU Q C 1
ATOM 2791 O O . LEU D 2 31 ? 57.334 1.310 45.541 1.00 26.74 31 LEU Q O 1
ATOM 2796 N N . VAL D 2 32 ? 56.294 0.104 43.954 1.00 27.09 32 VAL Q N 1
ATOM 2797 C CA . VAL D 2 32 ? 57.489 -0.013 43.123 1.00 28.06 32 VAL Q CA 1
ATOM 2798 C C . VAL D 2 32 ? 57.274 0.163 41.608 1.00 28.29 32 VAL Q C 1
ATOM 2799 O O . VAL D 2 32 ? 56.292 -0.320 41.033 1.00 25.77 32 VAL Q O 1
ATOM 2803 N N . LEU D 2 33 ? 58.215 0.855 40.973 1.00 29.09 33 LEU Q N 1
ATOM 2804 C CA . LEU D 2 33 ? 58.180 1.069 39.533 1.00 30.15 33 LEU Q CA 1
ATOM 2805 C C . LEU D 2 33 ? 59.189 0.117 38.905 1.00 31.83 33 LEU Q C 1
ATOM 2806 O O . LEU D 2 33 ? 60.378 0.159 39.237 1.00 32.79 33 LEU Q O 1
ATOM 2811 N N . TYR D 2 34 ? 58.714 -0.742 38.007 1.00 32.54 34 TYR Q N 1
ATOM 2812 C CA . TYR D 2 34 ? 59.582 -1.708 37.341 1.00 33.89 34 TYR Q CA 1
ATOM 2813 C C . TYR D 2 34 ? 59.835 -1.417 35.870 1.00 36.47 34 TYR Q C 1
ATOM 2814 O O . TYR D 2 34 ? 58.931 -1.039 35.121 1.00 36.82 34 TYR Q O 1
ATOM 2823 N N . ASP D 2 35 ? 61.085 -1.606 35.470 1.00 38.74 35 ASP Q N 1
ATOM 2824 C CA . ASP D 2 35 ? 61.488 -1.454 34.083 1.00 39.90 35 ASP Q CA 1
ATOM 2825 C C . ASP D 2 35 ? 61.587 -2.929 33.709 1.00 41.43 35 ASP Q C 1
ATOM 2826 O O . ASP D 2 35 ? 62.561 -3.601 34.051 1.00 40.71 35 ASP Q O 1
ATOM 2831 N N . HIS D 2 36 ? 60.571 -3.436 33.025 1.00 43.38 36 HIS Q N 1
ATOM 2832 C CA . HIS D 2 36 ? 60.526 -4.849 32.677 1.00 45.67 36 HIS Q CA 1
ATOM 2833 C C . HIS D 2 36 ? 60.420 -5.574 34.017 1.00 46.76 36 HIS Q C 1
ATOM 2834 O O . HIS D 2 36 ? 59.352 -5.612 34.632 1.00 47.35 36 HIS Q O 1
ATOM 2841 N N . SER D 2 37 ? 61.538 -6.115 34.485 1.00 46.75 37 SER Q N 1
ATOM 2842 C CA . SER D 2 37 ? 61.556 -6.842 35.749 1.00 46.57 37 SER Q CA 1
ATOM 2843 C C . SER D 2 37 ? 62.556 -6.242 36.738 1.00 44.63 37 SER Q C 1
ATOM 2844 O O . SER D 2 37 ? 62.884 -6.855 37.755 1.00 44.03 37 SER Q O 1
ATOM 2847 N N . THR D 2 38 ? 63.018 -5.033 36.441 1.00 43.25 38 THR Q N 1
ATOM 2848 C CA . THR D 2 38 ? 63.998 -4.345 37.276 1.00 41.30 38 THR Q CA 1
ATOM 2849 C C . THR D 2 38 ? 63.415 -3.136 38.013 1.00 40.23 38 THR Q C 1
ATOM 2850 O O . THR D 2 38 ? 62.918 -2.189 37.390 1.00 39.36 38 THR Q O 1
ATOM 2854 N N . ALA D 2 39 ? 63.481 -3.167 39.340 1.00 37.91 39 ALA Q N 1
ATOM 2855 C CA . ALA D 2 39 ? 62.980 -2.059 40.135 1.00 35.77 39 ALA Q CA 1
ATOM 2856 C C . ALA D 2 39 ? 63.851 -0.855 39.803 1.00 34.78 39 ALA Q C 1
ATOM 2857 O O . ALA D 2 39 ? 65.073 -0.963 39.755 1.00 33.78 39 ALA Q O 1
ATOM 2859 N N . VAL D 2 40 ? 63.211 0.284 39.559 1.00 34.57 40 VAL Q N 1
ATOM 2860 C CA . VAL D 2 40 ? 63.911 1.515 39.209 1.00 33.91 40 VAL Q CA 1
ATOM 2861 C C . VAL D 2 40 ? 63.563 2.641 40.182 1.00 32.60 40 VAL Q C 1
ATOM 2862 O O . VAL D 2 40 ? 64.313 3.601 40.344 1.00 32.62 40 VAL Q O 1
ATOM 2866 N N . TRP D 2 41 ? 62.413 2.510 40.829 1.00 31.65 41 TRP Q N 1
ATOM 2867 C CA . TRP D 2 41 ? 61.952 3.497 41.794 1.00 30.09 41 TRP Q CA 1
ATOM 2868 C C . TRP D 2 41 ? 61.111 2.779 42.841 1.00 29.79 41 TRP Q C 1
ATOM 2869 O O . TRP D 2 41 ? 60.392 1.824 42.529 1.00 29.91 41 TRP Q O 1
ATOM 2880 N N . THR D 2 42 ? 61.191 3.238 44.083 1.00 28.88 42 THR Q N 1
ATOM 2881 C CA . THR D 2 42 ? 60.418 2.613 45.128 1.00 29.05 42 THR Q CA 1
ATOM 2882 C C . THR D 2 42 ? 60.035 3.558 46.248 1.00 29.57 42 THR Q C 1
ATOM 2883 O O . THR D 2 42 ? 60.703 4.555 46.504 1.00 29.54 42 THR Q O 1
ATOM 2887 N N . THR D 2 43 ? 58.946 3.212 46.919 1.00 30.05 43 THR Q N 1
ATOM 2888 C CA . THR D 2 43 ? 58.428 3.984 48.029 1.00 30.27 43 THR Q CA 1
ATOM 2889 C C . THR D 2 43 ? 59.230 3.619 49.279 1.00 29.76 43 THR Q C 1
ATOM 2890 O O . THR D 2 43 ? 59.290 4.388 50.236 1.00 28.99 43 THR Q O 1
ATOM 2894 N N . ASN D 2 44 ? 59.836 2.432 49.258 1.00 29.26 44 ASN Q N 1
ATOM 2895 C CA . ASN D 2 44 ? 60.657 1.953 50.370 1.00 30.97 44 ASN Q CA 1
ATOM 2896 C C . ASN D 2 44 ? 59.808 1.705 51.613 1.00 30.78 44 ASN Q C 1
ATOM 2897 O O . ASN D 2 44 ? 60.282 1.847 52.737 1.00 29.99 44 ASN Q O 1
ATOM 2902 N N . THR D 2 45 ? 58.553 1.322 51.405 1.00 29.91 45 THR Q N 1
ATOM 2903 C CA . THR D 2 45 ? 57.645 1.094 52.521 1.00 30.23 45 THR Q CA 1
ATOM 2904 C C . THR D 2 45 ? 57.271 -0.366 52.729 1.00 31.57 45 THR Q C 1
ATOM 2905 O O . THR D 2 45 ? 56.153 -0.674 53.139 1.00 29.92 45 THR Q O 1
ATOM 2909 N N . ASP D 2 46 ? 58.198 -1.269 52.429 1.00 33.40 46 ASP Q N 1
ATOM 2910 C CA . ASP D 2 46 ? 57.938 -2.683 52.640 1.00 34.61 46 ASP Q CA 1
ATOM 2911 C C . ASP D 2 46 ? 58.267 -2.985 54.106 1.00 36.13 46 ASP Q C 1
ATOM 2912 O O . ASP D 2 46 ? 59.174 -3.754 54.408 1.00 37.10 46 ASP Q O 1
ATOM 2917 N N . ILE D 2 47 ? 57.535 -2.351 55.018 1.00 37.31 47 ILE Q N 1
ATOM 2918 C CA . ILE D 2 47 ? 57.765 -2.564 56.441 1.00 39.29 47 ILE Q CA 1
ATOM 2919 C C . ILE D 2 47 ? 57.268 -3.944 56.834 1.00 40.54 47 ILE Q C 1
ATOM 2920 O O . ILE D 2 47 ? 56.160 -4.330 56.484 1.00 39.41 47 ILE Q O 1
ATOM 2925 N N . PRO D 2 48 ? 58.089 -4.712 57.567 1.00 42.96 48 PRO Q N 1
ATOM 2926 C CA . PRO D 2 48 ? 57.668 -6.055 57.983 1.00 44.64 48 PRO Q CA 1
ATOM 2927 C C . PRO D 2 48 ? 56.401 -6.001 58.842 1.00 45.99 48 PRO Q C 1
ATOM 2928 O O . PRO D 2 48 ? 56.285 -5.162 59.736 1.00 46.16 48 PRO Q O 1
ATOM 2932 N N . GLY D 2 49 ? 55.445 -6.880 58.547 1.00 48.14 49 GLY Q N 1
ATOM 2933 C CA . GLY D 2 49 ? 54.195 -6.905 59.295 1.00 49.43 49 GLY Q CA 1
ATOM 2934 C C . GLY D 2 49 ? 53.125 -5.964 58.752 1.00 50.20 49 GLY Q C 1
ATOM 2935 O O . GLY D 2 49 ? 52.001 -5.921 59.252 1.00 50.65 49 GLY Q O 1
ATOM 2936 N N . LYS D 2 50 ? 53.478 -5.201 57.725 1.00 49.89 50 LYS Q N 1
ATOM 2937 C CA . LYS D 2 50 ? 52.551 -4.254 57.114 1.00 48.75 50 LYS Q CA 1
ATOM 2938 C C . LYS D 2 50 ? 51.973 -4.844 55.834 1.00 47.71 50 LYS Q C 1
ATOM 2939 O O . LYS D 2 50 ? 52.717 -5.291 54.961 1.00 47.20 50 LYS Q O 1
ATOM 2945 N N . LYS D 2 51 ? 50.650 -4.850 55.724 1.00 46.62 51 LYS Q N 1
ATOM 2946 C CA . LYS D 2 51 ? 50.000 -5.358 54.524 1.00 45.63 51 LYS Q CA 1
ATOM 2947 C C . LYS D 2 51 ? 48.675 -4.653 54.250 1.00 43.48 51 LYS Q C 1
ATOM 2948 O O . LYS D 2 51 ? 48.164 -3.912 55.091 1.00 42.52 51 LYS Q O 1
ATOM 2954 N N . GLY D 2 52 ? 48.136 -4.867 53.055 1.00 42.47 52 GLY Q N 1
ATOM 2955 C CA . GLY D 2 52 ? 46.887 -4.229 52.688 1.00 40.62 52 GLY Q CA 1
ATOM 2956 C C . GLY D 2 52 ? 47.028 -2.722 52.542 1.00 38.93 52 GLY Q C 1
ATOM 2957 O O . GLY D 2 52 ? 46.132 -1.966 52.912 1.00 38.34 52 GLY Q O 1
ATOM 2958 N N . CYS D 2 53 ? 48.159 -2.280 52.007 1.00 37.33 53 CYS Q N 1
ATOM 2959 C CA . CYS D 2 53 ? 48.390 -0.856 51.819 1.00 37.07 53 CYS Q CA 1
ATOM 2960 C C . CYS D 2 53 ? 47.766 -0.378 50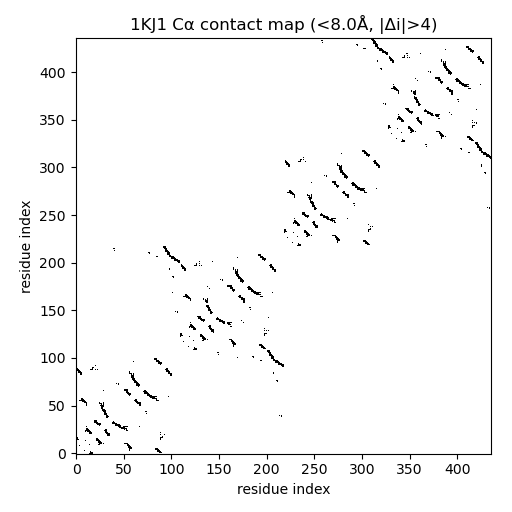.522 1.00 36.37 53 CYS Q C 1
ATOM 2961 O O . CYS D 2 53 ? 47.377 -1.175 49.668 1.00 36.06 53 CYS Q O 1
ATOM 2964 N N . LYS D 2 54 ? 47.684 0.939 50.381 1.00 35.38 54 LYS Q N 1
ATOM 2965 C CA . LYS D 2 54 ? 47.141 1.537 49.179 1.00 34.24 54 LYS Q CA 1
ATOM 2966 C C . LYS D 2 54 ? 47.820 2.879 48.924 1.00 32.89 54 LYS Q C 1
ATOM 2967 O O . LYS D 2 54 ? 48.221 3.576 49.855 1.00 32.56 54 LYS Q O 1
ATOM 2973 N N . ALA D 2 55 ? 47.981 3.213 47.651 1.00 31.25 55 ALA Q N 1
ATOM 2974 C CA . ALA D 2 55 ? 48.585 4.479 47.254 1.00 30.96 55 ALA Q CA 1
ATOM 2975 C C . ALA D 2 55 ? 47.431 5.300 46.686 1.00 29.43 55 ALA Q C 1
ATOM 2976 O O . ALA D 2 55 ? 46.633 4.791 45.901 1.00 29.64 55 ALA Q O 1
ATOM 2978 N N . VAL D 2 56 ? 47.341 6.563 47.079 1.00 28.74 56 VAL Q N 1
ATOM 2979 C CA . VAL D 2 56 ? 46.247 7.406 46.616 1.00 29.37 56 VAL Q CA 1
ATOM 2980 C C . VAL D 2 56 ? 46.698 8.761 46.105 1.00 28.59 56 VAL Q C 1
ATOM 2981 O O . VAL D 2 56 ? 47.550 9.401 46.709 1.00 27.30 56 VAL Q O 1
ATOM 2985 N N . LEU D 2 57 ? 46.136 9.178 44.975 1.00 29.29 57 LEU Q N 1
ATOM 2986 C CA . LEU D 2 57 ? 46.428 10.494 44.423 1.00 30.70 57 LEU Q CA 1
ATOM 2987 C C . LEU D 2 57 ? 45.345 11.340 45.103 1.00 31.06 57 LEU Q C 1
ATOM 2988 O O . LEU D 2 57 ? 44.159 11.018 45.002 1.00 29.55 57 LEU Q O 1
ATOM 2993 N N . GLN D 2 58 ? 45.744 12.405 45.797 1.00 31.75 58 GLN Q N 1
ATOM 2994 C CA . GLN D 2 58 ? 44.782 13.239 46.524 1.00 32.93 58 GLN Q CA 1
ATOM 2995 C C . GLN D 2 58 ? 44.373 14.557 45.871 1.00 33.30 58 GLN Q C 1
ATOM 2996 O O . GLN D 2 58 ? 45.021 15.041 44.936 1.00 32.18 58 GLN Q O 1
ATOM 3002 N N . SER D 2 59 ? 43.277 15.121 46.379 1.00 34.65 59 SER Q N 1
ATOM 3003 C CA . SER D 2 59 ? 42.731 16.385 45.894 1.00 35.84 59 SER Q CA 1
ATOM 3004 C C . SER D 2 59 ? 43.732 17.514 46.020 1.00 36.78 59 SER Q C 1
ATOM 3005 O O . SER D 2 59 ? 43.730 18.439 45.210 1.00 37.69 59 SER Q O 1
ATOM 3008 N N . ASP D 2 60 ? 44.565 17.451 47.055 1.00 36.29 60 ASP Q N 1
ATOM 3009 C CA . ASP D 2 60 ? 45.561 18.489 47.279 1.00 36.42 60 ASP Q CA 1
ATOM 3010 C C . ASP D 2 60 ? 46.839 18.292 46.467 1.00 34.91 60 ASP Q C 1
ATOM 3011 O O . ASP D 2 60 ? 47.801 19.038 46.635 1.00 34.82 60 ASP Q O 1
ATOM 3016 N N . GLY D 2 61 ? 46.848 17.286 45.596 1.00 33.86 61 GLY Q N 1
ATOM 3017 C CA . GLY D 2 61 ? 48.012 17.039 44.756 1.00 31.63 61 GLY Q CA 1
ATOM 3018 C C . GLY D 2 61 ? 49.080 16.139 45.354 1.00 30.69 61 GLY Q C 1
ATOM 3019 O O . GLY D 2 61 ? 50.139 15.927 44.758 1.00 30.24 61 GLY Q O 1
ATOM 3020 N N . ASN D 2 62 ? 48.792 15.584 46.521 1.00 29.07 62 ASN Q N 1
ATOM 3021 C CA . ASN D 2 62 ? 49.737 14.714 47.207 1.00 28.85 62 ASN Q CA 1
ATOM 3022 C C . ASN D 2 62 ? 49.517 13.227 46.894 1.00 28.60 62 ASN Q C 1
ATOM 3023 O O . ASN D 2 62 ? 48.388 12.744 46.895 1.00 28.82 62 ASN Q O 1
ATOM 3028 N N . PHE D 2 63 ? 50.603 12.514 46.610 1.00 29.90 63 PHE Q N 1
ATOM 3029 C CA . PHE D 2 63 ? 50.532 11.080 46.327 1.00 30.88 63 PHE Q CA 1
ATOM 3030 C C . PHE D 2 63 ? 50.985 10.378 47.620 1.00 30.96 63 PHE Q C 1
ATOM 3031 O O . PHE D 2 63 ? 52.141 10.494 48.023 1.00 31.77 63 PHE Q O 1
ATOM 3039 N N . VAL D 2 64 ? 50.071 9.648 48.258 1.00 29.92 64 VAL Q N 1
ATOM 3040 C CA . VAL D 2 64 ? 50.351 9.000 49.543 1.00 29.70 64 VAL Q CA 1
ATOM 3041 C C . VAL D 2 64 ? 50.154 7.486 49.652 1.00 29.61 64 VAL Q C 1
ATOM 3042 O O . VAL D 2 64 ? 49.166 6.939 49.168 1.00 29.75 64 VAL Q O 1
ATOM 3046 N N . VAL D 2 65 ? 51.090 6.814 50.313 1.00 28.22 65 VAL Q N 1
ATOM 3047 C CA . VAL D 2 65 ? 50.939 5.388 50.552 1.00 28.89 65 VAL Q CA 1
ATOM 3048 C C . VAL D 2 65 ? 50.383 5.291 51.974 1.00 30.09 65 VAL Q C 1
ATOM 3049 O O . VAL D 2 65 ? 50.981 5.813 52.908 1.00 29.25 65 VAL Q O 1
ATOM 3053 N N . TYR D 2 66 ? 49.220 4.664 52.126 1.00 31.73 66 TYR Q N 1
ATOM 3054 C CA . TYR D 2 66 ? 48.603 4.498 53.440 1.00 33.97 66 TYR Q CA 1
ATOM 3055 C C . TYR D 2 66 ? 48.655 3.035 53.885 1.00 36.24 66 TYR Q C 1
ATOM 3056 O O . TYR D 2 66 ? 48.645 2.126 53.050 1.00 35.95 66 TYR Q O 1
ATOM 3065 N N . ASP D 2 67 ? 48.713 2.803 55.198 1.00 38.35 67 ASP Q N 1
ATOM 3066 C CA . ASP D 2 67 ? 48.714 1.437 55.702 1.00 40.73 67 ASP Q CA 1
ATOM 3067 C C . ASP D 2 67 ? 47.250 1.054 55.969 1.00 42.69 67 ASP Q C 1
ATOM 3068 O O . ASP D 2 67 ? 46.368 1.912 55.964 1.00 41.75 67 ASP Q O 1
ATOM 3073 N N . ALA D 2 68 ? 46.989 -0.229 56.176 1.00 45.22 68 ALA Q N 1
ATOM 3074 C CA . ALA D 2 68 ? 45.631 -0.701 56.419 1.00 48.48 68 ALA Q CA 1
ATOM 3075 C C . ALA D 2 68 ? 44.826 0.162 57.397 1.00 51.56 68 ALA Q C 1
ATOM 3076 O O . ALA D 2 68 ? 43.596 0.220 57.310 1.00 51.14 68 ALA Q O 1
ATOM 3078 N N . GLU D 2 69 ? 45.512 0.833 58.320 1.00 54.72 69 GLU Q N 1
ATOM 3079 C CA . GLU D 2 69 ? 44.834 1.658 59.316 1.00 58.58 69 GLU Q CA 1
ATOM 3080 C C . GLU D 2 69 ? 44.914 3.176 59.113 1.00 59.25 69 GLU Q C 1
ATOM 3081 O O . GLU D 2 69 ? 45.076 3.926 60.078 1.00 60.51 69 GLU Q O 1
ATOM 3087 N N . GLY D 2 70 ? 44.788 3.622 57.862 1.00 57.54 70 GLY Q N 1
ATOM 3088 C CA . GLY D 2 70 ? 44.817 5.045 57.555 1.00 54.95 70 GLY Q CA 1
ATOM 3089 C C . GLY D 2 70 ? 46.071 5.876 57.798 1.00 53.10 70 GLY Q C 1
ATOM 3090 O O . GLY D 2 70 ? 46.048 7.080 57.553 1.00 52.87 70 GLY Q O 1
ATOM 3091 N N . ARG D 2 71 ? 47.157 5.275 58.276 1.00 51.51 71 ARG Q N 1
ATOM 3092 C CA . ARG D 2 71 ? 48.379 6.042 58.516 1.00 50.65 71 ARG Q CA 1
ATOM 3093 C C . ARG D 2 71 ? 49.276 6.085 57.294 1.00 48.96 71 ARG Q C 1
ATOM 3094 O O . ARG D 2 71 ? 49.469 5.078 56.616 1.00 48.57 71 ARG Q O 1
ATOM 3102 N N . SER D 2 72 ? 49.825 7.262 57.022 1.00 46.14 72 SER Q N 1
ATOM 3103 C CA . SER D 2 72 ? 50.704 7.445 55.885 1.00 42.59 72 SER Q CA 1
ATOM 3104 C C . SER D 2 72 ? 52.104 6.930 56.177 1.00 39.65 72 SER Q C 1
ATOM 3105 O O . SER D 2 72 ? 52.682 7.213 57.224 1.00 39.81 72 SER Q O 1
ATOM 3108 N N . LEU D 2 73 ? 52.644 6.170 55.237 1.00 36.62 73 LEU Q N 1
ATOM 3109 C CA . LEU D 2 73 ? 53.975 5.605 55.373 1.00 34.38 73 LEU Q CA 1
ATOM 3110 C C . LEU D 2 73 ? 54.933 6.381 54.480 1.00 33.28 73 LEU Q C 1
ATOM 3111 O O . LEU D 2 73 ? 56.135 6.437 54.734 1.00 33.69 73 LEU Q O 1
ATOM 3116 N N . TRP D 2 74 ? 54.381 6.991 53.434 1.00 31.31 74 TRP Q N 1
ATOM 3117 C CA . TRP D 2 74 ? 55.166 7.744 52.466 1.00 28.81 74 TRP Q CA 1
ATOM 3118 C C . TRP D 2 74 ? 54.267 8.683 51.672 1.00 28.67 74 TRP Q C 1
ATOM 3119 O O . TRP D 2 74 ? 53.107 8.378 51.416 1.00 27.36 74 TRP Q O 1
ATOM 3130 N N . ALA D 2 75 ? 54.820 9.822 51.278 1.00 28.38 75 ALA Q N 1
ATOM 3131 C CA . ALA D 2 75 ? 54.085 10.799 50.490 1.00 29.52 75 ALA Q CA 1
ATOM 3132 C C . ALA D 2 75 ? 55.080 11.437 49.530 1.00 29.95 75 ALA Q C 1
ATOM 3133 O O . ALA D 2 75 ? 56.288 11.374 49.751 1.00 29.54 75 ALA Q O 1
ATOM 3135 N N . SER D 2 76 ? 54.575 12.023 48.453 1.00 30.11 76 SER Q N 1
ATOM 3136 C CA . SER D 2 76 ? 55.431 12.683 47.482 1.00 31.41 76 SER Q CA 1
ATOM 3137 C C . SER D 2 76 ? 55.696 14.109 47.957 1.00 33.38 76 SER Q C 1
ATOM 3138 O O . SER D 2 76 ? 56.608 14.775 47.473 1.00 34.43 76 SER Q O 1
ATOM 3141 N N . HIS D 2 77 ? 54.884 14.571 48.903 1.00 35.00 77 HIS Q N 1
ATOM 3142 C CA . HIS D 2 77 ? 55.010 15.920 49.437 1.00 37.61 77 HIS Q CA 1
ATOM 3143 C C . HIS D 2 77 ? 54.831 16.940 48.320 1.00 38.45 77 HIS Q C 1
ATOM 3144 O O . HIS D 2 77 ? 55.532 17.946 48.265 1.00 39.67 77 HIS Q O 1
ATOM 3151 N N . SER D 2 78 ? 53.889 16.671 47.425 1.00 39.50 78 SER Q N 1
ATOM 3152 C CA . SER D 2 78 ? 53.616 17.562 46.305 1.00 39.64 78 SER Q CA 1
ATOM 3153 C C . SER D 2 78 ? 52.264 18.252 46.489 1.00 40.98 78 SER Q C 1
ATOM 3154 O O . SER D 2 78 ? 51.507 18.436 45.535 1.00 40.67 78 SER Q O 1
ATOM 3157 N N . VAL D 2 79 ? 51.967 18.631 47.727 1.00 42.10 79 VAL Q N 1
ATOM 3158 C CA . VAL D 2 79 ? 50.708 19.298 48.038 1.00 43.35 79 VAL Q CA 1
ATOM 3159 C C . VAL D 2 79 ? 50.643 20.682 47.392 1.00 44.22 79 VAL Q C 1
ATOM 3160 O O . VAL D 2 79 ? 51.504 21.525 47.633 1.00 43.73 79 VAL Q O 1
ATOM 3164 N N . ARG D 2 80 ? 49.619 20.906 46.573 1.00 44.89 80 ARG Q N 1
ATOM 3165 C CA . ARG D 2 80 ? 49.434 22.186 45.899 1.00 45.91 80 ARG Q CA 1
ATOM 3166 C C . ARG D 2 80 ? 48.092 22.826 46.265 1.00 46.42 80 ARG Q C 1
ATOM 3167 O O . ARG D 2 80 ? 47.794 23.943 45.844 1.00 46.51 80 ARG Q O 1
ATOM 3175 N N . GLY D 2 81 ? 47.284 22.112 47.044 1.00 45.44 81 GLY Q N 1
ATOM 3176 C CA . GLY D 2 81 ? 45.996 22.645 47.450 1.00 45.45 81 GLY Q CA 1
ATOM 3177 C C . GLY D 2 81 ? 44.852 22.223 46.547 1.00 45.35 81 GLY Q C 1
ATOM 3178 O O . GLY D 2 81 ? 44.982 21.284 45.772 1.00 46.23 81 GLY Q O 1
ATOM 3179 N N . ASN D 2 82 ? 43.725 22.915 46.660 1.00 44.59 82 ASN Q N 1
ATOM 3180 C CA . ASN D 2 82 ? 42.554 22.623 45.846 1.00 43.62 82 ASN Q CA 1
ATOM 3181 C C . ASN D 2 82 ? 42.878 22.601 44.362 1.00 42.18 82 ASN Q C 1
ATOM 3182 O O . ASN D 2 82 ? 43.562 23.492 43.852 1.00 41.63 82 ASN Q O 1
ATOM 3187 N N . GLY D 2 83 ? 42.378 21.585 43.668 1.00 39.75 83 GLY Q N 1
ATOM 3188 C CA . GLY D 2 83 ? 42.629 21.485 42.247 1.00 37.64 83 GLY Q CA 1
ATOM 3189 C C . GLY D 2 83 ? 42.332 20.123 41.655 1.00 36.73 83 GLY Q C 1
ATOM 3190 O O . GLY D 2 83 ? 41.755 19.253 42.306 1.00 36.10 83 GLY Q O 1
ATOM 3191 N N . ASN D 2 84 ? 42.729 19.954 40.400 1.00 34.63 84 ASN Q N 1
ATOM 3192 C CA . ASN D 2 84 ? 42.533 18.708 39.679 1.00 33.38 84 ASN Q CA 1
ATOM 3193 C C . ASN D 2 84 ? 43.882 18.218 39.191 1.00 31.22 84 ASN Q C 1
ATOM 3194 O O . ASN D 2 84 ? 44.573 18.902 38.445 1.00 30.91 84 ASN Q O 1
ATOM 3199 N N . TYR D 2 85 ? 44.260 17.028 39.624 1.00 30.91 85 TYR Q N 1
ATOM 3200 C CA . TYR D 2 85 ? 45.544 16.474 39.240 1.00 30.18 85 TYR Q CA 1
ATOM 3201 C C . TYR D 2 85 ? 45.385 15.119 38.580 1.00 28.75 85 TYR Q C 1
ATOM 3202 O O . TYR D 2 85 ? 44.363 14.449 38.729 1.00 28.49 85 TYR Q O 1
ATOM 3211 N N . VAL D 2 86 ? 46.415 14.725 37.852 1.00 27.35 86 VAL Q N 1
ATOM 3212 C CA . VAL D 2 86 ? 46.431 13.440 37.193 1.00 26.79 86 VAL Q CA 1
ATOM 3213 C C . VAL D 2 86 ? 47.836 12.856 37.334 1.00 26.50 86 VAL Q C 1
ATOM 3214 O O . VAL D 2 86 ? 48.832 13.554 37.138 1.00 26.89 86 VAL Q O 1
ATOM 3218 N N . LEU D 2 87 ? 47.916 11.586 37.714 1.00 26.45 87 LEU Q N 1
ATOM 3219 C CA . LEU D 2 87 ? 49.199 10.920 37.839 1.00 25.37 87 LEU Q CA 1
ATOM 3220 C C . LEU D 2 87 ? 49.240 9.963 36.659 1.00 25.70 87 LEU Q C 1
ATOM 3221 O O . LEU D 2 87 ? 48.303 9.199 36.443 1.00 24.94 87 LEU Q O 1
ATOM 3226 N N . VAL D 2 88 ? 50.316 10.012 35.886 1.00 27.13 88 VAL Q N 1
ATOM 3227 C CA . VAL D 2 88 ? 50.420 9.148 34.722 1.00 28.79 88 VAL Q CA 1
ATOM 3228 C C . VAL D 2 88 ? 51.748 8.412 34.562 1.00 28.15 88 VAL Q C 1
ATOM 3229 O O . VAL D 2 88 ? 52.820 8.960 34.826 1.00 27.60 88 VAL Q O 1
ATOM 3233 N N . LEU D 2 89 ? 51.650 7.149 34.149 1.00 29.09 89 LEU Q N 1
ATOM 3234 C CA . LEU D 2 89 ? 52.817 6.322 33.879 1.00 29.02 89 LEU Q CA 1
ATOM 3235 C C . LEU D 2 89 ? 53.037 6.591 32.397 1.00 28.84 89 LEU Q C 1
ATOM 3236 O O . LEU D 2 89 ? 52.209 6.233 31.564 1.00 28.71 89 LEU Q O 1
ATOM 3241 N N . GLN D 2 90 ? 54.144 7.235 32.067 1.00 30.76 90 GLN Q N 1
ATOM 3242 C CA . GLN D 2 90 ? 54.436 7.568 30.681 1.00 33.12 90 GLN Q CA 1
ATOM 3243 C C . GLN D 2 90 ? 55.184 6.503 29.887 1.00 35.94 90 GLN Q C 1
ATOM 3244 O O . GLN D 2 90 ? 55.841 5.624 30.453 1.00 36.92 90 GLN Q O 1
ATOM 3250 N N . GLU D 2 91 ? 55.073 6.591 28.565 1.00 37.51 91 GLU Q N 1
ATOM 3251 C CA . GLU D 2 91 ? 55.737 5.647 27.676 1.00 39.23 91 GLU Q CA 1
ATOM 3252 C C . GLU D 2 91 ? 57.254 5.779 27.786 1.00 37.73 91 GLU Q C 1
ATOM 3253 O O . GLU D 2 91 ? 57.993 4.860 27.431 1.00 37.02 91 GLU Q O 1
ATOM 3259 N N . ASP D 2 92 ? 57.714 6.923 28.285 1.00 35.79 92 ASP Q N 1
ATOM 3260 C CA . ASP D 2 92 ? 59.140 7.150 28.462 1.00 35.21 92 ASP Q CA 1
ATOM 3261 C C . ASP D 2 92 ? 59.628 6.578 29.799 1.00 35.48 92 ASP Q C 1
ATOM 3262 O O . ASP D 2 92 ? 60.790 6.758 30.172 1.00 35.54 92 ASP Q O 1
ATOM 3267 N N . GLY D 2 93 ? 58.741 5.896 30.520 1.00 34.01 93 GLY Q N 1
ATOM 3268 C CA . GLY D 2 93 ? 59.121 5.305 31.796 1.00 34.52 93 GLY Q CA 1
ATOM 3269 C C . GLY D 2 93 ? 59.013 6.219 33.010 1.00 34.19 93 GLY Q C 1
ATOM 3270 O O . GLY D 2 93 ? 59.191 5.784 34.146 1.00 32.96 93 GLY Q O 1
ATOM 3271 N N . ASN D 2 94 ? 58.710 7.488 32.779 1.00 33.83 94 ASN Q N 1
ATOM 3272 C CA . ASN D 2 94 ? 58.599 8.432 33.878 1.00 34.89 94 ASN Q CA 1
ATOM 3273 C C . ASN D 2 94 ? 57.172 8.483 34.449 1.00 34.70 94 ASN Q C 1
ATOM 3274 O O . ASN D 2 94 ? 56.187 8.346 33.718 1.00 36.37 94 ASN Q O 1
ATOM 3279 N N . VAL D 2 95 ? 57.070 8.642 35.767 1.00 33.14 95 VAL Q N 1
ATOM 3280 C CA . VAL D 2 95 ? 55.779 8.751 36.443 1.00 31.88 95 VAL Q CA 1
ATOM 3281 C C . VAL D 2 95 ? 55.673 10.221 36.867 1.00 31.65 95 VAL Q C 1
ATOM 3282 O O . VAL D 2 95 ? 56.466 10.705 37.677 1.00 31.97 95 VAL Q O 1
ATOM 3286 N N . VAL D 2 96 ? 54.692 10.921 36.300 1.00 31.36 96 VAL Q N 1
ATOM 3287 C CA . VAL D 2 96 ? 54.494 12.350 36.549 1.00 29.14 96 VAL Q CA 1
ATOM 3288 C C . VAL D 2 96 ? 53.097 12.711 37.041 1.00 28.17 96 VAL Q C 1
ATOM 3289 O O . VAL D 2 96 ? 52.109 12.051 36.687 1.00 27.41 96 VAL Q O 1
ATOM 3293 N N . ILE D 2 97 ? 53.030 13.769 37.847 1.00 27.15 97 ILE Q N 1
ATOM 3294 C CA . ILE D 2 97 ? 51.765 14.299 38.366 1.00 27.33 97 ILE Q CA 1
ATOM 3295 C C . ILE D 2 97 ? 51.624 15.692 37.745 1.00 27.34 97 ILE Q C 1
ATOM 3296 O O . ILE D 2 97 ? 52.505 16.538 37.899 1.00 26.77 97 ILE Q O 1
ATOM 3301 N N . TYR D 2 98 ? 50.516 15.936 37.056 1.00 28.20 98 TYR Q N 1
ATOM 3302 C CA . TYR D 2 98 ? 50.321 17.220 36.393 1.00 30.26 98 TYR Q CA 1
ATOM 3303 C C . TYR D 2 98 ? 49.437 18.234 37.139 1.00 32.24 98 TYR Q C 1
ATOM 3304 O O . TYR D 2 98 ? 48.278 17.978 37.449 1.00 31.25 98 TYR Q O 1
ATOM 3313 N N . GLY D 2 99 ? 50.038 19.396 37.401 1.00 36.67 99 GLY Q N 1
ATOM 3314 C CA . GLY D 2 99 ? 49.441 20.479 38.176 1.00 36.82 99 GLY Q CA 1
ATOM 3315 C C . GLY D 2 99 ? 48.241 21.294 37.772 1.00 36.19 99 GLY Q C 1
ATOM 3316 O O . GLY D 2 99 ? 48.374 22.316 37.121 1.00 40.85 99 GLY Q O 1
ATOM 3317 N N . SER D 2 100 ? 47.073 20.864 38.230 1.00 35.82 100 SER Q N 1
ATOM 3318 C CA . SER D 2 100 ? 45.792 21.511 37.951 1.00 34.08 100 SER Q CA 1
ATOM 3319 C C . SER D 2 100 ? 45.469 21.819 36.483 1.00 32.35 100 SER Q C 1
ATOM 3320 O O . SER D 2 100 ? 46.355 21.976 35.642 1.00 29.29 100 SER Q O 1
ATOM 3323 N N . ASP D 2 101 ? 44.176 21.895 36.195 1.00 31.49 101 ASP Q N 1
ATOM 3324 C CA . ASP D 2 101 ? 43.680 22.138 34.843 1.00 32.77 101 ASP Q CA 1
ATOM 3325 C C . ASP D 2 101 ? 43.831 23.571 34.340 1.00 33.44 101 ASP Q C 1
ATOM 3326 O O . ASP D 2 101 ? 43.492 24.527 35.039 1.00 33.30 101 ASP Q O 1
ATOM 3331 N N . ILE D 2 102 ? 44.321 23.711 33.113 1.00 33.72 102 ILE Q N 1
ATOM 3332 C CA . ILE D 2 102 ? 44.487 25.028 32.521 1.00 34.19 102 ILE Q CA 1
ATOM 3333 C C . ILE D 2 102 ? 43.488 25.255 31.384 1.00 34.49 102 ILE Q C 1
ATOM 3334 O O . ILE D 2 102 ? 43.404 26.353 30.842 1.00 37.40 102 ILE Q O 1
ATOM 3339 N N . TRP D 2 103 ? 42.728 24.227 31.021 1.00 33.98 103 TRP Q N 1
ATOM 3340 C CA . TRP D 2 103 ? 41.741 24.364 29.950 1.00 33.27 103 TRP Q CA 1
ATOM 3341 C C . TRP D 2 103 ? 40.960 23.084 29.783 1.00 33.92 103 TRP Q C 1
ATOM 3342 O O . TRP D 2 103 ? 41.469 21.997 30.063 1.00 35.35 103 TRP Q O 1
ATOM 3353 N N . SER D 2 104 ? 39.721 23.215 29.322 1.00 32.68 104 SER Q N 1
ATOM 3354 C CA . SER D 2 104 ? 38.879 22.056 29.084 1.00 32.01 104 SER Q CA 1
ATOM 3355 C C . SER D 2 104 ? 37.660 22.426 28.257 1.00 31.10 104 SER Q C 1
ATOM 3356 O O . SER D 2 104 ? 37.259 23.588 28.190 1.00 29.71 104 SER Q O 1
ATOM 3359 N N . THR D 2 105 ? 37.079 21.412 27.635 1.00 29.34 105 THR Q N 1
ATOM 3360 C CA . THR D 2 105 ? 35.896 21.569 26.818 1.00 28.63 105 THR Q CA 1
ATOM 3361 C C . THR D 2 105 ? 34.682 21.778 27.724 1.00 29.22 105 THR Q C 1
ATOM 3362 O O . THR D 2 105 ? 33.654 22.285 27.281 1.00 29.51 105 THR Q O 1
ATOM 3366 N N . ASN D 2 106 ? 34.818 21.384 28.992 1.00 29.23 106 ASN Q N 1
ATOM 3367 C CA . ASN D 2 106 ? 33.752 21.496 29.985 1.00 28.90 106 ASN Q CA 1
ATOM 3368 C C . ASN D 2 106 ? 32.555 20.660 29.581 1.00 29.07 106 ASN Q C 1
ATOM 3369 O O . ASN D 2 106 ? 31.410 21.035 29.819 1.00 28.39 106 ASN Q O 1
ATOM 3374 N N . THR D 2 107 ? 32.832 19.509 28.984 1.00 28.77 107 THR Q N 1
ATOM 3375 C CA . THR D 2 107 ? 31.784 18.614 28.519 1.00 28.88 107 THR Q CA 1
ATOM 3376 C C . THR D 2 107 ? 31.552 17.402 29.420 1.00 30.24 107 THR Q C 1
ATOM 3377 O O . THR D 2 107 ? 31.084 16.377 28.953 1.00 29.60 107 THR Q O 1
ATOM 3381 N N . TYR D 2 108 ? 31.855 17.517 30.708 1.00 32.47 108 TYR Q N 1
ATOM 3382 C CA . TYR D 2 108 ? 31.682 16.388 31.617 1.00 35.74 108 TYR Q CA 1
ATOM 3383 C C . TYR D 2 108 ? 30.249 15.882 31.759 1.00 37.72 108 TYR Q C 1
ATOM 3384 O O . TYR D 2 108 ? 29.287 16.639 31.632 1.00 37.60 108 TYR Q O 1
ATOM 3393 N N . LYS D 2 109 ? 30.136 14.582 32.023 1.00 41.29 109 LYS Q N 1
ATOM 3394 C CA . LYS D 2 109 ? 28.859 13.895 32.221 1.00 43.44 109 LYS Q CA 1
ATOM 3395 C C . LYS D 2 109 ? 28.606 13.729 33.712 1.00 44.90 109 LYS Q C 1
ATOM 3396 O O . LYS D 2 109 ? 29.600 13.694 34.479 1.00 46.38 109 LYS Q O 1
#